Protein AF-A0A8S2L556-F1 (afdb_monomer)

Organism: NCBI:txid392030

Sequence (660 aa):
MEIKIYHVDAFTDRLFAGNPAAICPLEQWLSDSLMQQIAAENNLAETAFFVPNSTGDGYEIRWFTPELEIDLCGHATLATAHIIFTEISPMLEKIHFQTKQAGELTVTRQKEAGLYTLDFPARPAVKTDLPDGLLSALCSDITPKGIYKSRDYMLVYEKEVDVKQISPDFMALDKIADVFGVIVTAPGDEVDFVSRYFSPGASIPEDPVTGSTHCTLIPYWAEQLGKNELQADQISTRKGKLWCFNKDDRVLISGVHALSNDTNIPCVIQTAGVKLDQFNINLPDRNSFLSSKQISQLKYRIYNVAYHLRLIVSIGIKLLPLVSTIFRSPPKIPGPFYNTLTLKKNFFTTTECLHLHSIPPTLFPLSGSSPYSIYLGPFIDESSVHHATNDLVEWVQSKPKHSIIYVAFGSSAQIRSNKMKSLIDGVMEFLLHTPTASVLFAFRKDNYNNYQKIRGEMKNDEYQRILSDEQRCRVESSFVPQKWILQQNSVSLFISHCGMGSVGEGLYFQKPILCLPICTDQFLNAMAIDHTGVGASLFIPPTLWQSLLRPDGFHHYTFLASEVTSKLFTMWENTTYVKEVQMMSLKMKHAGGVKRGVEEIEFFVNVHGDLHRYMPFSNTLAFYQRYMLDLILVCIVLPIVIIFYLAQKFCRSNMKNKID

Solvent-accessible surface area (backbone atoms only — not comparable to full-atom values): 37449 Å² total; per-residue (Å²): 137,87,74,60,75,46,76,30,30,14,29,18,77,46,88,90,24,13,26,56,22,38,34,33,66,38,92,62,87,72,56,70,71,55,54,37,50,52,13,36,70,66,63,41,71,31,27,30,40,34,26,72,34,97,86,72,76,37,26,33,46,49,39,20,26,47,86,48,79,53,69,76,61,41,36,44,48,53,35,44,50,47,48,37,43,66,77,74,40,59,85,57,53,64,45,42,33,42,36,93,74,67,46,75,38,44,40,38,57,39,77,92,78,60,31,42,33,38,55,43,65,44,42,70,54,43,82,48,82,82,63,83,63,52,53,66,16,32,56,44,94,69,81,57,81,40,44,27,36,55,87,38,40,38,37,32,40,84,38,44,67,62,58,67,66,50,55,60,42,60,79,53,40,48,67,43,81,97,55,66,26,40,37,36,29,20,44,33,92,91,38,63,28,31,35,43,42,35,28,47,85,44,100,59,49,63,50,33,40,63,50,63,58,45,24,31,48,41,55,50,51,25,63,77,68,74,40,47,72,43,40,35,34,26,68,33,99,42,30,19,50,37,44,36,35,50,56,82,71,29,29,36,47,27,28,36,58,24,75,80,75,85,60,105,55,83,69,84,75,85,67,96,74,91,86,90,87,90,85,88,86,89,85,87,88,82,91,87,71,92,51,73,66,63,64,47,57,59,31,41,57,58,49,57,46,58,55,50,49,48,52,50,49,51,52,48,58,70,49,38,80,80,59,72,84,74,83,84,87,86,87,89,85,82,86,89,84,89,83,90,82,88,84,80,88,55,55,95,60,93,67,82,89,84,80,93,73,91,76,85,82,65,101,62,86,80,85,82,94,64,79,90,77,80,71,30,49,55,78,73,76,86,82,60,68,91,61,63,54,72,67,60,50,51,55,55,68,72,45,56,71,58,20,27,39,38,36,44,43,64,89,81,61,75,70,56,65,70,55,48,45,20,49,50,53,6,51,40,57,41,38,75,78,32,80,76,43,29,39,40,38,43,28,33,66,71,41,32,57,48,48,54,53,49,59,74,68,58,81,54,67,68,50,53,50,46,66,68,32,70,90,40,30,42,77,38,58,63,84,67,48,57,68,50,53,44,63,36,63,20,46,42,37,34,37,29,31,31,47,68,69,60,45,39,50,30,30,57,44,44,26,26,34,43,23,52,51,71,58,82,52,11,50,59,46,26,52,44,33,38,71,65,39,29,25,44,48,68,65,79,83,69,51,76,68,50,46,72,77,35,83,68,47,81,72,63,72,77,63,52,25,67,57,46,24,53,50,48,53,51,60,74,69,39,64,61,29,54,52,38,12,43,56,50,14,52,55,37,60,70,29,41,19,57,63,41,48,48,54,50,51,51,48,49,33,72,76,71,40,68,63,80,78,63,58,62,72,72,77,76,46,54,72,51,61,65,69,42,49,62,54,46,43,61,71,46,50,46,52,51,52,48,52,52,51,52,51,52,51,50,55,54,52,55,54,53,72,70,75,111

Mean predicted aligned error: 20.25 Å

pLDDT: mean 74.88, std 24.0, range [20.2, 98.62]

Structure (mmCIF, N/CA/C/O backbone):
data_AF-A0A8S2L556-F1
#
_entry.id   AF-A0A8S2L556-F1
#
loop_
_atom_site.group_PDB
_atom_site.id
_atom_site.type_symbol
_atom_site.label_atom_id
_atom_site.label_alt_id
_atom_site.label_comp_id
_atom_site.label_asym_id
_atom_site.label_entity_id
_atom_site.label_seq_id
_atom_site.pdbx_PDB_ins_code
_atom_site.Cartn_x
_atom_site.Cartn_y
_atom_site.Cartn_z
_atom_site.occupancy
_atom_site.B_iso_or_equiv
_atom_site.auth_seq_id
_atom_site.auth_comp_id
_atom_site.auth_asym_id
_atom_site.auth_atom_id
_atom_site.pdbx_PDB_model_num
ATOM 1 N N . MET A 1 1 ? -13.846 -18.698 -19.054 1.00 60.66 1 MET A N 1
ATOM 2 C CA . MET A 1 1 ? -12.680 -18.380 -19.897 1.00 60.66 1 MET A CA 1
ATOM 3 C C . MET A 1 1 ? -11.499 -18.245 -18.964 1.00 60.66 1 MET A C 1
ATOM 5 O O . MET A 1 1 ? -11.647 -17.580 -17.948 1.00 60.66 1 MET A O 1
ATOM 9 N N . GLU A 1 2 ? -10.396 -18.918 -19.262 1.00 73.31 2 GLU A N 1
ATOM 10 C CA . GLU A 1 2 ? -9.149 -18.809 -18.501 1.00 73.31 2 GLU A CA 1
ATOM 11 C C . GLU A 1 2 ? -8.166 -17.965 -19.313 1.00 73.31 2 GLU A C 1
ATOM 13 O O . GLU A 1 2 ? -8.075 -18.139 -20.527 1.00 73.31 2 GLU A O 1
ATOM 18 N N . ILE A 1 3 ? -7.475 -17.029 -18.660 1.00 78.94 3 ILE A N 1
ATOM 19 C CA . ILE A 1 3 ? -6.487 -16.146 -19.291 1.00 78.94 3 ILE A CA 1
ATOM 20 C C . ILE A 1 3 ? -5.156 -16.391 -18.591 1.00 78.94 3 ILE A C 1
ATOM 22 O O . ILE A 1 3 ? -5.078 -16.316 -17.365 1.00 78.94 3 ILE A O 1
ATOM 26 N N . LYS A 1 4 ? -4.112 -16.695 -19.364 1.00 84.88 4 LYS A N 1
ATOM 27 C CA . LYS A 1 4 ? -2.751 -16.777 -18.827 1.00 84.88 4 LYS A CA 1
ATOM 28 C C . LYS A 1 4 ? -2.244 -15.368 -18.542 1.00 84.88 4 LYS A C 1
ATOM 30 O O . LYS A 1 4 ? -2.407 -14.483 -19.376 1.00 84.88 4 LYS A O 1
ATOM 35 N N . ILE A 1 5 ? -1.601 -15.186 -17.394 1.00 86.44 5 ILE A N 1
ATOM 36 C CA . ILE A 1 5 ? -0.985 -13.919 -16.999 1.00 86.44 5 ILE A CA 1
ATOM 37 C C . ILE A 1 5 ? 0.470 -14.195 -16.629 1.00 86.44 5 ILE A C 1
ATOM 39 O O . ILE A 1 5 ? 0.753 -15.113 -15.861 1.00 86.44 5 ILE A O 1
ATOM 43 N N . TYR A 1 6 ? 1.384 -13.402 -17.178 1.00 84.25 6 TYR A N 1
ATOM 44 C CA . TYR A 1 6 ? 2.811 -13.434 -16.863 1.00 84.25 6 TYR A CA 1
ATOM 45 C C . TYR A 1 6 ? 3.214 -12.134 -16.178 1.00 84.25 6 TYR A C 1
ATOM 47 O O . TYR A 1 6 ? 2.819 -11.066 -16.631 1.00 84.25 6 TYR A O 1
ATOM 55 N N . HIS A 1 7 ? 4.019 -12.202 -15.120 1.00 84.69 7 HIS A N 1
ATOM 56 C CA . HIS A 1 7 ? 4.609 -11.020 -14.486 1.00 84.69 7 HIS A CA 1
ATOM 57 C C . HIS A 1 7 ? 6.085 -10.935 -14.862 1.00 84.69 7 HIS A C 1
ATOM 59 O O . HIS A 1 7 ? 6.834 -11.888 -14.640 1.00 84.69 7 HIS A O 1
ATOM 65 N N . VAL A 1 8 ? 6.499 -9.808 -15.437 1.00 82.06 8 VAL A N 1
ATOM 66 C CA . VAL A 1 8 ? 7.849 -9.638 -15.986 1.00 82.06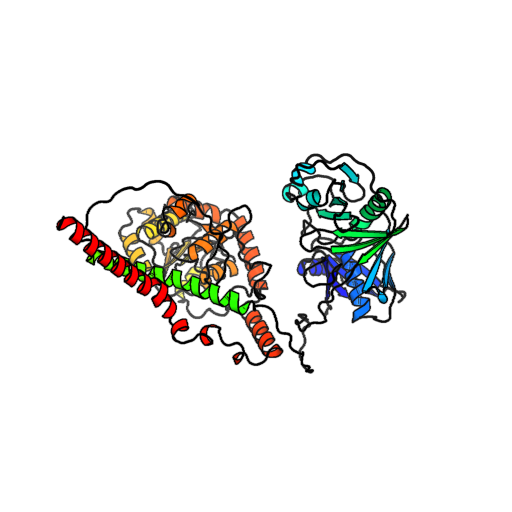 8 VAL A CA 1
ATOM 67 C C . VAL A 1 8 ? 8.447 -8.320 -15.513 1.00 82.06 8 VAL A C 1
ATOM 69 O O . VAL A 1 8 ? 7.829 -7.271 -15.678 1.00 82.06 8 VAL A O 1
ATOM 72 N N . ASP A 1 9 ? 9.668 -8.374 -14.977 1.00 82.12 9 ASP A N 1
ATOM 73 C CA . ASP A 1 9 ? 10.481 -7.195 -14.672 1.00 82.12 9 ASP A CA 1
ATOM 74 C C . ASP A 1 9 ? 11.317 -6.827 -15.918 1.00 82.12 9 ASP A C 1
ATOM 76 O O . ASP A 1 9 ? 12.287 -7.503 -16.272 1.00 82.12 9 ASP A O 1
ATOM 80 N N . ALA A 1 10 ? 10.936 -5.754 -16.615 1.00 84.56 10 ALA A N 1
ATOM 81 C CA . ALA A 1 10 ? 11.640 -5.260 -17.801 1.00 84.56 10 ALA A CA 1
ATOM 82 C C . ALA A 1 10 ? 12.803 -4.317 -17.438 1.00 84.56 10 ALA A C 1
ATOM 84 O O . ALA A 1 10 ? 12.772 -3.645 -16.408 1.00 84.56 10 ALA A O 1
ATOM 85 N N . PHE A 1 11 ? 13.811 -4.215 -18.315 1.00 81.31 11 PHE A N 1
ATOM 86 C CA . PHE A 1 11 ? 15.015 -3.377 -18.140 1.00 81.31 11 PHE A CA 1
ATOM 87 C C . PHE A 1 11 ? 15.896 -3.751 -16.936 1.00 81.31 11 PHE A C 1
ATOM 89 O O . PHE A 1 11 ? 16.569 -2.903 -16.341 1.00 81.31 11 PHE A O 1
ATOM 96 N N . THR A 1 12 ? 15.907 -5.028 -16.564 1.00 76.44 12 THR A N 1
ATOM 97 C CA . THR A 1 12 ? 16.758 -5.556 -15.495 1.00 76.44 12 THR A CA 1
ATOM 98 C C . THR A 1 12 ? 17.128 -7.014 -15.745 1.00 76.44 12 THR A C 1
ATOM 100 O O . THR A 1 12 ? 16.433 -7.693 -16.481 1.00 76.44 12 THR A O 1
ATOM 103 N N . ASP A 1 13 ? 18.214 -7.492 -15.143 1.00 68.81 13 ASP A N 1
ATOM 104 C CA . ASP A 1 13 ? 18.682 -8.886 -15.145 1.00 68.81 13 ASP A CA 1
ATOM 105 C C . ASP A 1 13 ? 18.442 -9.594 -13.796 1.00 68.81 13 ASP A C 1
ATOM 107 O O . ASP A 1 13 ? 18.850 -10.737 -13.592 1.00 68.81 13 ASP A O 1
ATOM 111 N N . ARG A 1 14 ? 17.773 -8.919 -12.852 1.00 63.84 14 ARG A N 1
ATOM 112 C CA . ARG A 1 14 ? 17.496 -9.425 -11.505 1.00 63.84 14 ARG A CA 1
ATOM 113 C C . ARG A 1 14 ? 16.060 -9.122 -11.087 1.00 63.84 14 ARG A C 1
ATOM 115 O O . ARG A 1 14 ? 15.522 -8.065 -11.399 1.00 63.84 14 ARG A O 1
ATOM 122 N N . LEU A 1 15 ? 15.473 -10.017 -10.299 1.00 69.88 15 LEU A N 1
ATOM 123 C CA . LEU A 1 15 ? 14.140 -9.815 -9.730 1.00 69.88 15 LEU A CA 1
ATOM 124 C C . LEU A 1 15 ? 14.082 -8.570 -8.834 1.00 69.88 15 LEU A C 1
ATOM 126 O O . LEU A 1 15 ? 15.055 -8.224 -8.156 1.00 69.88 15 LEU A O 1
ATOM 130 N N . PHE A 1 16 ? 12.907 -7.938 -8.796 1.00 72.88 16 PHE A N 1
ATOM 131 C CA . PHE A 1 16 ? 12.591 -6.766 -7.969 1.00 72.88 16 PHE A CA 1
ATOM 132 C C . PHE A 1 16 ? 13.330 -5.474 -8.358 1.00 72.88 16 PHE A C 1
ATOM 134 O O . PHE A 1 16 ? 13.323 -4.502 -7.599 1.00 72.88 16 PHE A O 1
ATOM 141 N N . ALA A 1 17 ? 13.940 -5.439 -9.540 1.00 71.56 17 ALA A N 1
ATOM 142 C CA . ALA A 1 17 ? 14.487 -4.238 -10.164 1.00 71.56 17 ALA A CA 1
ATOM 143 C C . ALA A 1 17 ? 13.765 -3.957 -11.492 1.00 71.56 17 ALA A C 1
ATOM 145 O O . ALA A 1 17 ? 12.784 -4.627 -11.812 1.00 71.56 17 ALA A O 1
ATOM 146 N N . GLY A 1 18 ? 14.173 -2.928 -12.235 1.00 82.31 18 GLY A N 1
ATOM 147 C CA . GLY A 1 18 ? 13.507 -2.591 -13.493 1.00 82.31 18 GLY A CA 1
ATOM 148 C C . GLY A 1 18 ? 12.042 -2.189 -13.302 1.00 82.31 18 GLY A C 1
ATOM 149 O O . GLY A 1 18 ? 11.665 -1.695 -12.232 1.00 82.31 18 GLY A O 1
ATOM 150 N N . ASN A 1 19 ? 11.219 -2.411 -14.327 1.00 84.12 19 ASN A N 1
ATOM 151 C CA . ASN A 1 19 ? 9.808 -2.028 -14.332 1.00 84.12 19 ASN A CA 1
ATOM 152 C C . ASN A 1 19 ? 8.877 -3.244 -14.511 1.00 84.12 19 ASN A C 1
ATOM 154 O O . ASN A 1 19 ? 8.965 -3.901 -15.554 1.00 84.12 19 ASN A O 1
ATOM 158 N N . PRO A 1 20 ? 8.029 -3.576 -13.517 1.00 87.38 20 PRO A N 1
ATOM 159 C CA . PRO A 1 20 ? 7.133 -4.724 -13.595 1.00 87.38 20 PRO A CA 1
ATOM 160 C C . PRO A 1 20 ? 5.921 -4.467 -14.500 1.00 87.38 20 PRO A C 1
ATOM 162 O O . PRO A 1 20 ? 5.244 -3.452 -14.365 1.00 87.38 20 PRO A O 1
ATOM 165 N N . ALA A 1 21 ? 5.579 -5.450 -15.334 1.00 88.56 21 ALA A N 1
ATOM 166 C CA . ALA A 1 21 ? 4.341 -5.470 -16.112 1.00 88.56 21 ALA A CA 1
ATOM 167 C C . ALA A 1 21 ? 3.649 -6.840 -16.055 1.00 88.56 21 ALA A C 1
ATOM 169 O O . ALA A 1 21 ? 4.311 -7.883 -15.998 1.00 88.56 21 ALA A O 1
ATOM 170 N N . ALA A 1 22 ? 2.314 -6.829 -16.114 1.00 92.00 22 ALA A N 1
ATOM 171 C CA . ALA A 1 22 ? 1.502 -8.028 -16.323 1.00 92.00 22 ALA A CA 1
ATOM 172 C C . ALA A 1 22 ? 1.228 -8.209 -17.819 1.00 92.00 22 ALA A C 1
ATOM 174 O O . ALA A 1 22 ? 0.817 -7.272 -18.494 1.00 92.00 22 ALA A O 1
ATOM 175 N N . ILE A 1 23 ? 1.432 -9.410 -18.347 1.00 95.56 23 ILE A N 1
ATOM 176 C CA . ILE A 1 23 ? 1.291 -9.727 -19.768 1.00 95.56 23 ILE A CA 1
ATOM 177 C C . ILE A 1 23 ? 0.221 -10.800 -19.926 1.00 95.56 23 ILE A C 1
ATOM 179 O O . ILE A 1 23 ? 0.351 -11.897 -19.383 1.00 95.56 23 ILE A O 1
ATOM 183 N N . CYS A 1 24 ? -0.819 -10.485 -20.688 1.00 94.19 24 CYS A N 1
ATOM 184 C CA . CYS A 1 24 ? -1.982 -11.331 -20.918 1.00 94.19 24 CYS A CA 1
ATOM 185 C C . CYS A 1 24 ? -2.075 -11.698 -22.410 1.00 94.19 24 CYS A C 1
ATOM 187 O O . CYS A 1 24 ? -2.634 -10.922 -23.193 1.00 94.19 24 CYS A O 1
ATOM 189 N N . PRO A 1 25 ? -1.538 -12.856 -22.838 1.00 93.69 25 PRO A N 1
ATOM 190 C CA . PRO A 1 25 ? -1.777 -13.372 -24.180 1.00 93.69 25 PRO A CA 1
ATOM 191 C C . PRO A 1 25 ? -3.248 -13.758 -24.345 1.00 93.69 25 PRO A C 1
ATOM 193 O O . PRO A 1 25 ? -3.808 -14.468 -23.505 1.00 93.69 25 PRO A O 1
ATOM 196 N N . LEU A 1 26 ? -3.859 -13.323 -25.440 1.00 93.19 26 LEU A N 1
ATOM 197 C CA . LEU A 1 26 ? -5.255 -13.580 -25.770 1.00 93.19 26 LEU A CA 1
ATOM 198 C C . LEU A 1 26 ? -5.369 -14.238 -27.153 1.00 93.19 26 LEU A C 1
ATOM 200 O O . LEU A 1 26 ? -4.589 -13.958 -28.058 1.00 93.19 26 LEU A O 1
ATOM 204 N N . GLU A 1 27 ? -6.382 -15.085 -27.337 1.00 90.19 27 GLU A N 1
ATOM 205 C CA . GLU A 1 27 ? -6.745 -15.619 -28.663 1.00 90.19 27 GLU A CA 1
ATOM 206 C C . GLU A 1 27 ? -7.621 -14.636 -29.453 1.00 90.19 27 GLU A C 1
ATOM 208 O O . GLU A 1 27 ? -7.572 -14.585 -30.677 1.00 90.19 27 GLU A O 1
ATOM 213 N N . GLN A 1 28 ? -8.422 -13.845 -28.739 1.00 91.19 28 GLN A N 1
ATOM 214 C CA . GLN A 1 28 ? -9.304 -12.817 -29.281 1.00 91.19 28 GLN A CA 1
ATOM 215 C C . GLN A 1 28 ? -9.445 -11.675 -28.274 1.00 91.19 28 GLN A C 1
ATOM 217 O O . GLN A 1 28 ? -9.300 -11.881 -27.064 1.00 91.19 28 GLN A O 1
ATOM 222 N N . TRP A 1 29 ? -9.762 -10.478 -28.764 1.00 95.12 29 TRP A N 1
ATOM 223 C CA . TRP A 1 29 ? -9.923 -9.308 -27.908 1.00 95.12 29 TRP A CA 1
ATOM 224 C C . TRP A 1 29 ? -11.051 -9.486 -26.886 1.00 95.12 29 TRP A C 1
ATOM 226 O O . TRP A 1 29 ? -12.168 -9.891 -27.212 1.00 95.12 29 TRP A O 1
ATOM 236 N N . LEU A 1 30 ? -10.748 -9.137 -25.637 1.00 93.56 30 LEU A N 1
ATOM 237 C CA . LEU A 1 30 ? -11.746 -8.929 -24.593 1.00 93.56 30 LEU A CA 1
ATOM 238 C C . LEU A 1 30 ? -12.424 -7.567 -24.783 1.00 93.56 30 LEU A C 1
ATOM 240 O O . LEU A 1 30 ? -11.944 -6.714 -25.532 1.00 93.56 30 LEU A O 1
ATOM 244 N N . SER A 1 31 ? -13.527 -7.334 -24.070 1.00 94.06 31 SER A N 1
ATOM 245 C CA . SER A 1 31 ? -14.112 -5.995 -24.018 1.00 94.06 31 SER A CA 1
ATOM 246 C C . SER A 1 31 ? -13.168 -5.016 -23.312 1.00 94.06 31 SER A C 1
ATOM 248 O O . SER A 1 31 ? -12.490 -5.379 -22.348 1.00 94.06 31 SER A O 1
ATOM 250 N N . ASP A 1 32 ? -13.173 -3.756 -23.752 1.00 94.44 32 ASP A N 1
ATOM 251 C CA . ASP A 1 32 ? -12.355 -2.685 -23.160 1.00 94.44 32 ASP A CA 1
ATOM 252 C C . ASP A 1 32 ? -12.577 -2.571 -21.644 1.00 94.44 32 ASP A C 1
ATOM 254 O O . ASP A 1 32 ? -11.625 -2.492 -20.873 1.00 94.44 32 ASP A O 1
ATOM 258 N N . SER A 1 33 ? -13.837 -2.671 -21.202 1.00 92.25 33 SER A N 1
ATOM 259 C CA . SER A 1 33 ? -14.188 -2.650 -19.778 1.00 92.25 33 SER A CA 1
ATOM 260 C C . SER A 1 33 ? -13.564 -3.803 -18.992 1.00 92.25 33 SER A C 1
ATOM 262 O O . SER A 1 33 ? -13.230 -3.612 -17.826 1.00 92.25 33 SER A O 1
ATOM 264 N N . LEU A 1 34 ? -13.442 -4.994 -19.583 1.00 88.06 34 LEU A N 1
ATOM 265 C CA . LEU A 1 34 ? -12.866 -6.146 -18.895 1.00 88.06 34 LEU A CA 1
ATOM 266 C C . LEU A 1 34 ? -11.339 -6.048 -18.841 1.00 88.06 34 LEU A C 1
ATOM 268 O O . LEU A 1 34 ? -10.761 -6.329 -17.797 1.00 88.06 34 LEU A O 1
ATOM 272 N N . MET A 1 35 ? -10.685 -5.599 -19.918 1.00 94.88 35 MET A N 1
ATOM 273 C CA . MET A 1 35 ? -9.237 -5.341 -19.898 1.00 94.88 35 MET A CA 1
ATOM 274 C C . MET A 1 35 ? -8.872 -4.273 -18.865 1.00 94.88 35 MET A C 1
ATOM 276 O O . MET A 1 35 ? -7.928 -4.471 -18.104 1.00 94.88 35 MET A O 1
ATOM 280 N N . GLN A 1 36 ? -9.670 -3.204 -18.764 1.00 92.50 36 GLN A N 1
ATOM 281 C CA . GLN A 1 36 ? -9.489 -2.173 -17.741 1.00 92.50 36 GLN A CA 1
ATOM 282 C C . GLN A 1 36 ? -9.655 -2.732 -16.320 1.00 92.50 36 GLN A C 1
ATOM 284 O O . GLN A 1 36 ? -8.857 -2.419 -15.442 1.00 92.50 36 GLN A O 1
ATOM 289 N N . GLN A 1 37 ? -10.662 -3.583 -16.085 1.00 82.06 37 GLN A N 1
ATOM 290 C CA . GLN A 1 37 ? -10.864 -4.230 -14.782 1.00 82.06 37 GLN A CA 1
ATOM 291 C C . GLN A 1 37 ? -9.712 -5.169 -14.416 1.00 82.06 37 GLN A C 1
ATOM 293 O O . GLN A 1 37 ? -9.266 -5.154 -13.276 1.00 82.06 37 GLN A O 1
ATOM 298 N N . ILE A 1 38 ? -9.201 -5.949 -15.372 1.00 83.25 38 ILE A N 1
ATOM 299 C CA . ILE A 1 38 ? -8.038 -6.821 -15.153 1.00 83.25 38 ILE A CA 1
ATOM 300 C C . ILE A 1 38 ? -6.795 -5.981 -14.835 1.00 83.25 38 ILE A C 1
ATOM 302 O O . ILE A 1 38 ? -6.057 -6.308 -13.910 1.00 83.25 38 ILE A O 1
ATOM 306 N N . ALA A 1 39 ? -6.570 -4.882 -15.559 1.00 85.19 39 ALA A N 1
ATOM 307 C CA . ALA A 1 39 ? -5.447 -3.988 -15.291 1.00 85.19 39 ALA A CA 1
ATOM 308 C C . ALA A 1 39 ? -5.542 -3.332 -13.904 1.00 85.19 39 ALA A C 1
ATOM 310 O O . ALA A 1 39 ? -4.540 -3.257 -13.190 1.00 85.19 39 ALA A O 1
ATOM 311 N N . ALA A 1 40 ? -6.749 -2.924 -13.498 1.00 77.38 40 ALA A N 1
ATOM 312 C CA . ALA A 1 40 ? -7.022 -2.405 -12.162 1.00 77.38 40 ALA A CA 1
ATOM 313 C C . ALA A 1 40 ? -6.779 -3.452 -11.064 1.00 77.38 40 ALA A C 1
ATOM 315 O O . ALA A 1 40 ? -6.183 -3.130 -10.040 1.00 77.38 40 ALA A O 1
ATOM 316 N N . GLU A 1 41 ? -7.190 -4.702 -11.292 1.00 80.56 41 GLU A N 1
ATOM 317 C CA . GLU A 1 41 ? -6.987 -5.817 -10.359 1.00 80.56 41 GLU A CA 1
ATOM 318 C C . GLU A 1 41 ? -5.499 -6.168 -10.202 1.00 80.56 41 GLU A C 1
ATOM 320 O O . GLU A 1 41 ? -5.021 -6.381 -9.089 1.00 80.56 41 GLU A O 1
ATOM 325 N N . ASN A 1 42 ? -4.741 -6.176 -11.306 1.00 78.44 42 ASN A N 1
ATOM 326 C CA . ASN A 1 42 ? -3.299 -6.435 -11.280 1.00 78.44 42 ASN A CA 1
ATOM 327 C C . ASN A 1 42 ? -2.530 -5.348 -10.515 1.00 78.44 42 ASN A C 1
ATOM 329 O O . ASN A 1 42 ? -1.510 -5.645 -9.892 1.00 78.44 42 ASN A O 1
ATOM 333 N N . ASN A 1 43 ? -3.003 -4.097 -10.578 1.00 79.75 43 ASN A N 1
ATOM 334 C CA . ASN A 1 43 ? -2.431 -2.941 -9.883 1.00 79.75 43 ASN A CA 1
ATOM 335 C C . ASN A 1 43 ? -0.900 -2.801 -10.062 1.00 79.75 43 ASN A C 1
ATOM 337 O O . ASN A 1 43 ? -0.164 -2.466 -9.130 1.00 79.75 43 ASN A O 1
ATOM 341 N N . LEU A 1 44 ? -0.420 -3.102 -11.272 1.00 81.06 44 LEU A N 1
ATOM 342 C CA . LEU A 1 44 ? 0.941 -2.817 -11.729 1.00 81.06 44 LEU A CA 1
ATOM 343 C C . LEU A 1 44 ? 0.961 -1.500 -12.509 1.00 81.06 44 LEU A C 1
ATOM 345 O O . LEU A 1 44 ? -0.095 -0.918 -12.757 1.00 81.06 44 LEU A O 1
ATOM 349 N N . ALA A 1 45 ? 2.157 -1.047 -12.899 1.00 81.81 45 ALA A N 1
ATOM 350 C CA . ALA A 1 45 ? 2.306 0.125 -13.757 1.00 81.81 45 ALA A CA 1
ATOM 351 C C . ALA A 1 45 ? 1.458 -0.052 -15.026 1.00 81.81 45 ALA A C 1
ATOM 353 O O . ALA A 1 45 ? 0.578 0.763 -15.320 1.00 81.81 45 ALA A O 1
ATOM 354 N N . GLU A 1 46 ? 1.626 -1.203 -15.685 1.00 88.94 46 GLU A N 1
ATOM 355 C CA . GLU A 1 46 ? 0.860 -1.559 -16.864 1.00 88.94 46 GLU A CA 1
ATOM 356 C C . GLU A 1 46 ? 0.533 -3.053 -16.928 1.00 88.94 46 GLU A C 1
ATOM 358 O O . GLU A 1 46 ? 1.326 -3.933 -16.572 1.00 88.94 46 GLU A O 1
ATOM 363 N N . THR A 1 47 ? -0.649 -3.335 -17.473 1.00 94.38 47 THR A N 1
ATOM 364 C CA . THR A 1 47 ? -1.017 -4.642 -18.015 1.00 94.38 47 THR A CA 1
ATOM 365 C C . THR A 1 47 ? -1.064 -4.561 -19.540 1.00 94.38 47 THR A C 1
ATOM 367 O O . THR A 1 47 ? -1.803 -3.752 -20.103 1.00 94.38 47 THR A O 1
ATOM 370 N N . ALA A 1 48 ? -0.279 -5.400 -20.214 1.00 96.75 48 ALA A N 1
ATOM 371 C CA . ALA A 1 48 ? -0.295 -5.559 -21.661 1.00 96.75 48 ALA A CA 1
ATOM 372 C C . ALA A 1 48 ? -1.195 -6.726 -22.065 1.00 96.75 48 ALA A C 1
ATOM 374 O O . ALA A 1 48 ? -1.072 -7.8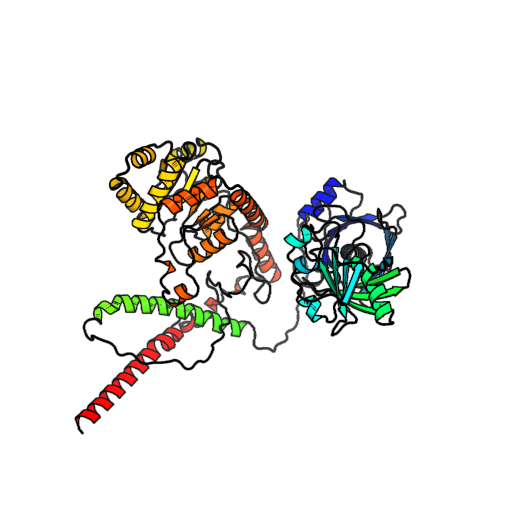33 -21.539 1.00 96.75 48 ALA A O 1
ATOM 375 N N . PHE A 1 49 ? -2.046 -6.492 -23.055 1.00 97.25 49 PHE A N 1
ATOM 376 C CA . PHE A 1 49 ? -2.841 -7.518 -23.719 1.00 97.25 49 PHE A CA 1
ATOM 377 C C . PHE A 1 49 ? -2.411 -7.598 -25.174 1.00 97.25 49 PHE A C 1
ATOM 379 O O . PHE A 1 49 ? -2.228 -6.561 -25.816 1.00 97.25 49 PHE A O 1
ATOM 386 N N . PHE A 1 50 ? -2.274 -8.808 -25.707 1.00 96.69 50 PHE A N 1
ATOM 387 C CA . PHE A 1 50 ? -1.945 -8.980 -27.117 1.00 96.69 50 PHE A CA 1
ATOM 388 C C . PHE A 1 50 ? -2.654 -10.181 -27.734 1.00 96.69 50 PHE A C 1
ATOM 390 O O . PHE A 1 50 ? -2.904 -11.178 -27.056 1.00 96.69 50 PHE A O 1
ATOM 397 N N . VAL A 1 51 ? -2.955 -10.073 -29.028 1.00 95.69 51 VAL A N 1
ATOM 398 C CA . VAL A 1 51 ? -3.554 -11.129 -29.860 1.00 95.69 51 VAL A CA 1
ATOM 399 C C . VAL A 1 51 ? -2.713 -11.328 -31.121 1.00 95.69 51 VAL A C 1
ATOM 401 O O . VAL A 1 51 ? -2.068 -10.375 -31.565 1.00 95.69 51 VAL A O 1
ATOM 404 N N . PRO A 1 52 ? -2.692 -12.524 -31.733 1.00 93.94 52 PRO A N 1
ATOM 405 C CA . PRO A 1 52 ? -2.141 -12.695 -33.075 1.00 93.94 52 PRO A CA 1
ATOM 406 C C . PRO A 1 52 ? -2.837 -11.756 -34.065 1.00 93.94 52 PRO A C 1
ATOM 408 O O . PRO A 1 52 ? -4.059 -11.602 -34.017 1.00 93.94 52 PRO A O 1
ATOM 411 N N . ASN A 1 53 ? -2.078 -11.127 -34.960 1.00 87.88 53 ASN A N 1
ATOM 412 C CA . ASN A 1 53 ? -2.674 -10.292 -35.998 1.00 87.88 53 ASN A CA 1
ATOM 413 C C . ASN A 1 53 ? -3.362 -11.150 -37.079 1.00 87.88 53 ASN A C 1
ATOM 415 O O . ASN A 1 53 ? -3.107 -12.347 -37.232 1.00 87.88 53 ASN A O 1
ATOM 419 N N . SER A 1 54 ? -4.245 -10.525 -37.859 1.00 79.94 54 SER A N 1
ATOM 420 C CA . SER A 1 54 ? -5.017 -11.217 -38.906 1.00 79.94 54 SER A CA 1
ATOM 421 C C . SER A 1 54 ? -4.172 -11.760 -40.070 1.00 79.94 54 SER A C 1
ATOM 423 O O . SER A 1 54 ? -4.615 -12.665 -40.776 1.00 79.94 54 SER A O 1
ATOM 425 N N . THR A 1 55 ? -2.962 -11.233 -40.268 1.00 77.19 55 THR A N 1
ATOM 426 C CA . THR A 1 55 ? -2.010 -11.632 -41.318 1.00 77.19 55 THR A CA 1
ATOM 427 C C . THR A 1 55 ? -1.102 -12.795 -40.907 1.00 77.19 55 THR A C 1
ATOM 429 O O . THR A 1 55 ? -0.511 -13.433 -41.777 1.00 77.19 55 THR A O 1
ATOM 432 N N . GLY A 1 56 ? -1.021 -13.119 -39.612 1.00 77.31 56 GLY A N 1
ATOM 433 C CA . GLY A 1 56 ? -0.218 -14.216 -39.064 1.00 77.31 56 GLY A CA 1
ATOM 434 C C . GLY A 1 56 ? 1.287 -13.937 -38.967 1.00 77.31 56 GLY A C 1
ATOM 435 O O . GLY A 1 56 ? 2.056 -14.854 -38.684 1.00 77.31 56 GLY A O 1
ATOM 436 N N . ASP A 1 57 ? 1.721 -12.700 -39.204 1.00 82.38 57 ASP A N 1
ATOM 437 C CA . ASP A 1 57 ? 3.126 -12.264 -39.217 1.00 82.38 57 ASP A CA 1
ATOM 438 C C . ASP A 1 57 ? 3.507 -11.372 -38.019 1.00 82.38 57 ASP A C 1
ATOM 440 O O . ASP A 1 57 ? 4.624 -10.855 -37.945 1.00 82.38 57 ASP A O 1
ATOM 444 N N . GLY A 1 58 ? 2.608 -11.223 -37.045 1.00 91.31 58 GLY A N 1
ATOM 445 C CA . GLY A 1 58 ? 2.834 -10.401 -35.863 1.00 91.31 58 GLY A CA 1
ATOM 446 C C . GLY A 1 58 ? 1.687 -10.456 -34.860 1.00 91.31 58 GLY A C 1
ATOM 447 O O . GLY A 1 58 ? 0.881 -11.388 -34.841 1.00 91.31 58 GLY A O 1
ATOM 448 N N . TYR A 1 59 ? 1.624 -9.439 -34.008 1.00 95.88 59 TYR A N 1
ATOM 449 C CA . TYR A 1 59 ? 0.635 -9.336 -32.939 1.00 95.88 59 TYR A CA 1
ATOM 450 C C . TYR A 1 59 ? 0.031 -7.939 -32.900 1.00 95.88 59 TYR A C 1
ATOM 452 O O . TYR A 1 59 ? 0.706 -6.957 -33.190 1.00 95.88 59 TYR A O 1
ATOM 460 N N . GLU A 1 60 ? -1.222 -7.826 -32.490 1.00 95.88 60 GLU A N 1
ATOM 461 C CA . GLU A 1 60 ? -1.776 -6.553 -32.036 1.00 95.88 60 GLU A CA 1
ATOM 462 C C . GLU A 1 60 ? -1.572 -6.440 -30.522 1.00 95.88 60 GLU A C 1
ATOM 464 O O . GLU A 1 60 ? -1.714 -7.434 -29.810 1.00 95.88 60 GLU A O 1
ATOM 469 N N . ILE A 1 61 ? -1.242 -5.250 -30.015 1.00 96.12 61 ILE A N 1
ATOM 470 C CA . ILE A 1 61 ? -0.957 -5.026 -28.589 1.00 96.12 61 ILE A CA 1
ATOM 471 C C . ILE A 1 61 ? -1.662 -3.774 -28.061 1.00 96.12 61 ILE A C 1
ATOM 473 O O . ILE A 1 61 ? -1.783 -2.762 -28.756 1.00 96.12 61 ILE A O 1
ATOM 477 N N . ARG A 1 62 ? -2.125 -3.853 -26.811 1.00 96.31 62 ARG A N 1
ATOM 478 C CA . ARG A 1 62 ? -2.758 -2.762 -26.059 1.00 96.31 62 ARG A CA 1
ATOM 479 C C . ARG A 1 62 ? -2.228 -2.743 -24.628 1.00 96.31 62 ARG A C 1
ATOM 481 O O . ARG A 1 62 ? -1.922 -3.800 -24.074 1.00 96.31 62 ARG A O 1
ATOM 488 N N . TRP A 1 63 ? -2.159 -1.560 -24.022 1.00 95.06 63 TRP A N 1
ATOM 489 C CA . TRP A 1 63 ? -1.643 -1.375 -22.664 1.00 95.06 63 TRP A CA 1
ATOM 490 C C . TRP A 1 63 ? -2.620 -0.584 -21.820 1.00 95.06 63 TRP A C 1
ATOM 492 O O . TRP A 1 63 ? -3.169 0.423 -22.262 1.00 95.06 63 TRP A O 1
ATOM 502 N N . PHE A 1 64 ? -2.794 -1.036 -20.590 1.00 92.19 64 PHE A N 1
ATOM 503 C CA . PHE A 1 64 ? -3.702 -0.431 -19.637 1.00 92.19 64 PHE A CA 1
ATOM 504 C C . PHE A 1 64 ? -2.958 -0.183 -18.335 1.00 92.19 64 PHE A C 1
ATOM 506 O O . PHE A 1 64 ? -2.353 -1.103 -17.780 1.00 92.19 64 PHE A O 1
ATOM 513 N N . THR A 1 65 ? -3.035 1.046 -17.840 1.00 86.50 65 THR A N 1
ATOM 514 C CA . THR A 1 65 ? -2.793 1.328 -16.425 1.00 86.50 65 THR A CA 1
ATOM 515 C C . THR A 1 65 ? -4.024 0.878 -15.626 1.00 86.50 65 THR A C 1
ATOM 517 O O . THR A 1 65 ? -5.052 0.526 -16.222 1.00 86.50 65 THR A O 1
ATOM 520 N N . PRO A 1 66 ? -3.995 0.923 -14.283 1.00 83.88 66 PRO A N 1
ATOM 521 C CA . PRO A 1 66 ? -5.184 0.650 -13.477 1.00 83.88 66 PRO A CA 1
ATOM 522 C C . PRO A 1 66 ? -6.394 1.539 -13.809 1.00 83.88 66 PRO A C 1
ATOM 524 O O . PRO A 1 66 ? -7.529 1.151 -13.538 1.00 83.88 66 PRO A O 1
ATOM 527 N N . GLU A 1 67 ? -6.176 2.704 -14.424 1.00 80.06 67 GLU A N 1
ATOM 528 C CA . GLU A 1 67 ? -7.208 3.727 -14.614 1.00 80.06 67 GLU A CA 1
ATOM 529 C C . GLU A 1 67 ? -7.624 3.931 -16.076 1.00 80.06 67 GLU A C 1
ATOM 531 O O . GLU A 1 67 ? -8.786 4.258 -16.325 1.00 80.06 67 GLU A O 1
ATOM 536 N N . LEU A 1 68 ? -6.711 3.747 -17.040 1.00 85.88 68 LEU A N 1
ATOM 537 C CA . LEU A 1 68 ? -6.980 4.021 -18.456 1.00 85.88 68 LEU A CA 1
ATOM 538 C C . LEU A 1 68 ? -6.091 3.224 -19.429 1.00 85.88 68 LEU A C 1
ATOM 540 O O . LEU A 1 68 ? -5.030 2.713 -19.068 1.00 85.88 68 LEU A O 1
ATOM 544 N N . GLU A 1 69 ? -6.510 3.163 -20.697 1.00 91.25 69 GLU A N 1
ATOM 545 C CA . GLU A 1 69 ? -5.695 2.679 -21.822 1.00 91.25 69 GLU A CA 1
ATOM 546 C C . GLU A 1 69 ? -4.662 3.741 -22.233 1.00 91.25 69 GLU A C 1
ATOM 548 O O . GLU A 1 69 ? -5.022 4.907 -22.404 1.00 91.25 69 GLU A O 1
ATOM 553 N N . ILE A 1 70 ? -3.401 3.344 -22.436 1.00 85.25 70 ILE A N 1
ATOM 554 C CA . ILE A 1 70 ? -2.332 4.239 -22.910 1.00 85.25 70 ILE A CA 1
ATOM 555 C C . ILE A 1 70 ? -1.873 3.894 -24.327 1.00 85.25 70 ILE A C 1
ATOM 557 O O . ILE A 1 70 ? -1.875 2.738 -24.749 1.00 85.25 70 ILE A O 1
ATOM 561 N N . ASP A 1 71 ? -1.410 4.912 -25.053 1.00 82.75 71 ASP A N 1
ATOM 562 C CA . ASP A 1 71 ? -1.131 4.797 -26.491 1.00 82.75 71 ASP A CA 1
ATOM 563 C C . ASP A 1 71 ? 0.208 4.120 -26.816 1.00 82.75 71 ASP A C 1
ATOM 565 O O . ASP A 1 71 ? 0.390 3.608 -27.921 1.00 82.75 71 ASP A O 1
ATOM 569 N N . LEU A 1 72 ? 1.171 4.156 -25.887 1.00 82.12 72 LEU A N 1
ATOM 570 C CA . LEU A 1 72 ? 2.510 3.595 -26.071 1.00 82.12 72 LEU A CA 1
ATOM 571 C C . LEU A 1 72 ? 3.170 3.282 -24.724 1.00 82.12 72 LEU A C 1
ATOM 573 O O . LEU A 1 72 ? 3.354 4.186 -23.909 1.00 82.12 72 LEU A O 1
ATOM 577 N N . CYS A 1 73 ? 3.632 2.042 -24.542 1.00 86.50 73 CYS A N 1
ATOM 578 C CA . CYS A 1 73 ? 4.360 1.622 -23.344 1.00 86.50 73 CYS A CA 1
ATOM 579 C C . CYS A 1 73 ? 5.632 0.837 -23.687 1.00 86.50 73 CYS A C 1
ATOM 581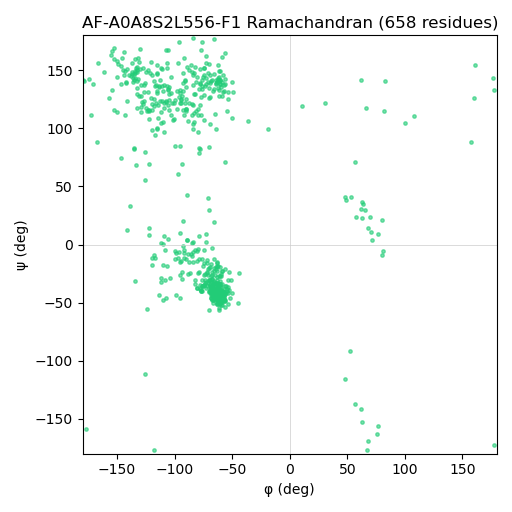 O O . CYS A 1 73 ? 5.571 -0.243 -24.268 1.00 86.50 73 CYS A O 1
ATOM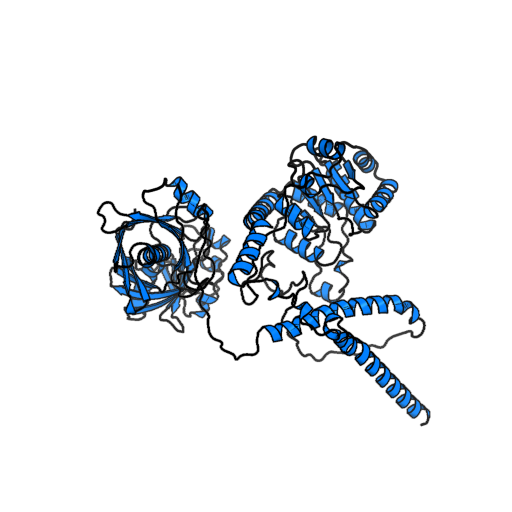 583 N N . GLY A 1 74 ? 6.806 1.349 -23.310 1.00 86.19 74 GLY A N 1
ATOM 584 C CA . GLY A 1 74 ? 8.087 0.703 -23.624 1.00 86.19 74 GLY A CA 1
ATOM 585 C C . GLY A 1 74 ? 8.339 -0.592 -22.853 1.00 86.19 74 GLY A C 1
ATOM 586 O O . GLY A 1 74 ? 8.566 -1.640 -23.457 1.00 86.19 74 GLY A O 1
ATOM 587 N N . HIS A 1 75 ? 8.295 -0.534 -21.521 1.00 87.00 75 HIS A N 1
ATOM 588 C CA . HIS A 1 75 ? 8.682 -1.664 -20.674 1.00 87.00 75 HIS A CA 1
ATOM 589 C C . HIS A 1 75 ? 7.710 -2.846 -20.824 1.00 87.00 75 HIS A C 1
ATOM 591 O O . HIS A 1 75 ? 8.157 -3.982 -20.957 1.00 87.00 75 HIS A O 1
ATOM 597 N N . ALA A 1 76 ? 6.401 -2.587 -20.921 1.00 90.88 76 ALA A N 1
ATOM 598 C CA . ALA A 1 76 ? 5.400 -3.630 -21.120 1.00 90.88 76 ALA A CA 1
ATOM 599 C C . ALA A 1 76 ? 5.470 -4.252 -22.530 1.00 90.88 76 ALA A C 1
ATOM 601 O O . ALA A 1 76 ? 5.224 -5.448 -22.691 1.00 90.88 76 ALA A O 1
ATOM 602 N N . THR A 1 77 ? 5.882 -3.490 -23.554 1.00 92.38 77 THR A N 1
ATOM 603 C CA . THR A 1 77 ? 6.180 -4.044 -24.893 1.00 92.38 77 THR A CA 1
ATOM 604 C C . THR A 1 77 ? 7.394 -4.967 -24.855 1.00 92.38 77 THR A C 1
ATOM 606 O O . THR A 1 77 ? 7.349 -6.065 -25.406 1.00 92.38 77 THR A O 1
ATOM 609 N N . LEU A 1 78 ? 8.469 -4.560 -24.171 1.00 90.50 78 LEU A N 1
ATOM 610 C CA . LEU A 1 78 ? 9.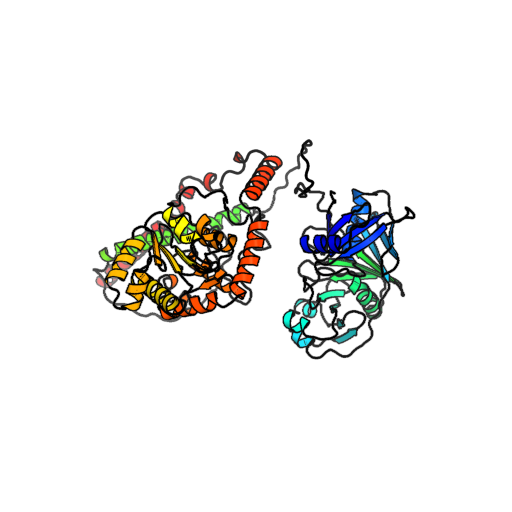666 -5.389 -24.005 1.00 90.50 78 LEU A CA 1
ATOM 611 C C . LEU A 1 78 ? 9.352 -6.672 -23.225 1.00 90.50 78 LEU A C 1
ATOM 613 O O . LEU A 1 78 ? 9.759 -7.756 -23.639 1.00 90.50 78 LEU A O 1
ATOM 617 N N . ALA A 1 79 ? 8.574 -6.563 -22.148 1.00 90.81 79 ALA A N 1
ATOM 618 C CA . ALA A 1 79 ? 8.075 -7.703 -21.386 1.00 90.81 79 ALA A CA 1
ATOM 619 C C . ALA A 1 79 ? 7.199 -8.640 -22.235 1.00 90.81 79 ALA A C 1
ATOM 621 O O . ALA A 1 79 ? 7.350 -9.857 -22.168 1.00 90.81 79 ALA A O 1
ATOM 622 N N . THR A 1 80 ? 6.329 -8.094 -23.086 1.00 94.12 80 THR A N 1
ATOM 623 C CA . THR A 1 80 ? 5.509 -8.897 -24.007 1.00 94.12 80 THR A CA 1
ATOM 624 C C . THR A 1 80 ? 6.376 -9.641 -25.020 1.00 94.12 80 THR A C 1
ATOM 626 O O . THR A 1 80 ? 6.214 -10.845 -25.218 1.00 94.12 80 THR A O 1
ATOM 629 N N . ALA A 1 81 ? 7.340 -8.946 -25.630 1.00 91.94 81 ALA A N 1
ATOM 630 C CA . ALA A 1 81 ? 8.280 -9.548 -26.567 1.00 91.94 81 ALA A CA 1
ATOM 631 C C . ALA A 1 81 ? 9.081 -10.677 -25.917 1.00 91.94 81 ALA A C 1
ATOM 633 O O . ALA A 1 81 ? 9.283 -11.720 -26.532 1.00 91.94 81 ALA A O 1
ATOM 634 N N . HIS A 1 82 ? 9.487 -10.491 -24.662 1.00 89.06 82 HIS A N 1
ATOM 635 C CA . HIS A 1 82 ? 10.162 -11.520 -23.894 1.00 89.06 82 HIS A CA 1
ATOM 636 C C . HIS A 1 82 ? 9.336 -12.806 -23.802 1.00 89.06 82 HIS A C 1
ATOM 638 O O . HIS A 1 82 ? 9.819 -13.851 -24.228 1.00 89.06 82 HIS A O 1
ATOM 644 N N . ILE A 1 83 ? 8.078 -12.711 -23.353 1.00 90.75 83 ILE A N 1
ATOM 645 C CA . ILE A 1 83 ? 7.163 -13.859 -23.262 1.00 90.75 83 ILE A CA 1
ATOM 646 C C . ILE A 1 83 ? 6.957 -14.523 -24.624 1.00 90.75 83 ILE A C 1
ATOM 648 O O . ILE A 1 83 ? 6.953 -15.749 -24.721 1.00 90.75 83 ILE A O 1
ATOM 652 N N . ILE A 1 84 ? 6.847 -13.744 -25.701 1.00 91.44 84 ILE A N 1
ATOM 653 C CA . ILE A 1 84 ? 6.742 -14.315 -27.047 1.00 91.44 84 ILE A CA 1
ATOM 654 C C . ILE A 1 84 ? 8.023 -15.076 -27.416 1.00 91.44 84 ILE A C 1
ATOM 656 O O . ILE A 1 84 ? 7.945 -16.208 -27.885 1.00 91.44 84 ILE A O 1
ATOM 660 N N . PHE A 1 85 ? 9.203 -14.504 -27.173 1.00 88.38 85 PHE A N 1
ATOM 661 C CA . PHE A 1 85 ? 10.491 -15.123 -27.495 1.00 88.38 85 PHE A CA 1
ATOM 662 C C . PHE A 1 85 ? 10.879 -16.309 -26.599 1.00 88.38 85 PHE A C 1
ATOM 664 O O . PHE A 1 85 ? 11.846 -17.003 -26.931 1.00 88.38 85 PHE A O 1
ATOM 671 N N . THR A 1 86 ? 10.208 -16.530 -25.469 1.00 84.12 86 THR A N 1
ATOM 672 C CA . THR A 1 86 ? 10.536 -17.630 -24.545 1.00 84.12 86 THR A CA 1
ATOM 673 C C . THR A 1 86 ? 9.441 -18.681 -24.455 1.00 84.12 86 THR A C 1
ATOM 675 O O . THR A 1 86 ? 9.753 -19.864 -24.526 1.00 84.12 86 THR A O 1
ATOM 678 N N . GLU A 1 87 ? 8.174 -18.275 -24.372 1.00 85.50 87 GLU A N 1
ATOM 679 C CA . GLU A 1 87 ? 7.059 -19.180 -24.068 1.00 85.50 87 GLU A CA 1
ATOM 680 C C . GLU A 1 87 ? 6.207 -19.537 -25.292 1.00 85.50 87 GLU A C 1
ATOM 682 O O . GLU A 1 87 ? 5.597 -20.603 -25.326 1.00 85.50 87 GLU A O 1
ATOM 687 N N . ILE A 1 88 ? 6.127 -18.653 -26.295 1.00 87.06 88 ILE A N 1
ATOM 688 C CA . ILE A 1 88 ? 5.148 -18.792 -27.393 1.00 87.06 88 ILE A CA 1
ATOM 689 C C . ILE A 1 88 ? 5.822 -19.154 -28.714 1.00 87.06 88 ILE A C 1
ATOM 691 O O . ILE A 1 88 ? 5.379 -20.046 -29.432 1.00 87.06 88 ILE A O 1
ATOM 695 N N . SER A 1 89 ? 6.886 -18.450 -29.084 1.00 86.75 89 SER A N 1
ATOM 696 C CA . SER A 1 89 ? 7.566 -18.607 -30.370 1.00 86.75 89 SER A CA 1
ATOM 697 C C . SER A 1 89 ? 9.076 -18.374 -30.237 1.00 86.75 89 SER A C 1
ATOM 699 O O . SER A 1 89 ? 9.600 -17.362 -30.711 1.00 86.75 89 SER A O 1
ATOM 701 N N . PRO A 1 90 ? 9.820 -19.335 -29.647 1.00 85.25 90 PRO A N 1
ATOM 702 C CA . PRO A 1 90 ? 11.246 -19.169 -29.349 1.00 85.25 90 PRO A CA 1
ATOM 703 C C . PRO A 1 90 ? 12.159 -18.994 -30.565 1.00 85.25 90 PRO A C 1
ATOM 705 O O . PRO A 1 90 ? 13.281 -18.500 -30.440 1.00 85.25 90 PRO A O 1
ATOM 708 N N . MET A 1 91 ? 11.675 -19.403 -31.741 1.00 85.56 91 MET A N 1
ATOM 709 C CA . MET A 1 91 ? 12.399 -19.314 -33.008 1.00 85.56 91 MET A CA 1
ATOM 710 C C . MET A 1 91 ? 12.338 -17.922 -33.646 1.00 85.56 91 MET A C 1
ATOM 712 O O . MET A 1 91 ? 13.116 -17.657 -34.559 1.00 85.56 91 MET A O 1
ATOM 716 N N . LEU A 1 92 ? 11.447 -17.035 -33.186 1.00 88.44 92 LEU A N 1
ATOM 717 C CA . LEU A 1 92 ? 11.383 -15.671 -33.701 1.00 88.44 92 LEU A CA 1
ATOM 718 C C . LEU A 1 92 ? 12.626 -14.878 -33.285 1.00 88.44 92 LEU A C 1
ATOM 720 O O . LEU A 1 92 ? 13.112 -14.968 -32.156 1.00 88.44 92 LEU A O 1
ATOM 724 N N . GLU A 1 93 ? 13.111 -14.055 -34.208 1.00 88.81 93 GLU A N 1
ATOM 725 C CA . GLU A 1 93 ? 14.197 -13.095 -33.958 1.00 88.81 93 GLU A CA 1
ATOM 726 C C . GLU A 1 93 ? 13.699 -11.651 -33.969 1.00 88.81 93 GLU A C 1
ATOM 728 O O . GLU A 1 93 ? 14.345 -10.754 -33.430 1.00 88.81 93 GLU A O 1
ATOM 733 N N . LYS A 1 94 ? 12.513 -11.439 -34.537 1.00 93.50 94 LYS A N 1
ATOM 734 C CA . LYS A 1 94 ? 11.861 -10.148 -34.674 1.00 93.50 94 LYS A CA 1
ATOM 735 C C . LYS A 1 94 ? 10.361 -10.318 -34.460 1.00 93.50 94 LYS A C 1
ATOM 737 O O . LYS A 1 94 ? 9.789 -11.306 -34.916 1.00 93.50 94 LYS A O 1
ATOM 742 N N . ILE A 1 95 ? 9.749 -9.364 -33.769 1.00 94.00 95 ILE A N 1
ATOM 743 C CA . ILE A 1 95 ? 8.305 -9.293 -33.542 1.00 94.00 95 ILE A CA 1
ATOM 744 C C . ILE A 1 95 ? 7.804 -7.952 -34.064 1.00 94.00 95 ILE A C 1
ATOM 746 O O . ILE A 1 95 ? 8.374 -6.908 -33.736 1.00 94.00 95 ILE A O 1
ATOM 750 N N . HIS A 1 96 ? 6.732 -8.005 -34.848 1.00 94.00 96 HIS A N 1
ATOM 751 C CA . HIS A 1 96 ? 5.974 -6.844 -35.290 1.00 94.00 96 HIS A CA 1
ATOM 752 C C . HIS A 1 96 ? 4.723 -6.715 -34.421 1.00 94.00 96 HIS A C 1
ATOM 754 O O . HIS A 1 96 ? 3.919 -7.645 -34.334 1.00 94.00 96 HIS A O 1
ATOM 760 N N . PHE A 1 97 ? 4.588 -5.572 -33.755 1.00 93.38 97 PHE A N 1
ATOM 761 C CA . PHE A 1 97 ? 3.421 -5.215 -32.967 1.00 93.38 97 PHE A CA 1
ATOM 762 C C . PHE A 1 97 ? 2.648 -4.107 -33.662 1.00 93.38 97 PHE A C 1
ATOM 764 O O . PHE A 1 97 ? 3.165 -3.007 -33.857 1.00 93.38 97 PHE A O 1
ATOM 771 N N . GLN A 1 98 ? 1.387 -4.363 -33.971 1.00 92.25 98 GLN A N 1
ATOM 772 C CA . GLN A 1 98 ? 0.473 -3.335 -34.425 1.00 92.25 98 GLN A CA 1
ATOM 773 C C . GLN A 1 98 ? -0.245 -2.724 -33.223 1.00 92.25 98 GLN A C 1
ATOM 775 O O . GLN A 1 98 ? -0.841 -3.421 -32.403 1.00 92.25 98 GLN A O 1
ATOM 780 N N . THR A 1 99 ? -0.161 -1.405 -33.102 1.00 90.31 99 THR A N 1
ATOM 781 C CA . THR A 1 99 ? -0.793 -0.664 -32.008 1.00 90.31 99 THR A CA 1
ATOM 782 C C . THR A 1 99 ? -2.005 0.095 -32.528 1.00 90.31 99 THR A C 1
ATOM 784 O O . THR A 1 99 ? -2.084 0.442 -33.708 1.00 90.31 99 THR A O 1
ATOM 787 N N . LYS A 1 100 ? -2.949 0.400 -31.635 1.00 83.88 100 LYS A N 1
ATOM 788 C CA . LYS A 1 100 ? -4.169 1.140 -31.985 1.00 83.88 100 LYS A CA 1
ATOM 789 C C . LYS A 1 100 ? -3.883 2.571 -32.464 1.00 83.88 100 LYS A C 1
ATOM 791 O O . LYS A 1 100 ? -4.627 3.084 -33.292 1.00 83.88 100 LYS A O 1
ATOM 796 N N . GLN A 1 101 ? -2.836 3.215 -31.933 1.00 77.06 101 GLN A N 1
ATOM 797 C CA . GLN A 1 101 ? -2.597 4.658 -32.109 1.00 77.06 101 GLN A CA 1
ATOM 798 C C . GLN A 1 101 ? -1.147 5.028 -32.464 1.00 77.06 101 GLN A C 1
ATOM 800 O O . GLN A 1 101 ? -0.927 5.993 -33.190 1.00 77.06 101 GLN A O 1
ATOM 805 N N . ALA A 1 102 ? -0.150 4.271 -31.998 1.00 76.19 102 ALA A N 1
ATOM 806 C CA . ALA A 1 102 ? 1.271 4.579 -32.187 1.00 76.19 102 ALA A CA 1
ATOM 807 C C . ALA A 1 102 ? 1.887 3.982 -33.472 1.00 76.19 102 ALA A C 1
ATOM 809 O O . ALA A 1 102 ? 3.087 4.137 -33.704 1.00 76.19 102 ALA A O 1
ATOM 810 N N . GLY A 1 103 ? 1.085 3.323 -34.315 1.00 83.69 103 GLY A N 1
ATOM 811 C CA . GLY A 1 103 ? 1.552 2.632 -35.520 1.00 83.69 103 GLY A CA 1
ATOM 812 C C . GLY A 1 103 ? 2.221 1.289 -35.219 1.00 83.69 103 GLY A C 1
ATOM 813 O O . GLY A 1 103 ? 1.936 0.662 -34.197 1.00 83.69 103 GLY A O 1
ATOM 814 N N . GLU A 1 104 ? 3.080 0.824 -36.126 1.00 88.19 104 GLU A N 1
ATOM 815 C CA . GLU A 1 104 ? 3.839 -0.418 -35.946 1.00 88.19 104 GLU A CA 1
ATOM 816 C C . GLU A 1 104 ? 5.051 -0.199 -35.026 1.00 88.19 104 GLU A C 1
ATOM 818 O O . GLU A 1 104 ? 5.825 0.747 -35.200 1.00 88.19 104 GLU A O 1
ATOM 823 N N . LEU A 1 105 ? 5.235 -1.112 -34.072 1.00 88.62 105 LEU A N 1
ATOM 824 C CA . LEU A 1 105 ? 6.429 -1.230 -33.245 1.00 88.62 105 LEU A CA 1
ATOM 825 C C . LEU A 1 105 ? 7.156 -2.524 -33.589 1.00 88.62 105 LEU A C 1
ATOM 827 O O . LEU A 1 105 ? 6.545 -3.572 -33.782 1.00 88.62 105 LEU A O 1
ATOM 831 N N . THR A 1 106 ? 8.480 -2.465 -33.608 1.00 91.88 106 THR A N 1
ATOM 832 C CA . THR A 1 106 ? 9.323 -3.641 -33.812 1.00 91.88 106 THR A CA 1
ATOM 833 C C . THR A 1 106 ? 10.120 -3.926 -32.547 1.00 91.88 106 THR A C 1
ATOM 835 O O . THR A 1 106 ? 10.722 -3.014 -31.976 1.00 91.88 106 THR A O 1
ATOM 838 N N . VAL A 1 107 ? 10.183 -5.204 -32.158 1.00 92.81 107 VAL A N 1
ATOM 839 C CA . VAL A 1 107 ? 11.150 -5.694 -31.168 1.00 92.81 107 VAL A CA 1
ATOM 840 C C . VAL A 1 107 ? 12.065 -6.729 -31.800 1.00 92.81 107 VAL A C 1
ATOM 842 O O . VAL A 1 107 ? 11.595 -7.720 -32.354 1.00 92.81 107 VAL A O 1
ATOM 845 N N . THR A 1 108 ? 13.376 -6.513 -31.703 1.00 92.56 108 THR A N 1
ATOM 846 C CA . THR A 1 108 ? 14.390 -7.449 -32.217 1.00 92.56 108 THR A CA 1
ATOM 847 C C . THR A 1 108 ? 15.151 -8.098 -31.066 1.00 92.56 108 THR A C 1
ATOM 849 O O . THR A 1 108 ? 15.542 -7.422 -30.112 1.00 92.56 108 THR A O 1
ATOM 852 N N . ARG A 1 109 ? 15.374 -9.411 -31.153 1.00 87.44 109 ARG A N 1
ATOM 853 C CA . ARG A 1 109 ? 16.155 -10.191 -30.190 1.00 87.44 109 ARG A CA 1
ATOM 854 C C . ARG A 1 109 ? 17.621 -10.234 -30.596 1.00 87.44 109 ARG A C 1
ATOM 856 O O . ARG A 1 109 ? 17.973 -10.846 -31.599 1.00 87.44 109 ARG A O 1
ATOM 863 N N . GLN A 1 110 ? 18.488 -9.676 -29.760 1.00 82.56 110 GLN A N 1
ATOM 864 C CA . GLN A 1 110 ? 19.937 -9.771 -29.915 1.00 82.56 110 GLN A CA 1
ATOM 865 C C . GLN A 1 110 ? 20.467 -10.929 -29.059 1.00 82.56 110 GLN A C 1
ATOM 867 O O . GLN A 1 110 ? 20.862 -10.735 -27.910 1.00 82.56 110 GLN A O 1
ATOM 872 N N . LYS A 1 111 ? 20.435 -12.157 -29.598 1.00 72.44 111 LYS A N 1
ATOM 873 C CA . LYS A 1 111 ? 20.773 -13.387 -28.847 1.00 72.44 111 LYS A CA 1
ATOM 874 C C . LYS A 1 111 ? 22.166 -13.346 -28.208 1.00 72.44 111 LYS A C 1
ATOM 876 O O . LYS A 1 111 ? 22.301 -13.754 -27.063 1.00 72.44 111 LYS A O 1
ATOM 881 N N . GLU A 1 112 ? 23.168 -12.836 -28.921 1.00 71.12 112 GLU A N 1
ATOM 882 C CA . GLU A 1 112 ? 24.562 -12.790 -28.450 1.00 71.12 112 GLU A CA 1
ATOM 883 C C . GLU A 1 112 ? 24.766 -11.809 -27.288 1.00 71.12 112 GLU A C 1
ATOM 885 O O . GLU A 1 112 ? 25.546 -12.080 -26.380 1.00 71.12 112 GLU A O 1
ATOM 890 N N . ALA A 1 113 ? 24.030 -10.694 -27.292 1.00 68.81 113 ALA A N 1
ATOM 891 C CA . ALA A 1 113 ? 24.099 -9.667 -26.254 1.00 68.81 113 ALA A CA 1
ATOM 892 C C . ALA A 1 113 ? 23.109 -9.900 -25.096 1.00 68.81 113 ALA A C 1
ATOM 894 O O . ALA A 1 113 ? 23.201 -9.231 -24.071 1.00 68.81 113 ALA A O 1
ATOM 895 N N . GLY A 1 114 ? 22.146 -10.817 -25.250 1.00 76.56 114 GLY A N 1
ATOM 896 C CA . GLY A 1 114 ? 21.080 -11.041 -24.267 1.00 76.56 114 GLY A CA 1
ATOM 897 C C . GLY A 1 114 ? 20.067 -9.890 -24.172 1.00 76.56 114 GLY A C 1
ATOM 898 O O . GLY A 1 114 ? 19.418 -9.729 -23.141 1.00 76.56 114 GLY A O 1
ATOM 899 N N . LEU A 1 115 ? 19.926 -9.084 -25.230 1.00 82.12 115 LEU A N 1
ATOM 900 C CA . LEU A 1 115 ? 19.115 -7.861 -25.232 1.00 82.12 115 LEU A CA 1
ATOM 901 C C . LEU A 1 115 ? 17.877 -7.976 -26.129 1.00 82.12 115 LEU A C 1
ATOM 903 O O . LEU A 1 115 ? 17.882 -8.667 -27.153 1.00 82.12 115 LEU A O 1
ATOM 907 N N . TYR A 1 116 ? 16.836 -7.223 -25.773 1.00 87.50 116 TYR A N 1
ATOM 908 C CA . TYR A 1 116 ? 15.730 -6.899 -26.674 1.00 87.50 116 TYR A CA 1
ATOM 909 C C . TYR A 1 116 ? 15.774 -5.425 -27.036 1.00 87.50 116 TYR A C 1
ATOM 911 O O . TYR A 1 116 ? 15.885 -4.585 -26.145 1.00 87.50 116 TYR A O 1
ATOM 919 N N . THR A 1 117 ? 15.657 -5.124 -28.327 1.00 90.00 117 THR A N 1
ATOM 920 C CA . THR A 1 117 ? 15.714 -3.761 -28.859 1.00 90.00 117 THR A CA 1
ATOM 921 C C . THR A 1 117 ? 14.345 -3.321 -29.342 1.00 90.00 117 THR A C 1
ATOM 923 O O . THR A 1 117 ? 13.810 -3.905 -30.284 1.00 90.00 117 THR A O 1
ATOM 926 N N . LEU A 1 118 ? 13.812 -2.282 -28.703 1.00 90.88 118 LEU A N 1
ATOM 927 C CA . LEU A 1 118 ? 12.636 -1.528 -29.124 1.00 90.88 118 LEU A CA 1
ATOM 928 C C . LEU A 1 118 ? 13.053 -0.465 -30.145 1.00 90.88 118 LEU A C 1
ATOM 930 O O . LEU A 1 118 ? 14.048 0.227 -29.929 1.00 90.88 118 LEU A O 1
ATOM 934 N N . ASP A 1 119 ? 12.270 -0.299 -31.207 1.00 89.75 119 ASP A N 1
ATOM 935 C CA . ASP A 1 119 ? 12.449 0.768 -32.197 1.00 89.75 119 ASP A CA 1
ATOM 936 C C . ASP A 1 119 ? 11.316 1.802 -32.094 1.00 89.75 119 ASP A C 1
ATOM 938 O O . ASP A 1 119 ? 10.190 1.545 -32.529 1.00 89.75 119 ASP A O 1
ATOM 942 N N . PHE A 1 120 ? 11.601 2.982 -31.535 1.00 86.62 120 PHE A N 1
ATOM 943 C CA . PHE A 1 120 ? 10.630 4.049 -31.259 1.00 86.62 120 PHE A CA 1
ATOM 944 C C . PHE A 1 120 ? 10.901 5.322 -32.081 1.00 86.62 120 PHE A C 1
ATOM 946 O O . PHE A 1 120 ? 12.034 5.565 -32.492 1.00 86.62 120 PHE A O 1
ATOM 953 N N . PRO A 1 121 ? 9.875 6.151 -32.351 1.00 85.81 121 PRO A N 1
ATOM 954 C CA . PRO A 1 121 ? 10.079 7.424 -33.035 1.00 85.81 121 PRO A CA 1
ATOM 955 C C . PRO A 1 121 ? 10.837 8.405 -32.132 1.00 85.81 121 PRO A C 1
ATOM 957 O O . PRO A 1 121 ? 10.533 8.517 -30.941 1.00 85.81 121 PRO A O 1
ATOM 960 N N . ALA A 1 122 ? 11.780 9.158 -32.697 1.00 90.31 122 ALA A N 1
ATOM 961 C CA . ALA A 1 122 ? 12.420 10.254 -31.981 1.00 90.31 122 ALA A CA 1
ATOM 962 C C . ALA A 1 122 ? 11.406 11.384 -31.724 1.00 90.31 122 ALA A C 1
ATOM 964 O O . ALA A 1 122 ? 10.563 11.698 -32.567 1.00 90.31 122 ALA A O 1
ATOM 965 N N . ARG A 1 123 ? 11.481 12.011 -30.546 1.00 91.31 123 ARG A N 1
ATOM 966 C CA . ARG A 1 123 ? 10.637 13.150 -30.145 1.00 91.31 123 ARG A CA 1
ATOM 967 C C . ARG A 1 123 ? 11.491 14.262 -29.520 1.00 91.31 123 ARG A C 1
ATOM 969 O O . ARG A 1 123 ? 11.370 14.495 -28.315 1.00 91.31 123 ARG A O 1
ATOM 976 N N . PRO A 1 124 ? 12.348 14.948 -30.301 1.00 94.00 124 PRO A N 1
ATOM 977 C CA . PRO A 1 124 ? 13.219 15.999 -29.778 1.00 94.00 124 PRO A CA 1
ATOM 978 C C . PRO A 1 124 ? 12.420 17.062 -29.014 1.00 94.00 124 PRO A C 1
ATOM 980 O O . PRO A 1 124 ? 11.396 17.544 -29.501 1.00 94.00 124 PRO A O 1
ATOM 983 N N . ALA A 1 125 ? 12.865 17.409 -27.805 1.00 94.31 125 ALA A N 1
ATOM 984 C CA . ALA A 1 125 ? 12.222 18.457 -27.020 1.00 94.31 125 ALA A CA 1
ATOM 985 C C . ALA A 1 125 ? 12.711 19.846 -27.431 1.00 94.31 125 ALA A C 1
ATOM 987 O O . ALA A 1 125 ? 13.872 20.045 -27.781 1.00 94.31 125 ALA A O 1
ATOM 988 N N . VAL A 1 126 ? 11.814 20.823 -27.329 1.00 96.62 126 VAL A N 1
ATOM 989 C CA . VAL A 1 126 ? 12.095 22.228 -27.626 1.00 96.62 126 VAL A CA 1
ATOM 990 C C . VAL A 1 126 ? 12.268 22.987 -26.318 1.00 96.62 126 VAL A C 1
ATOM 992 O O . VAL A 1 126 ? 11.604 22.687 -25.326 1.00 96.62 126 VAL A O 1
ATOM 995 N N . LYS A 1 127 ? 13.173 23.967 -26.297 1.00 97.00 127 LYS A N 1
ATOM 996 C CA . LYS A 1 127 ? 13.388 24.820 -25.125 1.00 97.00 127 LYS A CA 1
ATOM 997 C C . LYS A 1 127 ? 12.097 25.564 -24.768 1.00 97.00 127 LYS A C 1
ATOM 999 O O . LYS A 1 127 ? 11.435 26.096 -25.654 1.00 97.00 127 LYS A O 1
ATOM 1004 N N . THR A 1 128 ? 11.756 25.605 -23.485 1.00 95.75 128 THR A N 1
ATOM 1005 C CA . THR A 1 128 ? 10.522 26.234 -22.991 1.00 95.75 128 THR A CA 1
ATOM 1006 C C . THR A 1 128 ? 10.749 26.904 -21.641 1.00 95.75 128 THR A C 1
ATOM 1008 O O . THR A 1 128 ? 11.739 26.628 -20.962 1.00 95.75 128 THR A O 1
ATOM 1011 N N . ASP A 1 129 ? 9.801 27.743 -21.235 1.00 93.50 129 ASP A N 1
ATOM 1012 C CA . ASP A 1 129 ? 9.757 28.311 -19.892 1.00 93.50 129 ASP A CA 1
ATOM 1013 C C . ASP A 1 129 ? 9.302 27.281 -18.849 1.00 93.50 129 ASP A C 1
ATOM 1015 O O . ASP A 1 129 ? 8.558 26.338 -19.151 1.00 93.50 129 ASP A O 1
ATOM 1019 N N . LEU A 1 130 ? 9.765 27.469 -17.610 1.00 90.25 130 LEU A N 1
ATOM 1020 C CA . LEU A 1 130 ? 9.380 26.643 -16.471 1.00 90.25 130 LEU A CA 1
ATOM 1021 C C . LEU A 1 130 ? 7.953 26.991 -16.027 1.00 90.25 130 LEU A C 1
ATOM 1023 O O . LEU A 1 130 ? 7.691 28.165 -15.769 1.00 90.25 130 LEU A O 1
ATOM 1027 N N . PRO A 1 131 ? 7.051 26.009 -15.870 1.00 90.62 131 PRO A N 1
ATOM 1028 C CA . PRO A 1 131 ? 5.743 26.254 -15.277 1.00 90.62 131 PRO A CA 1
ATOM 1029 C C . PRO A 1 131 ? 5.852 26.769 -13.842 1.00 90.62 131 PRO A C 1
ATOM 1031 O O . PRO A 1 131 ? 6.671 26.281 -13.051 1.00 90.62 131 PRO A O 1
ATOM 1034 N N . ASP A 1 132 ? 4.981 27.712 -13.493 1.00 89.81 132 ASP A N 1
ATOM 1035 C CA . ASP A 1 132 ? 4.900 28.254 -12.141 1.00 89.81 132 ASP A CA 1
ATOM 1036 C C . ASP A 1 132 ? 4.641 27.136 -11.122 1.00 89.81 132 ASP A C 1
ATOM 1038 O O . ASP A 1 132 ? 3.771 26.282 -11.292 1.00 89.81 132 ASP A O 1
ATOM 1042 N N . GLY A 1 133 ? 5.426 27.133 -10.044 1.00 89.50 133 GLY A N 1
ATOM 1043 C CA . GLY A 1 133 ? 5.312 26.149 -8.968 1.00 89.50 133 GLY A CA 1
ATOM 1044 C C . GLY A 1 133 ? 5.974 24.793 -9.237 1.00 89.50 133 GLY A C 1
ATOM 1045 O O . GLY A 1 133 ? 6.124 24.028 -8.286 1.00 89.50 133 GLY A O 1
ATOM 1046 N N . LEU A 1 134 ? 6.452 24.500 -10.457 1.00 91.88 134 LEU A N 1
ATOM 1047 C CA . LEU A 1 134 ? 7.061 23.197 -10.767 1.00 91.88 134 LEU A CA 1
ATOM 1048 C C . LEU A 1 134 ? 8.324 22.919 -9.951 1.00 91.88 134 LEU A C 1
ATOM 1050 O O . LEU A 1 134 ? 8.472 21.834 -9.395 1.00 91.88 134 LEU A O 1
ATOM 1054 N N . LEU A 1 135 ? 9.212 23.905 -9.812 1.00 91.50 135 LEU A N 1
ATOM 1055 C CA . LEU A 1 135 ? 10.435 23.724 -9.025 1.00 91.50 135 LEU A CA 1
ATOM 1056 C C . LEU A 1 135 ? 10.135 23.493 -7.537 1.00 91.50 135 LEU A C 1
ATOM 1058 O O . LEU A 1 135 ? 10.745 22.637 -6.897 1.00 91.50 135 LEU A O 1
ATOM 1062 N N . SER A 1 136 ? 9.143 24.217 -7.010 1.00 90.75 136 SER A N 1
ATOM 1063 C CA . SER A 1 136 ? 8.670 24.059 -5.635 1.00 90.75 136 SER A CA 1
ATOM 1064 C C . SER A 1 136 ? 8.033 22.686 -5.409 1.00 90.75 136 SER A C 1
ATOM 1066 O O . SER A 1 136 ? 8.311 22.054 -4.392 1.00 90.75 136 SER A O 1
ATOM 1068 N N . ALA A 1 137 ? 7.237 22.193 -6.363 1.00 91.31 137 ALA A N 1
ATOM 1069 C CA . ALA A 1 137 ? 6.628 20.865 -6.305 1.00 91.31 137 ALA A CA 1
ATOM 1070 C C . ALA A 1 137 ? 7.662 19.734 -6.375 1.00 91.31 137 ALA A C 1
ATOM 1072 O O . ALA A 1 137 ? 7.483 18.699 -5.747 1.00 91.31 137 ALA A O 1
ATOM 1073 N N . LEU A 1 138 ? 8.785 19.935 -7.070 1.00 90.94 138 LEU A N 1
ATOM 1074 C CA . LEU A 1 138 ? 9.912 18.995 -7.049 1.00 90.94 138 LEU A CA 1
ATOM 1075 C C . LEU A 1 138 ? 10.726 19.048 -5.743 1.00 90.94 138 LEU A C 1
ATOM 1077 O O . LEU A 1 138 ? 11.654 18.253 -5.575 1.00 90.94 138 LEU A O 1
ATOM 1081 N N . CYS A 1 139 ? 10.401 19.983 -4.839 1.00 87.38 139 CYS A N 1
ATOM 1082 C CA . CYS A 1 139 ? 11.148 20.285 -3.617 1.00 87.38 139 CYS A CA 1
ATOM 1083 C C . CYS A 1 139 ? 12.655 20.429 -3.882 1.00 87.38 139 CYS A C 1
ATOM 1085 O O . CYS A 1 139 ? 13.484 19.917 -3.130 1.00 87.38 139 CYS A O 1
ATOM 1087 N N . SER A 1 140 ? 13.006 21.087 -4.990 1.00 81.31 140 SER A N 1
ATOM 1088 C CA . SER A 1 140 ? 14.390 21.272 -5.411 1.00 81.31 140 SER A CA 1
ATOM 1089 C C . SER A 1 140 ? 14.785 22.737 -5.286 1.00 81.31 140 SER A C 1
ATOM 1091 O O . SER A 1 140 ? 14.182 23.599 -5.916 1.00 81.31 140 SER A O 1
ATOM 1093 N N . ASP A 1 141 ? 15.842 23.014 -4.526 1.00 83.38 141 ASP A N 1
ATOM 1094 C CA . ASP A 1 141 ? 16.476 24.341 -4.483 1.00 83.38 141 ASP A CA 1
ATOM 1095 C C . ASP A 1 141 ? 17.486 24.537 -5.632 1.00 83.38 141 ASP A C 1
ATOM 1097 O O . ASP A 1 141 ? 18.171 25.558 -5.715 1.00 83.38 141 ASP A O 1
ATOM 1101 N N . ILE A 1 142 ? 17.616 23.539 -6.515 1.00 88.31 142 ILE A N 1
ATOM 1102 C CA . ILE A 1 142 ? 18.602 23.510 -7.591 1.00 88.31 142 ILE A CA 1
ATOM 1103 C C . ILE A 1 142 ? 17.935 23.973 -8.882 1.00 88.31 142 ILE A C 1
ATOM 1105 O O . ILE A 1 142 ? 17.042 23.313 -9.413 1.00 88.31 142 ILE A O 1
ATOM 1109 N N . THR A 1 143 ? 18.404 25.092 -9.427 1.00 90.25 143 THR A N 1
ATOM 1110 C CA . THR A 1 143 ? 17.924 25.599 -10.715 1.00 90.25 143 THR A CA 1
ATOM 1111 C C . THR A 1 143 ? 18.400 24.696 -11.863 1.00 90.25 143 THR A C 1
ATOM 1113 O O . THR A 1 143 ? 19.610 24.497 -12.005 1.00 90.25 143 THR A O 1
ATOM 1116 N N . PRO A 1 144 ? 17.498 24.183 -12.723 1.00 95.69 144 PRO A N 1
ATOM 1117 C CA . PRO A 1 144 ? 17.890 23.432 -13.913 1.00 95.69 144 PRO A CA 1
ATOM 1118 C C . PRO A 1 144 ? 18.738 24.286 -14.867 1.00 95.69 144 PRO A C 1
ATOM 1120 O O . PRO A 1 144 ? 18.448 25.460 -15.098 1.00 95.69 144 PRO A O 1
ATOM 1123 N N . LYS A 1 145 ? 19.755 23.682 -15.487 1.00 95.50 145 LYS A N 1
ATOM 1124 C CA . LYS A 1 145 ? 20.560 24.296 -16.558 1.00 95.50 145 LYS A CA 1
ATOM 1125 C C . LYS A 1 145 ? 19.766 24.507 -17.844 1.00 95.50 145 LYS A C 1
ATOM 1127 O O . LYS A 1 145 ? 20.063 25.417 -18.616 1.00 95.50 145 LYS A O 1
ATOM 1132 N N . GLY A 1 146 ? 18.781 23.651 -18.089 1.00 95.75 146 GLY A N 1
ATOM 1133 C CA . GLY A 1 146 ? 17.929 23.722 -19.265 1.00 95.75 146 GLY A CA 1
ATOM 1134 C C . GLY A 1 146 ? 16.545 23.170 -18.973 1.00 95.75 146 GLY A C 1
ATOM 1135 O O . GLY A 1 146 ? 16.398 22.223 -18.203 1.00 95.75 146 GLY A O 1
ATOM 1136 N N . ILE A 1 147 ? 15.543 23.786 -19.590 1.00 97.31 147 ILE A N 1
ATOM 1137 C CA . ILE A 1 147 ? 14.141 23.396 -19.486 1.00 97.31 147 ILE A CA 1
ATOM 1138 C C . ILE A 1 147 ? 13.628 23.220 -20.908 1.00 97.31 147 ILE A C 1
ATOM 1140 O O . ILE A 1 147 ? 13.730 24.124 -21.743 1.00 97.31 147 ILE A O 1
ATOM 1144 N N . TYR A 1 148 ? 13.107 22.035 -21.180 1.00 97.38 148 TYR A N 1
ATOM 1145 C CA . TYR A 1 148 ? 12.623 21.642 -22.492 1.00 97.38 148 TYR A CA 1
ATOM 1146 C C . TYR A 1 148 ? 11.265 20.957 -22.357 1.00 97.38 148 TYR A C 1
ATOM 1148 O O . TYR A 1 148 ? 10.907 20.476 -21.282 1.00 97.38 148 TYR A O 1
ATOM 1156 N N . LYS A 1 149 ? 10.497 20.907 -23.442 1.00 95.12 149 LYS A N 1
ATOM 1157 C CA . LYS A 1 149 ? 9.217 20.201 -23.498 1.00 95.12 149 LYS A CA 1
ATOM 1158 C C . LYS A 1 149 ? 9.035 19.520 -24.846 1.00 95.12 149 LYS A C 1
ATOM 1160 O O . LYS A 1 149 ? 9.360 20.074 -25.895 1.00 95.12 149 LYS A O 1
ATOM 1165 N N . SER A 1 150 ? 8.515 18.303 -24.784 1.00 92.38 150 SER A N 1
ATOM 1166 C CA . SER A 1 150 ? 7.936 17.570 -25.910 1.00 92.38 150 SER A CA 1
ATOM 1167 C C . SER A 1 150 ? 6.521 17.165 -25.481 1.00 92.38 150 SER A C 1
ATOM 1169 O O . SER A 1 150 ? 5.695 18.041 -25.233 1.00 92.38 150 SER A O 1
ATOM 1171 N N . ARG A 1 151 ? 6.254 15.873 -25.268 1.00 88.00 151 ARG A N 1
ATOM 1172 C CA . ARG A 1 151 ? 5.096 15.425 -24.473 1.00 88.00 151 ARG A CA 1
ATOM 1173 C C . ARG A 1 151 ? 5.256 15.799 -22.993 1.00 88.00 151 ARG A C 1
ATOM 1175 O O . ARG A 1 151 ? 4.351 16.368 -22.392 1.00 88.00 151 ARG A O 1
ATOM 1182 N N . ASP A 1 152 ? 6.436 15.509 -22.452 1.00 92.56 152 ASP A N 1
ATOM 1183 C CA . ASP A 1 152 ? 6.776 15.652 -21.035 1.00 92.56 152 ASP A CA 1
ATOM 1184 C C . ASP A 1 152 ? 7.711 16.864 -20.858 1.00 92.56 152 ASP A C 1
ATOM 1186 O O . ASP A 1 152 ? 8.466 17.210 -21.780 1.00 92.56 152 ASP A O 1
ATOM 1190 N N . TYR A 1 153 ? 7.681 17.513 -19.692 1.00 96.06 153 TYR A N 1
ATOM 1191 C CA . TYR A 1 153 ? 8.697 18.509 -19.339 1.00 96.06 153 TYR A CA 1
ATOM 1192 C C . TYR A 1 153 ? 10.016 17.802 -19.032 1.00 96.06 153 TYR A C 1
ATOM 1194 O O . TYR A 1 153 ? 10.023 16.784 -18.351 1.00 96.06 153 TYR A O 1
ATOM 1202 N N . MET A 1 154 ? 11.134 18.343 -19.508 1.00 97.94 154 MET A N 1
ATOM 1203 C CA . MET A 1 154 ? 12.476 17.818 -19.273 1.00 97.94 154 MET A CA 1
ATOM 1204 C C . MET A 1 154 ? 13.361 18.893 -18.650 1.00 97.94 154 MET A C 1
ATOM 1206 O O . MET A 1 154 ? 13.657 19.914 -19.275 1.00 97.94 154 MET A O 1
ATOM 1210 N N . LEU A 1 155 ? 13.782 18.647 -17.413 1.00 97.75 155 LEU A N 1
ATOM 1211 C CA . LEU A 1 155 ? 14.648 19.519 -16.632 1.00 97.75 155 LEU A CA 1
ATOM 1212 C C . LEU A 1 155 ? 16.047 18.903 -16.588 1.00 97.75 155 LEU A C 1
ATOM 1214 O O . LEU A 1 155 ? 16.240 17.783 -16.109 1.00 97.75 155 LEU A O 1
ATOM 1218 N N . VAL A 1 156 ? 17.022 19.646 -17.101 1.00 98.31 156 VAL A N 1
ATOM 1219 C CA . VAL A 1 156 ? 18.417 19.212 -17.200 1.00 98.31 156 VAL A CA 1
ATOM 1220 C C . VAL A 1 156 ? 19.217 19.825 -16.061 1.00 98.31 156 VAL A C 1
ATOM 1222 O O . VAL A 1 156 ? 19.252 21.045 -15.916 1.00 98.31 156 VAL A O 1
ATOM 1225 N N . TYR A 1 157 ? 19.886 18.989 -15.280 1.00 97.88 157 TYR A N 1
ATOM 1226 C CA . TYR A 1 157 ? 20.718 19.358 -14.141 1.00 97.88 157 TYR A CA 1
ATOM 1227 C C . TYR A 1 157 ? 22.202 19.181 -14.460 1.00 97.88 157 TYR A C 1
ATOM 1229 O O . TYR A 1 157 ? 22.582 18.598 -15.476 1.00 97.88 157 TYR A O 1
ATOM 1237 N N . GLU A 1 158 ? 23.059 19.735 -13.603 1.00 96.12 158 GLU A N 1
ATOM 1238 C CA . GLU A 1 158 ? 24.503 19.686 -13.810 1.00 96.12 158 GLU A CA 1
ATOM 1239 C C . GLU A 1 158 ? 25.102 18.327 -13.465 1.00 96.12 158 GLU A C 1
ATOM 1241 O O . GLU A 1 158 ? 26.006 17.881 -14.170 1.00 96.12 158 GLU A O 1
ATOM 1246 N N . LYS A 1 159 ? 24.633 17.700 -12.381 1.00 96.31 159 LYS A N 1
ATOM 1247 C CA . LYS A 1 159 ? 25.234 16.482 -11.834 1.00 96.31 159 LYS A CA 1
ATOM 1248 C C . LYS A 1 159 ? 24.186 15.427 -11.526 1.00 96.31 159 LYS A C 1
ATOM 1250 O O . LYS A 1 159 ? 23.076 15.736 -11.097 1.00 96.31 159 LYS A O 1
ATOM 1255 N N . GLU A 1 160 ? 24.587 14.164 -11.630 1.00 97.38 160 GLU A N 1
ATOM 1256 C CA . GLU A 1 160 ? 23.777 13.012 -11.226 1.00 97.38 160 GLU A CA 1
ATOM 1257 C C . GLU A 1 160 ? 23.272 13.123 -9.773 1.00 97.38 160 GLU A C 1
ATOM 1259 O O . GLU A 1 160 ? 22.135 12.752 -9.474 1.00 97.38 160 GLU A O 1
ATOM 1264 N N . VAL A 1 161 ? 24.076 13.683 -8.860 1.00 95.38 161 VAL A N 1
ATOM 1265 C CA . VAL A 1 161 ? 23.669 13.891 -7.458 1.00 95.38 161 VAL A CA 1
ATOM 1266 C C . VAL A 1 161 ? 22.470 14.833 -7.313 1.00 95.38 161 VAL A C 1
ATOM 1268 O O . VAL A 1 161 ? 21.638 14.606 -6.435 1.00 95.38 161 VAL A O 1
ATOM 1271 N N . ASP A 1 162 ? 22.338 15.828 -8.193 1.00 94.81 162 ASP A N 1
ATOM 1272 C CA . ASP A 1 162 ? 21.233 16.789 -8.155 1.00 94.81 162 ASP A CA 1
ATOM 1273 C C . ASP A 1 162 ? 19.917 16.067 -8.475 1.00 94.81 162 ASP A C 1
ATOM 1275 O O . ASP A 1 162 ? 18.927 16.215 -7.765 1.00 94.81 162 ASP A O 1
ATOM 1279 N N . VAL A 1 163 ? 19.939 15.180 -9.476 1.00 96.19 163 VAL A N 1
ATOM 1280 C CA . VAL A 1 163 ? 18.793 14.340 -9.863 1.00 96.19 163 VAL A CA 1
ATOM 1281 C C . VAL A 1 163 ? 18.423 13.334 -8.764 1.00 96.19 163 VAL A C 1
ATOM 1283 O O . VAL A 1 163 ? 17.239 13.101 -8.497 1.00 96.19 163 VAL A O 1
ATOM 1286 N N . LYS A 1 164 ? 19.423 12.746 -8.089 1.00 93.75 164 LYS A N 1
ATOM 1287 C CA . LYS A 1 164 ? 19.209 11.800 -6.976 1.00 93.75 164 LYS A CA 1
ATOM 1288 C C . LYS A 1 164 ? 18.507 12.438 -5.778 1.00 93.75 164 LYS A C 1
ATOM 1290 O O . LYS A 1 164 ? 17.755 11.751 -5.095 1.00 93.75 164 LYS A O 1
ATOM 1295 N N . GLN A 1 165 ? 18.778 13.711 -5.496 1.00 92.94 165 GLN A N 1
ATOM 1296 C CA . GLN A 1 165 ? 18.269 14.396 -4.304 1.00 92.94 165 GLN A CA 1
ATOM 1297 C C . GLN A 1 165 ? 16.854 14.964 -4.468 1.00 92.94 165 GLN A C 1
ATOM 1299 O O . GLN A 1 165 ? 16.220 15.281 -3.464 1.00 92.94 165 GLN A O 1
ATOM 1304 N N . ILE A 1 166 ? 16.343 15.069 -5.700 1.00 93.44 166 ILE A N 1
ATOM 1305 C CA . ILE A 1 166 ? 14.979 15.546 -5.967 1.00 93.44 166 ILE A CA 1
ATOM 1306 C C . ILE A 1 166 ? 13.962 14.646 -5.254 1.00 93.44 166 ILE A C 1
ATOM 1308 O O . ILE A 1 166 ? 13.975 13.424 -5.407 1.00 93.44 166 ILE A O 1
ATOM 1312 N N . SER A 1 167 ? 13.063 15.243 -4.479 1.00 90.81 167 SER A N 1
ATOM 1313 C CA . SER A 1 167 ? 12.065 14.518 -3.690 1.00 90.81 167 SER A CA 1
ATOM 1314 C C . SER A 1 167 ? 10.709 15.200 -3.854 1.00 90.81 167 SER A C 1
ATOM 1316 O O . SER A 1 167 ? 10.356 16.018 -3.008 1.00 90.81 167 SER A O 1
ATOM 1318 N N . PRO A 1 168 ? 9.961 14.898 -4.930 1.00 91.00 168 PRO A N 1
ATOM 1319 C CA . PRO A 1 168 ? 8.753 15.642 -5.261 1.00 91.00 168 PRO A CA 1
ATOM 1320 C C . PRO A 1 168 ? 7.662 15.529 -4.192 1.00 91.00 168 PRO A C 1
ATOM 1322 O O . PRO A 1 168 ? 7.388 14.444 -3.675 1.00 91.00 168 PRO A O 1
ATOM 1325 N N . ASP A 1 169 ? 6.984 16.640 -3.918 1.00 91.00 169 ASP A N 1
ATOM 1326 C CA . ASP A 1 169 ? 5.652 16.635 -3.323 1.00 91.00 169 ASP A CA 1
ATOM 1327 C C . ASP A 1 169 ? 4.644 16.329 -4.435 1.00 91.00 169 ASP A C 1
ATOM 1329 O O . ASP A 1 169 ? 4.223 17.212 -5.185 1.00 91.00 169 ASP A O 1
ATOM 1333 N N . PHE A 1 170 ? 4.261 15.058 -4.546 1.00 87.19 170 PHE A N 1
ATOM 1334 C CA . PHE A 1 170 ? 3.332 14.606 -5.579 1.00 87.19 170 PHE A CA 1
ATOM 1335 C C . PHE A 1 170 ? 1.962 15.299 -5.487 1.00 87.19 170 PHE A C 1
ATOM 1337 O O . PHE A 1 170 ? 1.379 15.609 -6.517 1.00 87.19 170 PHE A O 1
ATOM 1344 N N . MET A 1 171 ? 1.487 15.678 -4.291 1.00 87.44 171 MET A N 1
ATOM 1345 C CA . MET A 1 171 ? 0.223 16.422 -4.166 1.00 87.44 171 MET A CA 1
ATOM 1346 C C . MET A 1 171 ? 0.328 17.852 -4.704 1.00 87.44 171 MET A C 1
ATOM 1348 O O . MET A 1 171 ? -0.676 18.433 -5.121 1.00 87.44 171 MET A O 1
ATOM 1352 N N . ALA A 1 172 ? 1.510 18.465 -4.624 1.00 88.56 172 ALA A N 1
ATOM 1353 C CA . ALA A 1 172 ? 1.769 19.762 -5.236 1.00 88.56 172 ALA A CA 1
ATOM 1354 C C . ALA A 1 172 ? 1.974 19.626 -6.749 1.00 88.56 172 ALA A C 1
ATOM 1356 O O . ALA A 1 172 ? 1.468 20.456 -7.503 1.00 88.56 172 ALA A O 1
ATOM 1357 N N . LEU A 1 173 ? 2.664 18.568 -7.181 1.00 89.25 173 LEU A N 1
ATOM 1358 C CA . LEU A 1 173 ? 2.930 18.271 -8.585 1.00 89.25 173 LEU A CA 1
ATOM 1359 C C . LEU A 1 173 ? 1.628 18.048 -9.372 1.00 89.25 173 LEU A C 1
ATOM 1361 O O . LEU A 1 173 ? 1.466 18.616 -10.449 1.00 89.25 173 LEU A O 1
ATOM 1365 N N . ASP A 1 174 ? 0.668 17.334 -8.782 1.00 87.12 174 ASP A N 1
ATOM 1366 C CA . ASP A 1 174 ? -0.660 17.054 -9.351 1.00 87.12 174 ASP A CA 1
ATOM 1367 C C . ASP A 1 174 ? -1.517 18.308 -9.582 1.00 87.12 174 ASP A C 1
ATOM 1369 O O . ASP A 1 174 ? -2.492 18.276 -10.332 1.00 87.12 174 ASP A O 1
ATOM 1373 N N . LYS A 1 175 ? -1.187 19.429 -8.929 1.00 88.44 175 LYS A N 1
ATOM 1374 C CA . LYS A 1 175 ? -1.938 20.691 -9.049 1.00 88.44 175 LYS A CA 1
ATOM 1375 C C . LYS A 1 175 ? -1.448 21.577 -10.188 1.00 88.44 175 LYS A C 1
ATOM 1377 O O . LYS A 1 175 ? -2.066 22.609 -10.451 1.00 88.44 175 LYS A O 1
ATOM 1382 N N . ILE A 1 176 ? -0.337 21.224 -10.828 1.00 86.50 176 ILE A N 1
ATOM 1383 C CA . ILE A 1 176 ? 0.245 22.033 -11.895 1.00 86.50 176 ILE A CA 1
ATOM 1384 C C . ILE A 1 176 ? -0.477 21.699 -13.196 1.00 86.50 176 ILE A C 1
ATOM 1386 O O . ILE A 1 176 ? -0.382 20.588 -13.713 1.00 86.50 176 ILE A O 1
ATOM 1390 N N . ALA A 1 177 ? -1.208 22.679 -13.722 1.00 76.94 177 ALA A N 1
ATOM 1391 C CA . ALA A 1 177 ? -1.900 22.534 -14.994 1.00 76.94 177 ALA A CA 1
ATOM 1392 C C . ALA A 1 177 ? -0.908 22.273 -16.144 1.00 76.94 177 ALA A C 1
ATOM 1394 O O . ALA A 1 177 ? 0.225 22.755 -16.133 1.00 76.94 177 ALA A O 1
ATOM 1395 N N . ASP A 1 178 ? -1.358 21.528 -17.154 1.00 80.75 178 ASP A N 1
ATOM 1396 C CA . ASP A 1 178 ? -0.642 21.290 -18.416 1.00 80.75 178 ASP A CA 1
ATOM 1397 C C . ASP A 1 178 ? 0.710 20.550 -18.305 1.00 80.75 178 ASP A C 1
ATOM 1399 O O . ASP A 1 178 ? 1.551 20.622 -19.217 1.00 80.75 178 ASP A O 1
ATOM 1403 N N . VAL A 1 179 ? 0.906 19.790 -17.219 1.00 83.50 179 VAL A N 1
ATOM 1404 C CA . VAL A 1 179 ? 2.048 18.887 -17.010 1.00 83.50 179 VAL A CA 1
ATOM 1405 C C . VAL A 1 179 ? 1.572 17.433 -17.040 1.00 83.50 179 VAL A C 1
ATOM 1407 O O . VAL A 1 179 ? 0.989 16.942 -16.082 1.00 83.50 179 VAL A O 1
ATOM 1410 N N . PHE A 1 180 ? 1.853 16.728 -18.140 1.00 83.81 180 PHE A N 1
ATOM 1411 C CA . PHE A 1 180 ? 1.576 15.287 -18.254 1.00 83.81 180 PHE A CA 1
ATOM 1412 C C . PHE A 1 180 ? 2.623 14.425 -17.528 1.00 83.81 180 PHE A C 1
ATOM 1414 O O . PHE A 1 180 ? 2.305 13.382 -16.972 1.00 83.81 180 PHE A O 1
ATOM 1421 N N . GLY A 1 181 ? 3.881 14.863 -17.536 1.00 91.56 181 GLY A N 1
ATOM 1422 C CA . GLY A 1 181 ? 5.003 14.139 -16.953 1.00 91.56 181 GLY A CA 1
ATOM 1423 C C . GLY A 1 181 ? 6.230 15.030 -16.825 1.00 91.56 181 GLY A C 1
ATOM 1424 O O . GLY A 1 181 ? 6.368 16.024 -17.549 1.00 91.56 181 GLY A O 1
ATOM 1425 N N . VAL A 1 182 ? 7.118 14.678 -15.897 1.00 96.25 182 VAL A N 1
ATOM 1426 C CA . VAL A 1 182 ? 8.334 15.436 -15.592 1.00 96.25 182 VAL A CA 1
ATOM 1427 C C . VAL A 1 182 ? 9.539 14.508 -15.605 1.00 96.25 182 VAL A C 1
ATOM 1429 O O . VAL A 1 182 ? 9.683 13.627 -14.762 1.00 96.25 182 VAL A O 1
ATOM 1432 N N . ILE A 1 183 ? 10.425 14.737 -16.566 1.00 97.69 183 ILE A N 1
ATOM 1433 C CA . ILE A 1 183 ? 11.730 14.103 -16.694 1.00 97.69 183 ILE A CA 1
ATOM 1434 C C . ILE A 1 183 ? 12.758 15.004 -16.009 1.00 97.69 183 ILE A C 1
ATOM 1436 O O . ILE A 1 183 ? 12.872 16.187 -16.330 1.00 97.69 183 ILE A O 1
ATOM 1440 N N . VAL A 1 184 ? 13.552 14.435 -15.111 1.00 97.94 184 VAL A N 1
ATOM 1441 C CA . VAL A 1 184 ? 14.742 15.089 -14.551 1.00 97.94 184 VAL A CA 1
ATOM 1442 C C . VAL A 1 184 ? 15.975 14.305 -14.987 1.00 97.94 184 VAL A C 1
ATOM 1444 O O . VAL A 1 184 ? 15.983 13.078 -14.902 1.00 97.94 184 VAL A O 1
ATOM 1447 N N . THR A 1 185 ? 16.994 14.979 -15.520 1.00 98.62 185 THR A N 1
ATOM 1448 C CA . THR A 1 185 ? 18.152 14.307 -16.136 1.00 98.62 185 THR A CA 1
ATOM 1449 C C . THR A 1 185 ? 19.452 15.082 -15.944 1.00 98.62 185 THR A C 1
ATOM 1451 O O . THR A 1 185 ? 19.427 16.297 -15.775 1.00 98.62 185 THR A O 1
ATOM 1454 N N . ALA A 1 186 ? 20.587 14.386 -15.956 1.00 98.38 186 ALA A N 1
ATOM 1455 C CA . ALA A 1 186 ? 21.931 14.953 -15.843 1.00 98.38 186 ALA A CA 1
ATOM 1456 C C . ALA A 1 186 ? 22.960 14.017 -16.508 1.00 98.38 186 ALA A C 1
ATOM 1458 O O . ALA A 1 186 ? 22.624 12.853 -16.758 1.00 98.38 186 ALA A O 1
ATOM 1459 N N . PRO A 1 187 ? 24.204 14.475 -16.758 1.00 98.38 187 PRO A N 1
ATOM 1460 C CA . PRO A 1 187 ? 25.297 13.575 -17.110 1.00 98.38 187 PRO A CA 1
ATOM 1461 C C . PRO A 1 187 ? 25.497 12.548 -15.990 1.00 98.38 187 PRO A C 1
ATOM 1463 O O . PRO A 1 187 ? 25.394 12.901 -14.810 1.00 98.38 187 PRO A O 1
ATOM 1466 N N . GLY A 1 188 ? 25.749 11.294 -16.361 1.00 97.06 188 GLY A N 1
ATOM 1467 C CA . GLY A 1 188 ? 26.015 10.230 -15.399 1.00 97.06 188 GLY A CA 1
ATOM 1468 C C . GLY A 1 188 ? 27.468 10.233 -14.928 1.00 97.06 188 GLY A C 1
ATOM 1469 O O . GLY A 1 188 ? 28.371 10.660 -15.647 1.00 97.06 188 GLY A O 1
ATOM 1470 N N . ASP A 1 189 ? 27.696 9.734 -13.717 1.00 94.81 189 ASP A N 1
ATOM 1471 C CA . ASP A 1 189 ? 29.043 9.546 -13.172 1.00 94.81 189 ASP A CA 1
ATOM 1472 C C . ASP A 1 189 ? 29.719 8.302 -13.789 1.00 94.81 189 ASP A C 1
ATOM 1474 O O . ASP A 1 189 ? 30.926 8.296 -14.034 1.00 94.81 189 ASP A O 1
ATOM 1478 N N . GLU A 1 190 ? 28.938 7.244 -14.051 1.00 94.44 190 GLU A N 1
ATOM 1479 C CA . GLU A 1 190 ? 29.405 5.953 -14.599 1.00 94.44 190 GLU A CA 1
ATOM 1480 C C . GLU A 1 190 ? 28.816 5.616 -15.983 1.00 94.44 190 GLU A C 1
ATOM 1482 O O . GLU A 1 190 ? 29.277 4.684 -16.643 1.00 94.44 190 GLU A O 1
ATOM 1487 N N . VAL A 1 191 ? 27.801 6.362 -16.422 1.00 96.19 191 VAL A N 1
ATOM 1488 C CA . VAL A 1 191 ? 27.074 6.189 -17.691 1.00 96.19 191 VAL A CA 1
ATOM 1489 C C . VAL A 1 191 ? 26.994 7.530 -18.424 1.00 96.19 191 VAL A C 1
ATOM 1491 O O . VAL A 1 191 ? 27.299 8.566 -17.839 1.00 96.19 191 VAL A O 1
ATOM 1494 N N . ASP A 1 192 ? 26.582 7.547 -19.694 1.00 98.12 192 ASP A N 1
ATOM 1495 C CA . ASP A 1 192 ? 26.529 8.798 -20.462 1.00 98.12 192 ASP A CA 1
ATOM 1496 C C . ASP A 1 192 ? 25.498 9.785 -19.876 1.00 98.12 192 ASP A C 1
ATOM 1498 O O . ASP A 1 192 ? 25.779 10.981 -19.770 1.00 98.12 192 ASP A O 1
ATOM 1502 N N . PHE A 1 193 ? 24.330 9.301 -19.433 1.00 98.44 193 PHE A N 1
ATOM 1503 C CA . PHE A 1 193 ? 23.345 10.128 -18.726 1.00 98.44 193 PHE A CA 1
ATOM 1504 C C . PHE A 1 193 ? 22.461 9.339 -17.757 1.00 98.44 193 PHE A C 1
ATOM 1506 O O . PHE A 1 193 ? 22.276 8.129 -17.883 1.00 98.44 193 PHE A O 1
ATOM 1513 N N . VAL A 1 194 ? 21.862 10.049 -16.801 1.00 98.38 194 VAL A N 1
ATOM 1514 C CA . VAL A 1 194 ? 20.869 9.494 -15.873 1.00 98.38 194 VAL A CA 1
ATOM 1515 C C . VAL A 1 194 ? 19.532 10.205 -15.973 1.00 98.38 194 VAL A C 1
ATOM 1517 O O . VAL A 1 194 ? 19.460 11.368 -16.382 1.00 98.38 194 VAL A O 1
ATOM 1520 N N . SER A 1 195 ? 18.461 9.532 -15.564 1.00 98.12 195 SER A N 1
ATOM 1521 C CA . SER A 1 195 ? 17.123 10.123 -15.530 1.00 98.12 195 SER A CA 1
ATOM 1522 C C . SER A 1 195 ? 16.261 9.629 -14.366 1.00 98.12 195 SER A C 1
ATOM 1524 O O . SER A 1 195 ? 16.521 8.583 -13.771 1.00 98.12 195 SER A O 1
ATOM 1526 N N . ARG A 1 196 ? 15.213 10.390 -14.039 1.00 97.31 196 ARG A N 1
ATOM 1527 C CA . ARG A 1 196 ? 14.018 9.937 -13.303 1.00 97.31 196 ARG A CA 1
ATOM 1528 C C . ARG A 1 196 ? 12.779 10.522 -13.973 1.00 97.31 196 ARG A C 1
ATOM 1530 O O . ARG A 1 196 ? 12.877 11.546 -14.654 1.00 97.31 196 ARG A O 1
ATOM 1537 N N . TYR A 1 197 ? 11.636 9.874 -13.777 1.00 95.25 197 TYR A N 1
ATOM 1538 C CA . TYR A 1 197 ? 10.365 10.290 -14.357 1.00 95.25 197 TYR A CA 1
ATOM 1539 C C . TYR A 1 197 ? 9.267 10.332 -13.300 1.00 95.25 197 TYR A C 1
ATOM 1541 O O . TYR A 1 197 ? 9.038 9.345 -12.600 1.00 95.25 197 TYR A O 1
ATOM 1549 N N . PHE A 1 198 ? 8.576 11.464 -13.221 1.00 94.06 198 PHE A N 1
ATOM 1550 C CA . PHE A 1 198 ? 7.445 11.677 -12.327 1.00 94.06 198 PHE A CA 1
ATOM 1551 C C . PHE A 1 198 ? 6.175 11.890 -13.143 1.00 94.06 198 PHE A C 1
ATOM 1553 O O . PHE A 1 198 ? 6.176 12.685 -14.086 1.00 94.06 198 PHE A O 1
ATOM 1560 N N . SER A 1 199 ? 5.103 11.195 -12.772 1.00 88.06 199 SER A N 1
ATOM 1561 C CA . SER A 1 199 ? 3.818 11.232 -13.468 1.00 88.06 199 SER A CA 1
ATOM 1562 C C . SER A 1 199 ? 2.750 11.834 -12.551 1.00 88.06 199 SER A C 1
ATOM 1564 O O . SER A 1 199 ? 2.252 11.128 -11.671 1.00 88.06 199 SER A O 1
ATOM 1566 N N . PRO A 1 200 ? 2.399 13.122 -12.718 1.00 83.12 200 PRO A N 1
ATOM 1567 C CA . PRO A 1 200 ? 1.343 13.749 -11.933 1.00 83.12 200 PRO A CA 1
ATOM 1568 C C . PRO A 1 200 ? -0.002 13.043 -12.158 1.00 83.12 200 PRO A C 1
ATOM 1570 O O . PRO A 1 200 ? -0.341 12.686 -13.286 1.00 83.12 200 PRO A O 1
ATOM 1573 N N . GLY A 1 201 ? -0.760 12.830 -11.087 1.00 71.75 201 GLY A N 1
ATOM 1574 C CA . GLY A 1 201 ? -2.090 12.224 -11.102 1.00 71.75 201 GLY A CA 1
ATOM 1575 C C . GLY A 1 201 ? -2.118 10.723 -11.396 1.00 71.75 201 GLY A C 1
ATOM 1576 O O . GLY A 1 201 ? -3.204 10.164 -11.496 1.00 71.75 201 GLY A O 1
ATOM 1577 N N . ALA A 1 202 ? -0.963 10.063 -11.535 1.00 70.88 202 ALA A N 1
ATOM 1578 C CA . ALA A 1 202 ? -0.892 8.625 -11.769 1.00 70.88 202 ALA A CA 1
ATOM 1579 C C . ALA A 1 202 ? -0.892 7.824 -10.458 1.00 70.88 202 ALA A C 1
ATOM 1581 O O . ALA A 1 202 ? -0.326 8.243 -9.446 1.00 70.88 202 ALA A O 1
ATO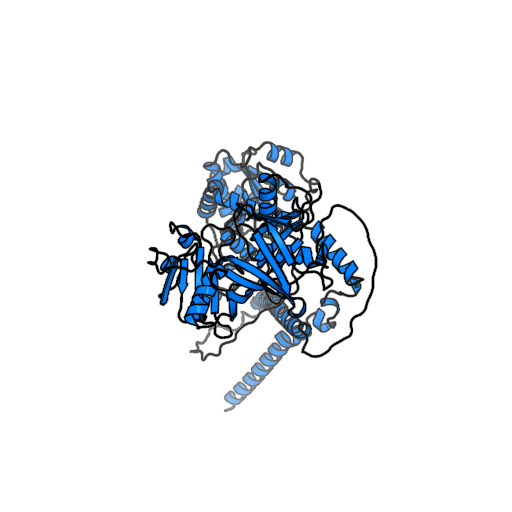M 1582 N N . SER A 1 203 ? -1.438 6.606 -10.506 1.00 67.06 203 SER A N 1
ATOM 1583 C CA . SER A 1 203 ? -1.408 5.648 -9.391 1.00 67.06 203 SER A CA 1
ATOM 1584 C C . SER A 1 203 ? 0.014 5.265 -8.949 1.00 67.06 203 SER A C 1
ATOM 1586 O O . SER A 1 203 ? 0.228 4.916 -7.785 1.00 67.06 203 SER A O 1
ATOM 1588 N N . ILE A 1 204 ? 0.993 5.371 -9.857 1.00 72.38 204 ILE A N 1
ATOM 1589 C CA . ILE A 1 204 ? 2.430 5.237 -9.592 1.00 72.38 204 ILE A CA 1
ATOM 1590 C C . ILE A 1 204 ? 3.108 6.591 -9.868 1.00 72.38 204 ILE A C 1
ATOM 1592 O O . ILE A 1 204 ? 3.389 6.910 -11.024 1.00 72.38 204 ILE A O 1
ATOM 1596 N N . PRO A 1 205 ? 3.395 7.393 -8.824 1.00 81.81 205 PRO A N 1
ATOM 1597 C CA . PRO A 1 205 ? 3.859 8.771 -9.012 1.00 81.81 205 PRO A CA 1
ATOM 1598 C C . PRO A 1 205 ? 5.289 8.902 -9.568 1.00 81.81 205 PRO A C 1
ATOM 1600 O O . PRO A 1 205 ? 5.610 9.895 -10.219 1.00 81.81 205 PRO A O 1
ATOM 1603 N N . GLU A 1 206 ? 6.156 7.909 -9.332 1.00 91.12 206 GLU A N 1
ATOM 1604 C CA . GLU A 1 206 ? 7.488 7.797 -9.948 1.00 91.12 206 GLU A CA 1
ATOM 1605 C C . GLU A 1 206 ? 7.595 6.473 -10.705 1.00 91.12 206 GLU A C 1
ATOM 1607 O O . GLU A 1 206 ? 7.572 5.400 -10.097 1.00 91.12 206 GLU A O 1
ATOM 1612 N N . ASP A 1 207 ? 7.746 6.552 -12.027 1.00 86.88 207 ASP A N 1
ATOM 1613 C CA . ASP A 1 207 ? 7.851 5.368 -12.878 1.00 86.88 207 ASP A CA 1
ATOM 1614 C C . ASP A 1 207 ? 9.264 4.751 -12.773 1.00 86.88 207 ASP A C 1
ATOM 1616 O O . ASP A 1 207 ? 10.265 5.460 -12.968 1.00 86.88 207 ASP A O 1
ATOM 1620 N N . PRO A 1 208 ? 9.401 3.443 -12.469 1.00 85.50 208 PRO A N 1
ATOM 1621 C CA . PRO A 1 208 ? 10.700 2.809 -12.293 1.00 85.50 208 PRO A CA 1
ATOM 1622 C C . PRO A 1 208 ? 11.643 2.944 -13.487 1.00 85.50 208 PRO A C 1
ATOM 1624 O O . PRO A 1 208 ? 12.812 3.291 -13.289 1.00 85.50 208 PRO A O 1
ATOM 1627 N N . VAL A 1 209 ? 11.149 2.651 -14.696 1.00 87.75 209 VAL A N 1
ATOM 1628 C CA . VAL A 1 209 ? 11.907 2.731 -15.955 1.00 87.75 209 VAL A CA 1
ATOM 1629 C C . VAL A 1 209 ? 10.973 3.058 -17.117 1.00 87.75 209 VAL A C 1
ATOM 1631 O O . VAL A 1 209 ? 10.151 2.230 -17.518 1.00 87.75 209 VAL A O 1
ATOM 1634 N N . THR A 1 210 ? 11.145 4.232 -17.715 1.00 88.69 210 THR A N 1
ATOM 1635 C CA . THR A 1 210 ? 10.187 4.784 -18.675 1.00 88.69 210 THR A CA 1
ATOM 1636 C C . THR A 1 210 ? 10.759 4.750 -20.086 1.00 88.69 210 THR A C 1
ATOM 1638 O O . THR A 1 210 ? 11.481 5.645 -20.517 1.00 88.69 210 THR A O 1
ATOM 1641 N N . GLY A 1 211 ? 10.423 3.724 -20.868 1.00 85.88 211 GLY A N 1
ATOM 1642 C CA . GLY A 1 211 ? 10.940 3.615 -22.240 1.00 85.88 211 GLY A CA 1
ATOM 1643 C C . GLY A 1 211 ? 10.538 4.799 -23.138 1.00 85.88 211 GLY A C 1
ATOM 1644 O O . GLY A 1 211 ? 11.338 5.278 -23.933 1.00 85.88 211 GLY A O 1
ATOM 1645 N N . SER A 1 212 ? 9.328 5.350 -22.986 1.00 85.25 212 SER A N 1
ATOM 1646 C CA . SER A 1 212 ? 8.864 6.453 -23.841 1.00 85.25 212 SER A CA 1
ATOM 1647 C C . SER A 1 212 ? 9.632 7.763 -23.639 1.00 85.25 212 SER A C 1
ATOM 1649 O O . SER A 1 212 ? 9.759 8.536 -24.584 1.00 85.25 212 SER A O 1
ATOM 1651 N N . THR A 1 213 ? 10.164 8.032 -22.440 1.00 91.88 213 THR A N 1
ATOM 1652 C CA . THR A 1 213 ? 10.920 9.276 -22.172 1.00 91.88 213 THR A CA 1
ATOM 1653 C C . THR A 1 213 ? 12.236 9.305 -22.942 1.00 91.88 213 THR A C 1
ATOM 1655 O O . THR A 1 213 ? 12.744 10.374 -23.279 1.00 91.88 213 THR A O 1
ATOM 1658 N N . HIS A 1 214 ? 12.753 8.133 -23.312 1.00 94.12 214 HIS A N 1
ATOM 1659 C CA . HIS A 1 214 ? 13.970 7.992 -24.098 1.00 94.12 214 HIS A CA 1
ATOM 1660 C C . HIS A 1 214 ? 13.789 8.408 -25.565 1.00 94.12 214 HIS A C 1
ATOM 1662 O O . HIS A 1 214 ? 14.771 8.753 -26.211 1.00 94.12 214 HIS A O 1
ATOM 1668 N N . CYS A 1 215 ? 12.548 8.536 -26.055 1.00 91.69 215 CYS A N 1
ATOM 1669 C CA . CYS A 1 215 ? 12.266 9.225 -27.324 1.00 91.69 215 CYS A CA 1
ATOM 1670 C C . CYS A 1 215 ? 12.723 10.693 -27.295 1.00 91.69 215 CYS A C 1
ATOM 1672 O O . CYS A 1 215 ? 13.048 11.256 -28.337 1.00 91.69 215 CYS A O 1
ATOM 1674 N N . THR A 1 216 ? 12.757 11.296 -26.103 1.00 95.44 216 THR A N 1
ATOM 1675 C CA . THR A 1 216 ? 13.180 12.680 -25.868 1.00 95.44 216 THR A CA 1
ATOM 1676 C C . THR A 1 216 ? 14.629 12.759 -25.380 1.00 95.44 216 THR A C 1
ATOM 1678 O O . THR A 1 216 ? 15.392 13.596 -25.855 1.00 95.44 216 THR A O 1
ATOM 1681 N N . LEU A 1 217 ? 15.025 11.885 -24.444 1.00 97.56 217 LEU A N 1
ATOM 1682 C CA . LEU A 1 217 ? 16.355 11.918 -23.818 1.00 97.56 217 LEU A CA 1
ATOM 1683 C C . LEU A 1 217 ? 17.484 11.549 -24.785 1.00 97.56 217 LEU A C 1
ATOM 1685 O O . LEU A 1 217 ? 18.531 12.188 -24.756 1.00 97.56 217 LEU A O 1
ATOM 1689 N N . ILE A 1 218 ? 17.281 10.537 -25.635 1.00 97.62 218 ILE A N 1
ATOM 1690 C CA . ILE A 1 218 ? 18.312 10.039 -26.556 1.00 97.62 218 ILE A CA 1
ATOM 1691 C C . ILE A 1 218 ? 18.771 11.118 -27.543 1.00 97.62 218 ILE A C 1
ATOM 1693 O O . ILE A 1 218 ? 19.972 11.379 -27.565 1.00 97.62 218 ILE A O 1
ATOM 1697 N N . PRO A 1 219 ? 17.890 11.783 -28.322 1.00 96.81 219 PRO A N 1
ATOM 1698 C CA . PRO A 1 219 ? 18.343 12.804 -29.266 1.00 96.81 219 PRO A CA 1
ATOM 1699 C C . PRO A 1 219 ? 19.011 13.983 -28.551 1.00 96.81 219 PRO A C 1
ATOM 1701 O O . PRO A 1 219 ? 20.027 14.484 -29.025 1.00 96.81 219 PRO A O 1
ATOM 1704 N N . TYR A 1 220 ? 18.500 14.377 -27.377 1.00 97.81 220 TYR A N 1
ATOM 1705 C CA . TYR A 1 220 ? 19.096 15.447 -26.578 1.00 97.81 220 TYR A CA 1
ATOM 1706 C C . TYR A 1 220 ? 20.529 15.108 -26.147 1.00 97.81 220 TYR A C 1
ATOM 1708 O O . TYR A 1 220 ? 21.460 15.853 -26.443 1.00 97.81 220 TYR A O 1
ATOM 1716 N N . TRP A 1 221 ? 20.732 13.976 -25.467 1.00 98.19 221 TRP A N 1
ATOM 1717 C CA . TRP A 1 221 ? 22.057 13.597 -24.973 1.00 98.19 221 TRP A CA 1
ATOM 1718 C C . TRP A 1 221 ? 23.018 13.214 -26.097 1.00 98.19 221 TRP A C 1
ATOM 1720 O O . TRP A 1 221 ? 24.212 13.481 -25.973 1.00 98.19 221 TRP A O 1
ATOM 1730 N N . ALA A 1 222 ? 22.517 12.671 -27.209 1.00 97.56 222 ALA A N 1
ATOM 1731 C CA . ALA A 1 222 ? 23.328 12.399 -28.389 1.00 97.56 222 ALA A CA 1
ATOM 1732 C C . ALA A 1 222 ? 23.940 13.681 -28.964 1.00 97.56 222 ALA A C 1
ATOM 1734 O O . ALA A 1 222 ? 25.141 13.726 -29.239 1.00 97.56 222 ALA A O 1
ATOM 1735 N N . GLU A 1 223 ? 23.133 14.740 -29.076 1.00 96.38 223 GLU A N 1
ATOM 1736 C CA . GLU A 1 223 ? 23.588 16.061 -29.506 1.00 96.38 223 GLU A CA 1
ATOM 1737 C C . GLU A 1 223 ? 24.573 16.672 -28.499 1.00 96.38 223 GLU A C 1
ATOM 1739 O O . GLU A 1 223 ? 25.652 17.113 -28.891 1.00 96.38 223 GLU A O 1
ATOM 1744 N N . GLN A 1 224 ? 24.249 16.651 -27.197 1.00 97.00 224 GLN A N 1
ATOM 1745 C CA . GLN A 1 224 ? 25.111 17.241 -26.162 1.00 97.00 224 GLN A CA 1
ATOM 1746 C C . GLN A 1 224 ? 26.476 16.547 -26.043 1.00 97.00 224 GLN A C 1
ATOM 1748 O O . GLN A 1 224 ? 27.473 17.199 -25.734 1.00 97.00 224 GLN A O 1
ATOM 1753 N N . LEU A 1 225 ? 26.530 15.230 -26.262 1.00 96.50 225 LEU A N 1
ATOM 1754 C CA . LEU A 1 225 ? 27.745 14.425 -26.110 1.00 96.50 225 LEU A CA 1
ATOM 1755 C C . LEU A 1 225 ? 28.479 14.177 -27.435 1.00 96.50 225 LEU A C 1
ATOM 1757 O O . LEU A 1 225 ? 29.610 13.691 -27.412 1.00 96.50 225 LEU A O 1
ATOM 1761 N N . GLY A 1 226 ? 27.857 14.484 -28.578 1.00 96.38 226 GLY A N 1
ATOM 1762 C CA . GLY A 1 226 ? 28.396 14.179 -29.904 1.00 96.38 226 GLY A CA 1
ATOM 1763 C C . GLY A 1 226 ? 28.531 12.674 -30.167 1.00 96.38 226 GLY A C 1
ATOM 1764 O O . GLY A 1 226 ? 29.494 12.250 -30.807 1.00 96.38 226 GLY A O 1
ATOM 1765 N N . LYS A 1 227 ? 27.606 11.858 -29.642 1.00 95.94 227 LYS A N 1
ATOM 1766 C CA . LYS A 1 227 ? 27.624 10.385 -29.728 1.00 95.94 227 LYS A CA 1
ATOM 1767 C C . LYS A 1 227 ? 26.244 9.836 -30.084 1.00 95.94 227 LYS A C 1
ATOM 1769 O O . LYS A 1 227 ? 25.255 10.291 -29.533 1.00 95.94 227 LYS A O 1
ATOM 1774 N N . ASN A 1 228 ? 26.181 8.800 -30.922 1.00 94.62 228 ASN A N 1
ATOM 1775 C CA . ASN A 1 228 ? 24.914 8.121 -31.236 1.00 94.62 228 ASN A CA 1
ATOM 1776 C C . ASN A 1 228 ? 24.659 6.874 -30.380 1.00 94.62 228 ASN A C 1
ATOM 1778 O O . ASN A 1 228 ? 23.505 6.524 -30.165 1.00 94.62 228 ASN A O 1
ATOM 1782 N N . GLU A 1 229 ? 25.707 6.226 -29.872 1.00 95.62 229 GLU A N 1
ATOM 1783 C CA . GLU A 1 229 ? 25.608 5.132 -28.901 1.00 95.62 229 GLU A CA 1
ATOM 1784 C C . GLU A 1 229 ? 25.747 5.693 -27.488 1.00 95.62 229 GLU A C 1
ATOM 1786 O O . GLU A 1 229 ? 26.730 6.374 -27.188 1.00 95.62 229 GLU A O 1
ATOM 1791 N N . LEU A 1 230 ? 24.755 5.421 -26.640 1.00 96.44 230 LEU A N 1
ATOM 1792 C CA . LEU A 1 230 ? 24.662 5.972 -25.291 1.00 96.44 230 LEU A CA 1
ATOM 1793 C C . LEU A 1 230 ? 24.268 4.885 -24.290 1.00 96.44 230 LEU A C 1
ATOM 1795 O O . LEU A 1 230 ? 23.421 4.034 -24.575 1.00 96.44 230 LEU A O 1
ATOM 1799 N N . GLN A 1 231 ? 24.832 4.949 -23.090 1.00 95.06 231 GLN A N 1
ATOM 1800 C CA . GLN A 1 231 ? 24.373 4.178 -21.936 1.00 95.06 231 GLN A CA 1
ATOM 1801 C C . GLN A 1 231 ? 23.633 5.086 -20.960 1.00 95.06 231 GLN A C 1
ATOM 1803 O O . GLN A 1 231 ? 24.105 6.177 -20.639 1.00 95.06 231 GLN A O 1
ATOM 1808 N N . ALA A 1 232 ? 22.478 4.623 -20.487 1.00 95.62 232 ALA A N 1
ATOM 1809 C CA . ALA A 1 232 ? 21.617 5.390 -19.604 1.00 95.62 232 ALA A CA 1
ATOM 1810 C C . ALA A 1 232 ? 21.149 4.572 -18.403 1.00 95.62 232 ALA A C 1
ATOM 1812 O O . ALA A 1 232 ? 20.758 3.412 -18.551 1.00 95.62 232 ALA A O 1
ATOM 1813 N N . ASP A 1 233 ? 21.104 5.222 -17.241 1.00 94.69 233 ASP A N 1
ATOM 1814 C CA . ASP A 1 233 ? 20.490 4.668 -16.036 1.00 94.69 233 ASP A CA 1
ATOM 1815 C C . ASP A 1 233 ? 19.278 5.518 -15.622 1.00 94.69 233 ASP A C 1
ATOM 1817 O O . ASP A 1 233 ? 19.401 6.706 -15.311 1.00 94.69 233 ASP A O 1
ATOM 1821 N N . GLN A 1 234 ? 18.093 4.904 -15.541 1.00 94.88 234 GLN A N 1
ATOM 1822 C CA . GLN A 1 234 ? 16.961 5.521 -14.847 1.00 94.88 234 GLN A CA 1
ATOM 1823 C C . GLN A 1 234 ? 17.098 5.215 -13.355 1.00 94.88 234 GLN A C 1
ATOM 1825 O O . GLN A 1 234 ? 16.862 4.092 -12.906 1.00 94.88 234 GLN A O 1
ATOM 1830 N N . ILE A 1 235 ? 17.522 6.207 -12.578 1.00 94.38 235 ILE A N 1
ATOM 1831 C CA . ILE A 1 235 ? 17.955 6.078 -11.178 1.00 94.38 235 ILE A CA 1
ATOM 1832 C C . ILE A 1 235 ? 16.797 6.229 -10.181 1.00 94.38 235 ILE A C 1
ATOM 1834 O O . ILE A 1 235 ? 16.931 6.866 -9.136 1.00 94.38 235 ILE A O 1
ATOM 1838 N N . SER A 1 236 ? 15.660 5.610 -10.502 1.00 90.44 236 SER A N 1
ATOM 1839 C CA . SER A 1 236 ? 14.550 5.409 -9.568 1.00 90.44 236 SER A CA 1
ATOM 1840 C C . SER A 1 236 ? 14.948 4.458 -8.428 1.00 90.44 236 SER A C 1
ATOM 1842 O O . SER A 1 236 ? 16.028 3.856 -8.429 1.00 90.44 236 SER A O 1
ATOM 1844 N N . THR A 1 237 ? 14.047 4.231 -7.467 1.00 83.81 237 THR A N 1
ATOM 1845 C CA . THR A 1 237 ? 14.277 3.256 -6.381 1.00 83.81 237 THR A CA 1
ATOM 1846 C C . THR A 1 237 ? 14.604 1.844 -6.900 1.00 83.81 237 THR A C 1
ATOM 1848 O O . THR A 1 237 ? 15.432 1.150 -6.305 1.00 83.81 237 THR A O 1
ATOM 1851 N N . ARG A 1 238 ? 13.997 1.411 -8.017 1.00 81.19 238 ARG A N 1
ATOM 1852 C CA . ARG A 1 238 ? 14.216 0.067 -8.593 1.00 81.19 238 ARG A CA 1
ATOM 1853 C C . ARG A 1 238 ? 15.413 -0.001 -9.538 1.00 81.19 238 ARG A C 1
ATOM 1855 O O . ARG A 1 238 ? 16.024 -1.067 -9.643 1.00 81.19 238 ARG A O 1
ATOM 1862 N N . LYS A 1 239 ? 15.782 1.140 -10.127 1.00 86.12 239 LYS A N 1
ATOM 1863 C CA . LYS A 1 239 ? 16.820 1.313 -11.150 1.00 86.12 239 LYS A CA 1
ATOM 1864 C C . LYS A 1 239 ? 16.532 0.549 -12.447 1.00 86.12 239 LYS A C 1
ATOM 1866 O O . LYS A 1 239 ? 16.095 -0.600 -12.422 1.00 86.12 239 LYS A O 1
ATOM 1871 N N . GLY A 1 240 ? 16.852 1.164 -13.579 1.00 85.56 240 GLY A N 1
ATOM 1872 C CA . GLY A 1 240 ? 16.835 0.518 -14.892 1.00 85.56 240 GLY A CA 1
ATOM 1873 C C . GLY A 1 240 ? 18.059 0.889 -15.698 1.00 85.56 240 GLY A C 1
ATOM 1874 O O . GLY A 1 240 ? 18.458 2.049 -15.670 1.00 85.56 240 GLY A O 1
ATOM 1875 N N . LYS A 1 241 ? 18.622 -0.087 -16.410 1.00 87.75 241 LYS A N 1
ATOM 1876 C CA . LYS A 1 241 ? 19.738 0.126 -17.337 1.00 87.75 241 LYS A CA 1
ATOM 1877 C C . LYS A 1 241 ? 19.245 0.046 -18.771 1.00 87.75 241 LYS A C 1
ATOM 1879 O O . LYS A 1 241 ? 18.519 -0.891 -19.114 1.00 87.75 241 LYS A O 1
ATOM 1884 N N . LEU A 1 242 ? 19.649 1.005 -19.598 1.00 90.19 242 LEU A N 1
ATOM 1885 C CA . LEU A 1 242 ? 19.237 1.104 -20.992 1.00 90.19 242 LEU A CA 1
ATOM 1886 C C . LEU A 1 242 ? 20.449 1.346 -21.896 1.00 90.19 242 LEU A C 1
ATOM 1888 O O . LEU A 1 242 ? 21.279 2.217 -21.636 1.00 90.19 242 LEU A O 1
ATOM 1892 N N . TRP A 1 243 ? 20.509 0.604 -22.999 1.00 91.81 243 TRP A N 1
ATOM 1893 C CA . TRP A 1 243 ? 21.439 0.854 -24.098 1.00 91.81 243 TRP A CA 1
ATOM 1894 C C . TRP A 1 243 ? 20.686 1.531 -25.225 1.00 91.81 243 TRP A C 1
ATOM 1896 O O . TRP A 1 243 ? 19.695 1.005 -25.732 1.00 91.81 243 TRP A O 1
ATOM 1906 N N . CYS A 1 244 ? 21.151 2.708 -25.602 1.00 93.94 244 CYS A N 1
ATOM 1907 C CA . CYS A 1 244 ? 20.431 3.609 -26.475 1.00 93.94 244 CYS A CA 1
ATOM 1908 C C . CYS A 1 244 ? 21.216 3.839 -27.765 1.00 93.94 244 CYS A C 1
ATOM 1910 O O . CYS A 1 244 ? 22.436 4.002 -27.735 1.00 93.94 244 CYS A O 1
ATOM 1912 N N . PHE A 1 245 ? 20.505 3.896 -28.889 1.00 94.69 245 PHE A N 1
ATOM 1913 C CA . PHE A 1 245 ? 21.071 4.295 -30.173 1.00 94.69 245 PHE A CA 1
ATOM 1914 C C . PHE A 1 245 ? 20.219 5.397 -30.802 1.00 94.69 245 PHE A C 1
ATOM 1916 O O . PHE A 1 245 ? 19.023 5.204 -31.035 1.00 94.69 245 PHE A O 1
ATOM 1923 N N . ASN A 1 246 ? 20.831 6.542 -31.089 1.00 95.12 246 ASN A N 1
ATOM 1924 C CA . ASN A 1 246 ? 20.208 7.632 -31.827 1.00 95.12 246 ASN A CA 1
ATOM 1925 C C . ASN A 1 246 ? 20.330 7.381 -33.337 1.00 95.12 246 ASN A C 1
ATOM 1927 O O . ASN A 1 246 ? 21.438 7.282 -33.864 1.00 95.12 246 ASN A O 1
ATOM 1931 N N . LYS A 1 247 ? 19.196 7.282 -34.030 1.00 92.62 247 LYS A N 1
ATOM 1932 C CA . LYS A 1 247 ? 19.104 7.066 -35.479 1.00 92.62 247 LYS A CA 1
ATOM 1933 C C . LYS A 1 247 ? 18.243 8.165 -36.101 1.00 92.62 247 LYS A C 1
ATOM 1935 O O . LYS A 1 247 ? 17.238 7.879 -36.740 1.00 92.62 247 LYS A O 1
ATOM 1940 N N . ASP A 1 248 ? 18.635 9.413 -35.862 1.00 86.56 248 ASP A N 1
ATOM 1941 C CA . ASP A 1 248 ? 17.994 10.630 -36.369 1.00 86.56 248 ASP A CA 1
ATOM 1942 C C . ASP A 1 248 ? 16.480 10.711 -36.085 1.00 86.56 248 ASP A C 1
ATOM 1944 O O . ASP A 1 248 ? 16.066 11.201 -35.035 1.00 86.56 248 ASP A O 1
ATOM 1948 N N . ASP A 1 249 ? 15.641 10.235 -37.006 1.00 88.00 249 ASP A N 1
ATOM 1949 C CA . ASP A 1 249 ? 14.181 10.227 -36.881 1.00 88.00 249 ASP A CA 1
ATOM 1950 C C . ASP A 1 249 ? 13.659 9.128 -35.940 1.00 88.00 249 ASP A C 1
ATOM 1952 O O . ASP A 1 249 ? 12.493 9.156 -35.525 1.00 88.00 249 ASP A O 1
ATOM 1956 N N . ARG A 1 250 ? 14.519 8.174 -35.565 1.00 89.94 250 ARG A N 1
ATOM 1957 C CA . ARG A 1 250 ? 14.196 7.055 -34.675 1.00 89.94 250 ARG A CA 1
ATOM 1958 C C . ARG A 1 250 ? 15.217 6.878 -33.561 1.00 89.94 250 ARG A C 1
ATOM 1960 O O . ARG A 1 250 ? 16.376 7.269 -33.665 1.00 89.94 250 ARG A O 1
ATOM 1967 N N . VAL A 1 251 ? 14.781 6.233 -32.488 1.00 91.44 251 VAL A N 1
ATOM 1968 C CA . VAL A 1 251 ? 15.630 5.841 -31.366 1.00 91.44 251 VAL A CA 1
ATOM 1969 C C . VAL A 1 251 ? 15.478 4.352 -31.103 1.00 91.44 251 VAL A C 1
ATOM 1971 O O . VAL A 1 251 ? 14.370 3.813 -31.109 1.00 91.44 251 VAL A O 1
ATOM 1974 N N . LEU A 1 252 ? 16.599 3.684 -30.850 1.00 92.19 252 LEU A N 1
ATOM 1975 C CA . LEU A 1 252 ? 16.602 2.293 -30.422 1.00 92.19 252 LEU A CA 1
ATOM 1976 C C . LEU A 1 252 ? 16.881 2.236 -28.929 1.00 92.19 252 LEU A C 1
ATOM 1978 O O . LEU A 1 252 ? 17.844 2.834 -28.450 1.00 92.19 252 LEU A O 1
ATOM 1982 N N . ILE A 1 253 ? 16.046 1.500 -28.205 1.00 90.56 253 ILE A N 1
ATOM 1983 C CA . ILE A 1 253 ? 16.165 1.324 -26.760 1.00 90.56 253 ILE A CA 1
ATOM 1984 C C . ILE A 1 253 ? 16.293 -0.166 -26.500 1.00 90.56 253 ILE A C 1
ATOM 1986 O O . ILE A 1 253 ? 15.369 -0.934 -26.762 1.00 90.56 253 ILE A O 1
ATOM 1990 N N . SER A 1 254 ? 17.445 -0.577 -25.991 1.00 86.12 254 SER A N 1
ATOM 1991 C CA . SER A 1 254 ? 17.722 -1.965 -25.652 1.00 86.12 254 SER A CA 1
ATOM 1992 C C . SER A 1 254 ? 17.781 -2.150 -24.144 1.00 86.12 254 SER A C 1
ATOM 1994 O O . SER A 1 254 ? 18.364 -1.337 -23.427 1.00 86.12 254 SER A O 1
ATOM 1996 N N . GLY A 1 255 ? 17.177 -3.233 -23.667 1.00 75.56 255 GLY A N 1
ATOM 1997 C CA . GLY A 1 255 ? 17.152 -3.593 -22.254 1.00 75.56 255 GLY A CA 1
ATOM 1998 C C . GLY A 1 255 ? 17.502 -5.057 -22.033 1.00 75.56 255 GLY A C 1
ATOM 1999 O O . GLY A 1 255 ? 17.186 -5.915 -22.863 1.00 75.56 255 GLY A O 1
ATOM 2000 N N . VAL A 1 256 ? 18.125 -5.328 -20.887 1.00 66.69 256 VAL A N 1
ATOM 2001 C CA . VAL A 1 256 ? 18.157 -6.672 -20.299 1.00 66.69 256 VAL A CA 1
ATOM 2002 C C . VAL A 1 256 ? 16.783 -7.011 -19.719 1.00 66.69 256 VAL A C 1
ATOM 2004 O O . VAL A 1 256 ? 15.982 -6.122 -19.412 1.00 66.69 256 VAL A O 1
ATOM 2007 N N . HIS A 1 257 ? 16.500 -8.299 -19.599 1.00 54.00 257 HIS A N 1
ATOM 2008 C CA . HIS A 1 257 ? 15.246 -8.816 -19.067 1.00 54.00 257 HIS A CA 1
ATOM 2009 C C . HIS A 1 257 ? 15.536 -9.895 -18.024 1.00 54.00 257 HIS A C 1
ATOM 2011 O O . HIS A 1 257 ? 16.460 -10.695 -18.185 1.00 54.00 257 HIS A O 1
ATOM 2017 N N . ALA A 1 258 ? 14.733 -9.924 -16.965 1.00 42.03 258 ALA A N 1
ATOM 2018 C CA . ALA A 1 258 ? 14.779 -10.961 -15.957 1.00 42.03 258 ALA A CA 1
ATOM 2019 C C . ALA A 1 258 ? 13.488 -11.765 -16.069 1.00 42.03 258 ALA A C 1
ATOM 2021 O O . ALA A 1 258 ? 12.400 -11.256 -15.795 1.00 42.03 258 ALA A O 1
ATOM 2022 N N . LEU A 1 259 ? 13.613 -13.032 -16.463 1.00 39.47 259 LEU A N 1
ATOM 2023 C CA . LEU A 1 259 ? 12.536 -13.999 -16.298 1.00 39.47 259 LEU A CA 1
ATOM 2024 C C . LEU A 1 259 ? 12.598 -14.524 -14.868 1.00 39.47 259 LEU A C 1
ATOM 2026 O O . LEU A 1 259 ? 13.631 -15.018 -14.417 1.00 39.47 259 LEU A O 1
ATOM 2030 N N . SER A 1 260 ? 11.467 -14.495 -14.174 1.00 34.47 260 SER A N 1
ATOM 2031 C CA . SER A 1 260 ? 11.270 -15.230 -12.923 1.00 34.47 260 SER A CA 1
ATOM 2032 C C . SER A 1 260 ? 11.167 -16.752 -13.155 1.00 34.47 260 SER A C 1
ATOM 2034 O O . SER A 1 260 ? 10.329 -17.392 -12.530 1.00 34.47 260 SER A O 1
ATOM 2036 N N . ASN A 1 261 ? 11.974 -17.346 -14.046 1.00 35.47 261 ASN A N 1
ATOM 2037 C CA . ASN A 1 261 ? 11.829 -18.758 -14.438 1.00 35.47 261 ASN A CA 1
ATOM 2038 C C . ASN A 1 261 ? 13.053 -19.664 -14.216 1.00 35.47 261 ASN A C 1
ATOM 2040 O O . ASN A 1 261 ? 12.973 -20.811 -14.630 1.00 35.47 261 ASN A O 1
ATOM 2044 N N . ASP A 1 262 ? 14.141 -19.253 -13.543 1.00 28.64 262 ASP A N 1
ATOM 2045 C CA . ASP A 1 262 ? 15.294 -20.178 -13.384 1.00 28.64 262 ASP A CA 1
ATOM 2046 C C . ASP A 1 262 ? 15.989 -20.216 -12.012 1.00 28.64 262 ASP A C 1
ATOM 2048 O O . ASP A 1 262 ? 17.177 -20.494 -11.863 1.00 28.64 262 ASP A O 1
ATOM 2052 N N . THR A 1 263 ? 15.214 -20.022 -10.952 1.00 26.45 263 THR A N 1
ATOM 2053 C CA . THR A 1 263 ? 15.516 -20.635 -9.650 1.00 26.45 263 THR A CA 1
ATOM 2054 C C . THR A 1 263 ? 14.212 -21.186 -9.103 1.00 26.45 263 THR A C 1
ATOM 2056 O O . THR A 1 263 ? 13.172 -20.597 -9.371 1.00 26.45 263 THR A O 1
ATOM 2059 N N . ASN A 1 264 ? 14.257 -22.305 -8.371 1.00 26.72 264 ASN A N 1
ATOM 2060 C CA . ASN A 1 264 ? 13.127 -22.915 -7.654 1.00 26.72 264 ASN A CA 1
ATOM 2061 C C . ASN A 1 264 ? 12.473 -21.934 -6.652 1.00 26.72 264 ASN A C 1
ATOM 2063 O O . ASN A 1 264 ? 12.590 -22.073 -5.436 1.00 26.72 264 ASN A O 1
ATOM 2067 N N . ILE A 1 265 ? 11.784 -20.936 -7.185 1.00 25.86 265 ILE A N 1
ATOM 2068 C CA . ILE A 1 265 ? 10.828 -20.044 -6.560 1.00 25.86 265 ILE A CA 1
ATOM 2069 C C . ILE A 1 265 ? 9.548 -20.345 -7.339 1.00 25.86 265 ILE A C 1
ATOM 2071 O O . ILE A 1 265 ? 9.544 -20.222 -8.563 1.00 25.86 265 ILE A O 1
ATOM 2075 N N . PRO A 1 266 ? 8.482 -20.813 -6.686 1.00 22.30 266 PRO A N 1
ATOM 2076 C CA . PRO A 1 266 ? 7.259 -21.174 -7.364 1.00 22.30 266 PRO A CA 1
ATOM 2077 C C . PRO A 1 266 ? 6.708 -19.885 -7.963 1.00 22.30 266 PRO A C 1
ATOM 2079 O O . PRO A 1 266 ? 6.287 -18.972 -7.250 1.00 22.30 266 PRO A O 1
ATOM 2082 N N . CYS A 1 267 ? 6.716 -19.804 -9.289 1.00 25.31 267 CYS A N 1
ATOM 2083 C CA . CYS A 1 267 ? 5.773 -18.959 -9.988 1.00 25.31 267 CYS A CA 1
ATOM 2084 C C . CYS A 1 267 ? 4.388 -19.404 -9.495 1.00 25.31 267 CYS A C 1
ATOM 2086 O O . CYS A 1 267 ? 4.012 -20.565 -9.673 1.00 25.31 267 CYS A O 1
ATOM 2088 N N . VAL A 1 268 ? 3.661 -18.535 -8.788 1.00 24.50 268 VAL A N 1
ATOM 2089 C CA . VAL A 1 268 ? 2.261 -18.799 -8.443 1.00 24.50 268 VAL A CA 1
ATOM 2090 C C . VAL A 1 268 ? 1.475 -18.690 -9.745 1.00 24.50 268 VAL A C 1
ATOM 2092 O O . VAL A 1 268 ? 0.919 -17.653 -10.085 1.00 24.50 268 VAL A O 1
ATOM 2095 N N . ILE A 1 269 ? 1.470 -19.788 -10.492 1.00 27.25 269 ILE A N 1
ATOM 2096 C CA . ILE A 1 269 ? 0.476 -20.081 -11.507 1.00 27.25 269 ILE A CA 1
ATOM 2097 C C . ILE A 1 269 ? -0.816 -20.350 -10.732 1.00 27.25 269 ILE A C 1
ATOM 2099 O O . ILE A 1 269 ? -0.976 -21.410 -10.130 1.00 27.25 269 ILE A O 1
ATOM 2103 N N . GLN A 1 270 ? -1.741 -19.393 -10.717 1.00 27.59 270 GLN A N 1
ATOM 2104 C CA . GLN A 1 270 ? -3.132 -19.660 -10.355 1.00 27.59 270 GLN A CA 1
ATOM 2105 C C . GLN A 1 270 ? -3.921 -19.947 -11.641 1.00 27.59 270 GLN A C 1
ATOM 2107 O O . GLN A 1 270 ? -4.753 -19.164 -12.080 1.00 27.59 270 GLN A O 1
ATOM 2112 N N . THR A 1 271 ? -3.647 -21.089 -12.273 1.00 25.95 271 THR A N 1
ATOM 2113 C CA . THR A 1 271 ? -4.654 -21.762 -13.103 1.00 25.95 271 THR A CA 1
ATOM 2114 C C . THR A 1 271 ? -5.519 -22.596 -12.172 1.00 25.95 271 THR A C 1
ATOM 2116 O O . THR A 1 271 ? -5.007 -23.372 -11.361 1.00 25.95 271 THR A O 1
ATOM 2119 N N . ALA A 1 272 ? -6.836 -22.453 -12.267 1.00 27.19 272 ALA A N 1
ATOM 2120 C CA . ALA A 1 272 ? -7.755 -23.382 -11.636 1.00 27.19 272 ALA A CA 1
ATOM 2121 C C . ALA A 1 272 ? -7.580 -24.778 -12.277 1.00 27.19 272 ALA A C 1
ATOM 2123 O O . ALA A 1 272 ? -8.098 -25.029 -13.353 1.00 27.19 272 ALA A O 1
ATOM 2124 N N . GLY A 1 273 ? -6.841 -25.703 -11.647 1.00 22.58 273 GLY A N 1
ATOM 2125 C CA . GLY A 1 273 ? -6.748 -27.092 -12.131 1.00 22.58 273 GLY A CA 1
ATOM 2126 C C . GLY A 1 273 ? -5.538 -27.898 -11.635 1.00 22.58 273 GLY A C 1
ATOM 2127 O O . GLY A 1 273 ? -4.400 -27.486 -11.781 1.00 22.58 273 GLY A O 1
ATOM 2128 N N . VAL A 1 274 ? -5.809 -29.063 -11.045 1.00 25.08 274 VAL A N 1
ATOM 2129 C CA . VAL A 1 274 ? -4.950 -29.982 -10.259 1.00 25.08 274 VAL A CA 1
ATOM 2130 C C . VAL A 1 274 ? -3.909 -30.835 -11.055 1.00 25.08 274 VAL A C 1
ATOM 2132 O O . VAL A 1 274 ? -4.268 -31.391 -12.086 1.00 25.08 274 VAL A O 1
ATOM 2135 N N . LYS A 1 275 ? -2.727 -31.080 -10.420 1.00 22.59 275 LYS A N 1
ATOM 2136 C CA . LYS A 1 275 ? -1.811 -32.286 -10.361 1.00 22.59 275 LYS A CA 1
ATOM 2137 C C . LYS A 1 275 ? -0.418 -32.364 -11.073 1.00 22.59 275 LYS A C 1
ATOM 2139 O O . LYS A 1 275 ? -0.343 -32.551 -12.277 1.00 22.59 275 LYS A O 1
ATOM 2144 N N . LEU A 1 276 ? 0.637 -32.360 -10.219 1.00 25.58 276 LEU A N 1
ATOM 2145 C CA . LEU A 1 276 ? 1.841 -33.235 -10.007 1.00 25.58 276 LEU A CA 1
ATOM 2146 C C . LEU A 1 276 ? 2.526 -34.010 -11.171 1.00 25.58 276 LEU A C 1
ATOM 2148 O O . LEU A 1 276 ? 1.909 -34.916 -11.721 1.00 25.58 276 LEU A O 1
ATOM 2152 N N . ASP A 1 277 ? 3.836 -33.792 -11.434 1.00 24.53 277 ASP A N 1
ATOM 2153 C CA . ASP A 1 277 ? 4.999 -34.525 -10.844 1.00 24.53 277 ASP A CA 1
ATOM 2154 C C . ASP A 1 277 ? 6.345 -34.416 -11.642 1.00 24.53 277 ASP A C 1
ATOM 2156 O O . ASP A 1 277 ? 6.354 -34.317 -12.865 1.00 24.53 277 ASP A O 1
ATOM 2160 N N . GLN A 1 278 ? 7.465 -34.587 -10.903 1.00 24.33 278 GLN A N 1
ATOM 2161 C CA . GLN A 1 278 ? 8.875 -34.935 -11.261 1.00 24.33 278 GLN A CA 1
ATOM 2162 C C . GLN A 1 278 ? 9.863 -33.847 -11.765 1.00 24.33 278 GLN A C 1
ATOM 2164 O O . GLN A 1 278 ? 9.744 -33.356 -12.878 1.00 24.33 278 GLN A O 1
ATOM 2169 N N . PHE A 1 279 ? 10.935 -33.553 -11.001 1.00 22.31 279 PHE A N 1
ATOM 2170 C CA . PHE A 1 279 ? 12.292 -34.138 -11.154 1.00 22.31 279 PHE A CA 1
ATOM 2171 C C . PHE A 1 279 ? 13.331 -33.539 -10.167 1.00 22.31 279 PHE A C 1
ATOM 2173 O O . PHE A 1 279 ? 13.321 -32.357 -9.840 1.00 22.31 279 PHE A O 1
ATOM 2180 N N . ASN A 1 280 ? 14.231 -34.411 -9.695 1.00 23.73 280 ASN A N 1
ATOM 2181 C CA . ASN A 1 280 ? 15.420 -34.170 -8.857 1.00 23.73 280 ASN A CA 1
ATOM 2182 C C . ASN A 1 280 ? 16.534 -33.424 -9.619 1.00 23.73 280 ASN A C 1
ATOM 2184 O O . ASN A 1 280 ? 16.648 -33.669 -10.812 1.00 23.73 280 ASN A O 1
ATOM 2188 N N . ILE A 1 281 ? 17.428 -32.694 -8.920 1.00 22.11 281 ILE A N 1
ATOM 2189 C CA . ILE A 1 281 ? 18.913 -32.726 -9.072 1.00 22.11 281 ILE A CA 1
ATOM 2190 C C . ILE A 1 281 ? 19.607 -31.841 -7.998 1.00 22.11 281 ILE A C 1
ATOM 2192 O O . ILE A 1 281 ? 19.122 -30.778 -7.623 1.00 22.11 281 ILE A O 1
ATOM 2196 N N . ASN A 1 282 ? 20.758 -32.324 -7.504 1.00 23.67 282 ASN A N 1
ATOM 2197 C CA . ASN A 1 282 ? 21.641 -31.746 -6.475 1.00 23.67 282 ASN A CA 1
ATOM 2198 C C . ASN A 1 282 ? 22.489 -30.547 -6.958 1.00 23.67 282 ASN A C 1
ATOM 2200 O O . ASN A 1 282 ? 22.944 -30.533 -8.099 1.00 23.67 282 ASN A O 1
ATOM 2204 N N . LEU A 1 283 ? 22.840 -29.636 -6.036 1.00 22.19 283 LEU A N 1
ATOM 2205 C CA . LEU A 1 283 ? 23.856 -28.582 -6.220 1.00 22.19 283 LEU A CA 1
ATOM 2206 C C . LEU A 1 283 ? 25.064 -28.777 -5.274 1.00 22.19 283 LEU A C 1
ATOM 2208 O O . LEU A 1 283 ? 24.871 -29.249 -4.152 1.00 22.19 283 LEU A O 1
ATOM 2212 N N . PRO A 1 284 ? 26.297 -28.403 -5.685 1.00 26.55 284 PRO A N 1
ATOM 2213 C CA . PRO A 1 284 ? 27.493 -28.510 -4.855 1.00 26.55 284 PRO A CA 1
ATOM 2214 C C . PRO A 1 284 ? 27.764 -27.266 -3.988 1.00 26.55 284 PRO A C 1
ATOM 2216 O O . PRO A 1 284 ? 27.428 -26.133 -4.335 1.00 26.55 284 PRO A O 1
ATOM 2219 N N . ASP A 1 285 ? 28.443 -27.529 -2.871 1.00 34.50 285 ASP A N 1
ATOM 2220 C CA . ASP A 1 285 ? 28.897 -26.611 -1.822 1.00 34.50 285 ASP A CA 1
ATOM 2221 C C . ASP A 1 285 ? 29.821 -25.479 -2.295 1.00 34.50 285 ASP A C 1
ATOM 2223 O O . ASP A 1 285 ? 30.755 -25.712 -3.067 1.00 34.50 285 ASP A O 1
ATOM 2227 N N . ARG A 1 286 ? 29.695 -24.301 -1.660 1.00 26.03 286 ARG A N 1
ATOM 2228 C CA . ARG A 1 286 ? 30.834 -23.396 -1.411 1.00 26.03 286 ARG A CA 1
ATOM 2229 C C . ARG A 1 286 ? 30.743 -22.692 -0.053 1.00 26.03 286 ARG A C 1
ATOM 2231 O O . ARG A 1 286 ? 29.938 -21.791 0.167 1.00 26.03 286 ARG A O 1
ATOM 2238 N N . ASN A 1 287 ? 31.664 -23.079 0.826 1.00 28.27 287 ASN A N 1
ATOM 2239 C CA . ASN A 1 287 ? 32.092 -22.330 2.002 1.00 28.27 287 ASN A CA 1
ATOM 2240 C C . ASN A 1 287 ? 32.887 -21.082 1.593 1.00 28.27 287 ASN A C 1
ATOM 2242 O O . ASN A 1 287 ? 33.808 -21.210 0.794 1.00 28.27 287 ASN A O 1
ATOM 2246 N N . SER A 1 288 ? 32.593 -19.932 2.217 1.00 30.42 288 SER A N 1
ATOM 2247 C CA . SER A 1 288 ? 33.546 -19.144 3.031 1.00 30.42 288 SER A CA 1
ATOM 2248 C C . SER A 1 288 ? 33.135 -17.667 3.140 1.00 30.42 288 SER A C 1
ATOM 2250 O O . SER A 1 288 ? 33.594 -16.854 2.356 1.00 30.42 288 SER A O 1
ATOM 2252 N N . PHE A 1 289 ? 32.320 -17.313 4.137 1.00 28.42 289 PHE A N 1
ATOM 2253 C CA . PHE A 1 289 ? 32.273 -16.007 4.824 1.00 28.42 289 PHE A CA 1
ATOM 2254 C C . PHE A 1 289 ? 31.542 -16.241 6.160 1.00 28.42 289 PHE A C 1
ATOM 2256 O O . PHE A 1 289 ? 30.700 -17.139 6.235 1.00 28.42 289 PHE A O 1
ATOM 2263 N N . LEU A 1 290 ? 31.878 -15.504 7.231 1.00 34.31 290 LEU A N 1
ATOM 2264 C CA . LEU A 1 290 ? 31.205 -15.623 8.538 1.00 34.31 290 LEU A CA 1
ATOM 2265 C C . LEU A 1 290 ? 29.685 -15.543 8.335 1.00 34.31 290 LEU A C 1
ATOM 2267 O O . LEU A 1 290 ? 29.150 -14.502 7.958 1.00 34.31 290 LEU A O 1
ATOM 2271 N N . SER A 1 291 ? 29.005 -16.674 8.520 1.00 38.41 291 SER A N 1
ATOM 2272 C CA . SER A 1 291 ? 27.605 -16.809 8.126 1.00 38.41 291 SER A CA 1
ATOM 2273 C C . SER A 1 291 ? 26.717 -15.835 8.909 1.00 38.41 291 SER A C 1
ATOM 2275 O O . SER A 1 291 ? 26.882 -15.651 10.118 1.00 38.41 291 SER A O 1
ATOM 2277 N N . SER A 1 292 ? 25.712 -15.267 8.239 1.00 36.50 292 SER A N 1
ATOM 2278 C CA . SER A 1 292 ? 24.612 -14.472 8.820 1.00 36.50 292 SER A CA 1
ATOM 2279 C C . SER A 1 292 ? 24.004 -15.096 10.092 1.00 36.50 292 SER A C 1
ATOM 2281 O O . SER A 1 292 ? 23.511 -14.389 10.974 1.00 36.50 292 SER A O 1
ATOM 2283 N N . LYS A 1 293 ? 24.130 -16.420 10.234 1.00 36.38 293 LYS A N 1
ATOM 2284 C CA . LYS A 1 293 ? 23.787 -17.238 11.402 1.00 36.38 293 LYS A CA 1
ATOM 2285 C C . LYS A 1 293 ? 24.523 -16.819 12.686 1.00 36.38 293 LYS A C 1
ATOM 2287 O O . LYS A 1 293 ? 23.884 -16.715 13.728 1.00 36.38 293 LYS A O 1
ATOM 2292 N N . GLN A 1 294 ? 25.824 -16.522 12.633 1.00 34.09 294 GLN A N 1
ATOM 2293 C CA . GLN A 1 294 ? 26.631 -16.157 13.814 1.00 34.09 294 GLN A CA 1
ATOM 2294 C C . GLN A 1 294 ? 26.355 -14.726 14.300 1.00 34.09 294 GLN A C 1
ATOM 2296 O O . GLN A 1 294 ? 26.293 -14.470 15.502 1.00 34.09 294 GLN A O 1
ATOM 2301 N N . ILE A 1 295 ? 26.110 -13.802 13.368 1.00 37.16 295 ILE A N 1
ATOM 2302 C CA . ILE A 1 295 ? 25.747 -12.409 13.678 1.00 37.16 295 ILE A CA 1
ATOM 2303 C C . ILE A 1 295 ? 24.361 -12.353 14.319 1.00 37.16 295 ILE A C 1
ATOM 2305 O O . ILE A 1 295 ? 24.142 -11.595 15.260 1.00 37.16 295 ILE A O 1
ATOM 2309 N N . SER A 1 296 ? 23.444 -13.197 13.854 1.00 36.25 296 SER A N 1
ATOM 2310 C CA . SER A 1 296 ? 22.116 -13.328 14.431 1.00 36.25 296 SER A CA 1
ATOM 2311 C C . SER A 1 296 ? 22.140 -13.909 15.861 1.00 36.25 296 SER A C 1
ATOM 2313 O O . SER A 1 296 ? 21.526 -13.374 16.784 1.00 36.25 296 SER A O 1
ATOM 2315 N N . GLN A 1 297 ? 22.939 -14.950 16.097 1.00 38.25 297 GLN A N 1
ATOM 2316 C CA . GLN A 1 297 ? 23.089 -15.598 17.410 1.00 38.25 297 GLN A CA 1
ATOM 2317 C C . GLN A 1 297 ? 23.468 -14.651 18.560 1.00 38.25 297 GLN A C 1
ATOM 2319 O O . GLN A 1 297 ? 22.963 -14.800 19.675 1.00 38.25 297 GLN A O 1
ATOM 2324 N N . LEU A 1 298 ? 24.356 -13.687 18.310 1.00 37.69 298 LEU A N 1
ATOM 2325 C CA . LEU A 1 298 ? 24.818 -12.736 19.327 1.00 37.69 298 LEU A CA 1
ATOM 2326 C C . LEU A 1 298 ? 23.722 -11.730 19.717 1.00 37.69 298 LEU A C 1
ATOM 2328 O O . LEU A 1 298 ? 23.593 -11.303 20.862 1.00 37.69 298 LEU A O 1
ATOM 2332 N N . LYS A 1 299 ? 22.900 -11.401 18.734 1.00 38.44 299 LYS A N 1
ATOM 2333 C CA . LYS A 1 299 ? 21.937 -10.313 18.717 1.00 38.44 299 LYS A CA 1
ATOM 2334 C C . LYS A 1 299 ? 20.637 -10.695 19.470 1.00 38.44 299 LYS A C 1
ATOM 2336 O O . LYS A 1 299 ? 20.163 -9.920 20.299 1.00 38.44 299 LYS A O 1
ATOM 2341 N N . TYR A 1 300 ? 20.185 -11.957 19.369 1.00 37.88 300 TYR A N 1
ATOM 2342 C CA . TYR A 1 300 ? 19.094 -12.546 20.194 1.00 37.88 300 TYR A CA 1
ATOM 2343 C C . TYR A 1 300 ? 19.384 -12.609 21.678 1.00 37.88 300 TYR A C 1
ATOM 2345 O O . TYR A 1 300 ? 18.522 -12.347 22.520 1.00 37.88 300 TYR A O 1
ATOM 2353 N N . ARG A 1 301 ? 20.616 -12.993 21.999 1.00 40.72 301 ARG A N 1
ATOM 2354 C CA . ARG A 1 301 ? 21.018 -13.299 23.366 1.00 40.72 301 ARG A CA 1
ATOM 2355 C C . ARG A 1 301 ? 21.171 -12.030 24.193 1.00 40.72 301 ARG A C 1
ATOM 2357 O O . ARG A 1 301 ? 20.784 -12.034 25.350 1.00 40.72 301 ARG A O 1
ATOM 2364 N N . ILE A 1 302 ? 21.629 -10.931 23.594 1.00 40.34 302 ILE A N 1
ATOM 2365 C CA . ILE A 1 302 ? 21.703 -9.616 24.251 1.00 40.34 302 ILE A CA 1
ATOM 2366 C C . ILE A 1 302 ? 20.298 -9.060 24.548 1.00 40.34 302 ILE A C 1
ATOM 2368 O O . ILE A 1 302 ? 20.071 -8.496 25.618 1.00 40.34 302 ILE A O 1
ATOM 2372 N N . TYR A 1 303 ? 19.338 -9.266 23.642 1.00 42.75 303 TYR A N 1
ATOM 2373 C CA . TYR A 1 303 ? 17.986 -8.722 23.772 1.00 42.75 303 TYR A CA 1
ATOM 2374 C C . TYR A 1 303 ? 17.202 -9.337 24.951 1.00 42.75 303 TYR A C 1
ATOM 2376 O O . TYR A 1 303 ? 16.685 -8.621 25.811 1.00 42.75 303 TYR A O 1
ATOM 2384 N N . ASN A 1 304 ? 17.159 -10.671 25.058 1.00 36.56 304 ASN A N 1
ATOM 2385 C CA . ASN A 1 304 ? 16.424 -11.351 26.138 1.00 36.56 304 ASN A CA 1
ATOM 2386 C C . ASN A 1 304 ? 17.019 -11.084 27.535 1.00 36.56 304 ASN A C 1
ATOM 2388 O O . ASN A 1 304 ? 16.327 -11.162 28.551 1.00 36.56 304 ASN A O 1
ATOM 2392 N N . VAL A 1 305 ? 18.299 -10.720 27.609 1.00 37.66 305 VAL A N 1
ATOM 2393 C CA . VAL A 1 305 ? 19.003 -10.418 28.866 1.00 37.66 305 VAL A CA 1
ATOM 2394 C C . VAL A 1 305 ? 18.565 -9.097 29.446 1.00 37.66 305 VAL A C 1
ATOM 2396 O O . VAL A 1 305 ? 18.382 -9.006 30.654 1.00 37.66 305 VAL A O 1
ATOM 2399 N N . ALA A 1 306 ? 18.308 -8.102 28.600 1.00 38.66 306 ALA A N 1
ATOM 2400 C CA . ALA A 1 306 ? 17.715 -6.847 29.035 1.00 38.66 306 ALA A CA 1
ATOM 2401 C C . ALA A 1 306 ? 16.295 -7.056 29.600 1.00 38.66 306 ALA A C 1
ATOM 2403 O O . ALA A 1 306 ? 15.929 -6.416 30.585 1.00 38.66 306 ALA A O 1
ATOM 2404 N N . TYR A 1 307 ? 15.516 -7.987 29.036 1.00 39.66 307 TYR A N 1
ATOM 2405 C CA . TYR A 1 307 ? 14.179 -8.342 29.528 1.00 39.66 307 TYR A CA 1
ATOM 2406 C C . TYR A 1 307 ? 14.224 -9.063 30.890 1.00 39.66 307 TYR A C 1
ATOM 2408 O O . TYR A 1 307 ? 13.518 -8.673 31.823 1.00 39.66 307 TYR A O 1
ATOM 2416 N N . HIS A 1 308 ? 15.111 -10.047 31.065 1.00 38.84 308 HIS A N 1
ATOM 2417 C CA . HIS A 1 308 ? 15.253 -10.760 32.340 1.00 38.84 308 HIS A CA 1
ATOM 2418 C C . HIS A 1 308 ? 16.005 -9.961 33.419 1.00 38.84 308 HIS A C 1
ATOM 2420 O O . HIS A 1 308 ? 15.642 -10.061 34.589 1.00 38.84 308 HIS A O 1
ATOM 2426 N N . LEU A 1 309 ? 16.954 -9.086 33.061 1.00 37.94 309 LEU A N 1
ATOM 2427 C CA . LEU A 1 309 ? 17.520 -8.087 33.982 1.00 37.94 309 LEU A CA 1
ATOM 2428 C C . LEU A 1 309 ? 16.442 -7.125 34.477 1.00 37.94 309 LEU A C 1
ATOM 2430 O O . LEU A 1 309 ? 16.441 -6.799 35.655 1.00 37.94 309 LEU A O 1
ATOM 2434 N N . ARG A 1 310 ? 15.482 -6.713 33.638 1.00 42.53 310 ARG A N 1
ATOM 2435 C CA . ARG A 1 310 ? 14.330 -5.904 34.080 1.00 42.53 310 ARG A CA 1
ATOM 2436 C C . ARG A 1 310 ? 13.418 -6.668 35.035 1.00 42.53 310 ARG A C 1
ATOM 2438 O O . ARG A 1 310 ? 12.949 -6.080 36.005 1.00 42.53 310 ARG A O 1
ATOM 2445 N N . LEU A 1 311 ? 13.203 -7.965 34.812 1.00 36.44 311 LEU A N 1
ATOM 2446 C CA . LEU A 1 311 ? 12.434 -8.815 35.727 1.00 36.44 311 LEU A CA 1
ATOM 2447 C C . LEU A 1 311 ? 13.162 -8.998 37.070 1.00 36.44 311 LEU A C 1
ATOM 2449 O O . LEU A 1 311 ? 12.541 -8.892 38.122 1.00 36.44 311 LEU A O 1
ATOM 2453 N N . ILE A 1 312 ? 14.483 -9.187 37.052 1.00 38.25 312 ILE A N 1
ATOM 2454 C CA . ILE A 1 312 ? 15.311 -9.385 38.251 1.00 38.25 312 ILE A CA 1
ATOM 2455 C C . ILE A 1 312 ? 15.544 -8.074 39.005 1.00 38.25 312 ILE A C 1
ATOM 2457 O O . ILE A 1 312 ? 15.503 -8.070 40.228 1.00 38.25 312 ILE A O 1
ATOM 2461 N N . VAL A 1 313 ? 15.692 -6.946 38.309 1.00 40.00 313 VAL A N 1
ATOM 2462 C CA . VAL A 1 313 ? 15.696 -5.603 38.905 1.00 40.00 313 VAL A CA 1
ATOM 2463 C C . VAL A 1 313 ? 14.309 -5.264 39.451 1.00 40.00 313 VAL A C 1
ATOM 2465 O O . VAL A 1 313 ? 14.222 -4.696 40.527 1.00 40.00 313 VAL A O 1
ATOM 2468 N N . SER A 1 314 ? 13.212 -5.676 38.808 1.00 38.31 314 SER A N 1
ATOM 2469 C CA . SER A 1 314 ? 11.853 -5.519 39.354 1.00 38.31 314 SER A CA 1
ATOM 2470 C C . SER A 1 314 ? 11.628 -6.369 40.612 1.00 38.31 314 SER A C 1
ATOM 2472 O O . SER A 1 314 ? 11.041 -5.886 41.580 1.00 38.31 314 SER A O 1
ATOM 2474 N N . ILE A 1 315 ? 12.149 -7.600 40.646 1.00 41.00 315 ILE A N 1
ATOM 2475 C CA . ILE A 1 315 ? 12.151 -8.464 41.838 1.00 41.00 315 ILE A CA 1
ATOM 2476 C C . ILE A 1 315 ? 13.073 -7.879 42.926 1.00 41.00 315 ILE A C 1
ATOM 2478 O O . ILE A 1 315 ? 12.681 -7.817 44.086 1.00 41.00 315 ILE A O 1
ATOM 2482 N N . GLY A 1 316 ? 14.245 -7.356 42.557 1.00 37.03 316 GLY A N 1
ATOM 2483 C CA . GLY A 1 316 ? 15.194 -6.681 43.447 1.00 37.03 316 GLY A CA 1
ATOM 2484 C C . GLY A 1 316 ? 14.672 -5.356 44.012 1.00 37.03 316 GLY A C 1
ATOM 2485 O O . GLY A 1 316 ? 14.907 -5.055 45.175 1.00 37.03 316 GLY A O 1
ATOM 2486 N N . ILE A 1 317 ? 13.884 -4.601 43.239 1.00 42.78 317 ILE A N 1
ATOM 2487 C CA . ILE A 1 317 ? 13.176 -3.383 43.667 1.00 42.78 317 ILE A CA 1
ATOM 2488 C C . ILE A 1 317 ? 11.978 -3.719 44.561 1.00 42.78 317 ILE A C 1
ATOM 2490 O O . ILE A 1 317 ? 11.700 -2.989 45.508 1.00 42.78 317 ILE A O 1
ATOM 2494 N N . LYS A 1 318 ? 11.307 -4.855 44.347 1.00 39.78 318 LYS A N 1
ATOM 2495 C CA . LYS A 1 318 ? 10.309 -5.373 45.300 1.00 39.78 318 LYS A CA 1
ATOM 2496 C C . LYS A 1 318 ? 10.935 -5.904 46.596 1.00 39.78 318 LYS A C 1
ATOM 2498 O O . LYS A 1 318 ? 10.246 -5.953 47.608 1.00 39.78 318 LYS A O 1
ATOM 2503 N N . LEU A 1 319 ? 12.226 -6.243 46.580 1.00 38.66 319 LEU A N 1
ATOM 2504 C CA . LEU A 1 319 ? 13.028 -6.597 47.759 1.00 38.66 319 LEU A CA 1
ATOM 2505 C C . LEU A 1 319 ? 13.749 -5.388 48.392 1.00 38.66 319 LEU A C 1
ATOM 2507 O O . LEU A 1 319 ? 14.226 -5.486 49.518 1.00 38.66 319 LEU A O 1
ATOM 2511 N N . LEU A 1 320 ? 13.786 -4.224 47.733 1.00 38.09 320 LEU A N 1
ATOM 2512 C CA . LEU A 1 320 ? 14.392 -2.988 48.251 1.00 38.09 320 LEU A CA 1
ATOM 2513 C C . LEU A 1 320 ? 13.739 -2.405 49.526 1.00 38.09 320 LEU A C 1
ATOM 2515 O O . LEU A 1 320 ? 14.470 -1.753 50.277 1.00 38.09 320 LEU A O 1
ATOM 2519 N N . PRO A 1 321 ? 12.462 -2.679 49.881 1.00 41.25 321 PRO A N 1
ATOM 2520 C CA . PRO A 1 321 ? 11.946 -2.350 51.211 1.00 41.25 321 PRO A CA 1
ATOM 2521 C C . PRO A 1 321 ? 12.649 -3.111 52.349 1.00 41.25 321 PRO A C 1
ATOM 2523 O O . PRO A 1 321 ? 12.531 -2.707 53.500 1.00 41.25 321 PRO A O 1
ATOM 2526 N N . LEU A 1 322 ? 13.402 -4.181 52.051 1.00 41.56 322 LEU A N 1
ATOM 2527 C CA . LEU A 1 322 ? 14.238 -4.884 53.033 1.00 41.56 322 LEU A CA 1
ATOM 2528 C C . LEU A 1 322 ? 15.631 -4.249 53.220 1.00 41.56 322 LEU A C 1
ATOM 2530 O O . LEU A 1 322 ? 16.347 -4.630 54.140 1.00 41.56 322 LEU A O 1
ATOM 2534 N N . VAL A 1 323 ? 16.029 -3.289 52.373 1.00 39.22 323 VAL A N 1
ATOM 2535 C CA . VAL A 1 323 ? 17.370 -2.663 52.401 1.00 39.22 323 VAL A CA 1
ATOM 2536 C C . VAL A 1 323 ? 17.305 -1.146 52.651 1.00 39.22 323 VAL A C 1
ATOM 2538 O O . VAL A 1 323 ? 18.308 -0.523 53.000 1.00 39.22 323 VAL A O 1
ATOM 2541 N N . SER A 1 324 ? 16.121 -0.530 52.579 1.00 34.72 324 SER A N 1
ATOM 2542 C CA . SER A 1 324 ? 15.930 0.912 52.804 1.00 34.72 324 SER A CA 1
ATOM 2543 C C . SER A 1 324 ? 16.061 1.376 54.264 1.00 34.72 324 SER A C 1
ATOM 2545 O O . SER A 1 324 ? 15.775 2.535 54.556 1.00 34.72 324 SER A O 1
ATOM 2547 N N . THR A 1 325 ? 16.501 0.526 55.196 1.00 39.12 325 THR A N 1
ATOM 2548 C CA . THR A 1 325 ? 16.679 0.915 56.606 1.00 39.12 325 THR A CA 1
ATOM 2549 C C . THR A 1 325 ? 18.040 1.554 56.904 1.00 39.12 325 THR A C 1
ATOM 2551 O O . THR A 1 325 ? 18.213 2.043 58.015 1.00 39.12 325 THR A O 1
ATOM 2554 N N . ILE A 1 326 ? 19.014 1.584 55.978 1.00 41.72 326 ILE A N 1
ATOM 2555 C CA . ILE A 1 326 ? 20.405 1.850 56.406 1.00 41.72 326 ILE A CA 1
ATOM 2556 C C . ILE A 1 326 ? 21.033 3.188 55.966 1.00 41.72 326 ILE A C 1
ATOM 2558 O O . ILE A 1 326 ? 21.807 3.707 56.759 1.00 41.72 326 ILE A O 1
ATOM 2562 N N . PHE A 1 327 ? 20.712 3.863 54.852 1.00 34.19 327 PHE A N 1
ATOM 2563 C CA . PHE A 1 327 ? 21.450 5.115 54.543 1.00 34.19 327 PHE A CA 1
ATOM 2564 C C . PHE A 1 327 ? 20.628 6.269 53.953 1.00 34.19 327 PHE A C 1
ATOM 2566 O O . PHE A 1 327 ? 19.986 6.151 52.912 1.00 34.19 327 PHE A O 1
ATOM 2573 N N . ARG A 1 328 ? 20.700 7.413 54.654 1.00 31.62 328 ARG A N 1
ATOM 2574 C CA . ARG A 1 328 ? 20.204 8.741 54.270 1.00 31.62 328 ARG A CA 1
ATOM 2575 C C . ARG A 1 328 ? 21.307 9.554 53.567 1.00 31.62 328 ARG A C 1
ATOM 2577 O O . ARG A 1 328 ? 22.423 9.634 54.069 1.00 31.62 328 ARG A O 1
ATOM 2584 N N . SER A 1 329 ? 20.881 10.251 52.511 1.00 28.64 329 SER A N 1
ATOM 2585 C CA . SER A 1 329 ? 21.437 11.469 51.884 1.00 28.64 329 SER A CA 1
ATOM 2586 C C . SER A 1 329 ? 22.605 11.359 50.869 1.00 28.64 329 SER A C 1
ATOM 2588 O O . SER A 1 329 ? 23.517 10.562 51.067 1.00 28.64 329 SER A O 1
ATOM 2590 N N . PRO A 1 330 ? 22.594 12.172 49.779 1.00 36.25 330 PRO A N 1
ATOM 2591 C CA . PRO A 1 330 ? 23.446 11.998 48.591 1.00 36.25 330 PRO A CA 1
ATOM 2592 C C . PRO A 1 330 ? 24.605 13.018 48.498 1.00 36.25 330 PRO A C 1
ATOM 2594 O O . PRO A 1 330 ? 24.532 14.077 49.125 1.00 36.25 330 PRO A O 1
ATOM 2597 N N . PRO A 1 331 ? 25.595 12.804 47.605 1.00 26.95 331 PRO A N 1
ATOM 2598 C CA . PRO A 1 331 ? 26.335 13.921 47.021 1.00 26.95 331 PRO A CA 1
ATOM 2599 C C . PRO A 1 331 ? 26.300 13.967 45.480 1.00 26.95 331 PRO A C 1
ATOM 2601 O O . PRO A 1 331 ? 26.196 12.956 44.788 1.00 26.95 331 PRO A O 1
ATOM 2604 N N . LYS A 1 332 ? 26.389 15.203 44.973 1.00 32.78 332 LYS A N 1
ATOM 2605 C CA . LYS A 1 332 ? 26.489 15.629 43.564 1.00 32.78 332 LYS A CA 1
ATOM 2606 C C . LYS A 1 332 ? 27.929 15.489 43.041 1.00 32.78 332 LYS A C 1
ATOM 2608 O O . LYS A 1 332 ? 28.851 15.828 43.775 1.00 32.78 332 LYS A O 1
ATOM 2613 N N . ILE A 1 333 ? 28.113 15.123 41.764 1.00 25.80 333 ILE A N 1
ATOM 2614 C CA . ILE A 1 333 ? 29.385 15.234 41.006 1.00 25.80 333 ILE A CA 1
ATOM 2615 C C . ILE A 1 333 ? 29.081 15.703 39.555 1.00 25.80 333 ILE A C 1
ATOM 2617 O O . ILE A 1 333 ? 28.006 15.367 39.050 1.00 25.80 333 ILE A O 1
ATOM 2621 N N . PRO A 1 334 ? 29.955 16.511 38.903 1.00 26.86 334 PRO A N 1
ATOM 2622 C CA . PRO A 1 334 ? 29.658 17.248 37.670 1.00 26.86 334 PRO A CA 1
ATOM 2623 C C . PRO A 1 334 ? 30.120 16.560 36.366 1.00 26.86 334 PRO A C 1
ATOM 2625 O O . PRO A 1 334 ? 31.081 15.802 36.377 1.00 26.86 334 PRO A O 1
ATOM 2628 N N . GLY A 1 335 ? 29.457 16.930 35.255 1.00 23.47 335 GLY A N 1
ATOM 2629 C CA . GLY A 1 335 ? 29.988 17.072 33.880 1.00 23.47 335 GLY A CA 1
ATOM 2630 C C . GLY A 1 335 ? 30.475 15.823 33.113 1.00 23.47 335 GLY A C 1
ATOM 2631 O O . GLY A 1 335 ? 31.480 15.239 33.505 1.00 23.47 335 GLY A O 1
ATOM 2632 N N . PRO A 1 336 ? 29.858 15.444 31.969 1.00 27.16 336 PRO A N 1
ATOM 2633 C CA . PRO A 1 336 ? 30.270 14.276 31.190 1.00 27.16 336 PRO A CA 1
ATOM 2634 C C . PRO A 1 336 ? 31.304 14.615 30.098 1.00 27.16 336 PRO A C 1
ATOM 2636 O O . PRO A 1 336 ? 31.174 15.616 29.396 1.00 27.16 336 PRO A O 1
ATOM 2639 N N . PHE A 1 337 ? 32.277 13.722 29.897 1.00 21.53 337 PHE A N 1
ATOM 2640 C CA . PHE A 1 337 ? 33.006 13.572 28.632 1.00 21.53 337 PHE A CA 1
ATOM 2641 C C . PHE A 1 337 ? 32.387 12.410 27.840 1.00 21.53 337 PHE A C 1
ATOM 2643 O O . PHE A 1 337 ? 32.108 11.344 28.390 1.00 21.53 337 PHE A O 1
ATOM 2650 N N . TYR A 1 338 ? 32.131 12.662 26.558 1.00 23.56 338 TYR A N 1
ATOM 2651 C CA . TYR A 1 338 ? 31.410 11.809 25.614 1.00 23.56 338 TYR A CA 1
ATOM 2652 C C . TYR A 1 338 ? 32.252 10.641 25.080 1.00 23.56 338 TYR A C 1
ATOM 2654 O O . TYR A 1 338 ? 33.453 10.786 24.871 1.00 23.56 338 TYR A O 1
ATOM 2662 N N . ASN A 1 339 ? 31.584 9.534 24.735 1.00 20.33 339 ASN A N 1
ATOM 2663 C CA . ASN A 1 339 ? 31.752 8.907 23.422 1.00 20.33 339 ASN A CA 1
ATOM 2664 C C . ASN A 1 339 ? 30.508 8.099 23.018 1.00 20.33 339 ASN A C 1
ATOM 2666 O O . ASN A 1 339 ? 29.923 7.348 23.797 1.00 20.33 339 ASN A O 1
ATOM 2670 N N . THR A 1 340 ? 30.113 8.335 21.773 1.00 24.14 340 THR A N 1
ATOM 2671 C CA . THR A 1 340 ? 28.921 7.895 21.049 1.00 24.14 340 THR A CA 1
ATOM 2672 C C . THR A 1 340 ? 28.905 6.382 20.830 1.00 24.14 340 THR A C 1
ATOM 2674 O O . THR A 1 340 ? 29.897 5.809 20.384 1.00 24.14 340 THR A O 1
ATOM 2677 N N . LEU A 1 341 ? 27.764 5.732 21.086 1.00 20.20 341 LEU A N 1
ATOM 2678 C CA . LEU A 1 341 ? 27.541 4.313 20.800 1.00 20.20 341 LEU A CA 1
ATOM 2679 C C . LEU A 1 341 ? 26.333 4.174 19.869 1.00 20.20 341 LEU A C 1
ATOM 2681 O O . LEU A 1 341 ? 25.190 4.418 20.247 1.00 20.20 341 LEU A O 1
ATOM 2685 N N . THR A 1 342 ? 26.629 3.819 18.622 1.00 23.78 342 THR A N 1
ATOM 2686 C CA . THR A 1 342 ? 25.662 3.601 17.544 1.00 23.78 342 THR A CA 1
ATOM 2687 C C . THR A 1 342 ? 25.072 2.200 17.689 1.00 23.78 342 THR A C 1
ATOM 2689 O O . THR A 1 342 ? 25.786 1.203 17.581 1.00 23.78 342 THR A O 1
ATOM 2692 N N . LEU A 1 343 ? 23.769 2.114 17.959 1.00 22.84 343 LEU A N 1
ATOM 2693 C CA . LEU A 1 343 ? 23.032 0.861 18.133 1.00 22.84 343 LEU A CA 1
ATOM 2694 C C . LEU A 1 343 ? 22.519 0.347 16.779 1.00 22.84 343 LEU A C 1
ATOM 2696 O O . LEU A 1 343 ? 21.730 1.016 16.119 1.00 22.84 343 LEU A O 1
ATOM 2700 N N . LYS A 1 344 ? 22.912 -0.874 16.385 1.00 22.69 344 LYS A N 1
ATOM 2701 C CA . LYS A 1 344 ? 22.283 -1.615 15.274 1.00 22.69 344 LYS A CA 1
ATOM 2702 C C . LYS A 1 344 ? 21.697 -2.954 15.740 1.00 22.69 344 LYS A C 1
ATOM 2704 O O . LYS A 1 344 ? 22.395 -3.964 15.844 1.00 22.69 344 LYS A O 1
ATOM 2709 N N . LYS A 1 345 ? 20.380 -2.900 15.970 1.00 31.44 345 LYS A N 1
ATOM 2710 C CA . LYS A 1 345 ? 19.308 -3.885 15.722 1.00 31.44 345 LYS A CA 1
ATOM 2711 C C . LYS A 1 345 ? 19.719 -5.311 15.326 1.00 31.44 345 LYS A C 1
ATOM 2713 O O . LYS A 1 345 ? 20.331 -5.537 14.280 1.00 31.44 345 LYS A O 1
ATOM 2718 N N . ASN A 1 346 ? 19.335 -6.289 16.141 1.00 23.56 346 ASN A N 1
ATOM 2719 C CA . ASN A 1 346 ? 18.241 -7.233 15.846 1.00 23.56 346 ASN A CA 1
ATOM 2720 C C . ASN A 1 346 ? 18.164 -8.238 16.996 1.00 23.56 346 ASN A C 1
ATOM 2722 O O . ASN A 1 346 ? 19.195 -8.761 17.371 1.00 23.56 346 ASN A O 1
ATOM 2726 N N . PHE A 1 347 ? 16.981 -8.528 17.534 1.00 21.25 347 PHE A N 1
ATOM 2727 C CA . PHE A 1 347 ? 16.391 -9.869 17.512 1.00 21.25 347 PHE A CA 1
ATOM 2728 C C . PHE A 1 347 ? 15.018 -9.881 18.186 1.00 21.25 347 PHE A C 1
ATOM 2730 O O . PHE A 1 347 ? 14.816 -9.262 19.223 1.00 21.25 347 PHE A O 1
ATOM 2737 N N . PHE A 1 348 ? 14.129 -10.654 17.570 1.00 24.59 348 PHE A N 1
ATOM 2738 C CA . PHE A 1 348 ? 12.730 -10.912 17.889 1.00 24.59 348 PHE A CA 1
ATOM 2739 C C . PHE A 1 348 ? 12.256 -10.589 19.311 1.00 24.59 348 PHE A C 1
ATOM 2741 O O . PHE A 1 348 ? 12.336 -11.392 20.237 1.00 24.59 348 PHE A O 1
ATOM 2748 N N . THR A 1 349 ? 11.620 -9.428 19.388 1.00 22.62 349 THR A N 1
ATOM 2749 C CA . THR A 1 349 ? 10.431 -9.148 20.191 1.00 22.62 349 THR A CA 1
ATOM 2750 C C . THR A 1 349 ? 9.446 -8.400 19.310 1.00 22.62 349 THR A C 1
ATOM 2752 O O . THR A 1 349 ? 9.842 -7.697 18.382 1.00 22.62 349 THR A O 1
ATOM 2755 N N . THR A 1 350 ? 8.154 -8.534 19.584 1.00 26.03 350 THR A N 1
ATOM 2756 C CA . THR A 1 350 ? 7.057 -7.865 18.867 1.00 26.03 350 THR A CA 1
ATOM 2757 C C . THR A 1 350 ? 6.979 -6.347 19.129 1.00 26.03 350 THR A C 1
ATOM 2759 O O . THR A 1 350 ? 5.916 -5.748 19.039 1.00 26.03 350 THR A O 1
ATOM 2762 N N . THR A 1 351 ? 8.112 -5.696 19.405 1.00 26.72 351 THR A N 1
ATOM 2763 C CA . THR A 1 351 ? 8.268 -4.244 19.563 1.00 26.72 351 THR A CA 1
ATOM 2764 C C . THR A 1 351 ? 9.697 -3.825 19.198 1.00 26.72 351 THR A C 1
ATOM 2766 O O . THR A 1 351 ? 10.611 -4.194 19.927 1.00 26.72 351 THR A O 1
ATOM 2769 N N . GLU A 1 352 ? 9.892 -3.016 18.142 1.00 22.92 352 GLU A N 1
ATOM 2770 C CA . GLU A 1 352 ? 11.019 -2.058 18.033 1.00 22.92 352 GLU A CA 1
ATOM 2771 C C . GLU A 1 352 ? 10.845 -1.025 16.879 1.00 22.92 352 GLU A C 1
ATOM 2773 O O . GLU A 1 352 ? 11.354 -1.194 15.762 1.00 22.92 352 GLU A O 1
ATOM 2778 N N . CYS A 1 353 ? 10.185 0.103 17.188 1.00 24.52 353 CYS A N 1
ATOM 2779 C CA . CYS A 1 353 ? 10.522 1.434 16.639 1.00 24.52 353 CYS A CA 1
ATOM 2780 C C . CYS A 1 353 ? 11.792 1.935 17.375 1.00 24.52 353 CYS A C 1
ATOM 2782 O O . CYS A 1 353 ? 11.952 1.636 18.553 1.00 24.52 353 CYS A O 1
ATOM 2784 N N . LEU A 1 354 ? 12.779 2.616 16.780 1.00 23.56 354 LEU A N 1
ATOM 2785 C CA . LEU A 1 354 ? 12.745 3.984 16.245 1.00 23.56 354 LEU A CA 1
ATOM 2786 C C . LEU A 1 354 ? 14.047 4.260 15.457 1.00 23.56 354 LEU A C 1
ATOM 2788 O O . LEU A 1 354 ? 15.131 3.975 15.960 1.00 23.56 354 LEU A O 1
ATOM 2792 N N . HIS A 1 355 ? 13.947 4.925 14.305 1.00 21.84 355 HIS A N 1
ATOM 2793 C CA . HIS A 1 355 ? 14.838 6.042 13.984 1.00 21.84 355 HIS A CA 1
ATOM 2794 C C . HIS A 1 355 ? 13.943 7.252 13.708 1.00 21.84 355 HIS A C 1
ATOM 2796 O O . HIS A 1 355 ? 13.121 7.238 12.799 1.00 21.84 355 HIS A O 1
ATOM 2802 N N . LEU A 1 356 ? 14.079 8.269 14.557 1.00 26.28 356 LEU A N 1
ATOM 2803 C CA . LEU A 1 356 ? 13.591 9.618 14.314 1.00 26.28 356 LEU A CA 1
ATOM 2804 C C . LEU A 1 356 ? 14.521 10.262 13.290 1.00 26.28 356 LEU A C 1
ATOM 2806 O O . LEU A 1 356 ? 15.676 10.528 13.603 1.00 26.28 356 LEU A O 1
ATOM 2810 N N . HIS A 1 357 ? 14.029 10.415 12.070 1.00 22.58 357 HIS A N 1
ATOM 2811 C CA . HIS A 1 357 ? 13.868 11.694 11.381 1.00 22.58 357 HIS A CA 1
ATOM 2812 C C . HIS A 1 357 ? 13.098 11.386 10.090 1.00 22.58 357 HIS A C 1
ATOM 2814 O O . HIS A 1 357 ? 13.598 10.680 9.225 1.00 22.58 357 HIS A O 1
ATOM 2820 N N . SER A 1 358 ? 11.854 11.871 10.032 1.00 25.00 358 SER A N 1
ATOM 2821 C CA . SER A 1 358 ? 11.075 12.044 8.800 1.00 25.00 358 SER A CA 1
ATOM 2822 C C . SER A 1 358 ? 10.868 10.782 7.940 1.00 25.00 358 SER A C 1
ATOM 2824 O O . SER A 1 358 ? 11.477 10.711 6.891 1.00 25.00 358 SER A O 1
ATOM 2826 N N . ILE A 1 359 ? 10.046 9.801 8.359 1.00 25.19 359 ILE A N 1
ATOM 2827 C CA . ILE A 1 359 ? 9.361 8.768 7.523 1.00 25.19 359 ILE A CA 1
ATOM 2828 C C . ILE A 1 359 ? 8.515 7.859 8.462 1.00 25.19 359 ILE A C 1
ATOM 2830 O O . ILE A 1 359 ? 8.949 7.582 9.584 1.00 25.19 359 ILE A O 1
ATOM 2834 N N . PRO A 1 360 ? 7.304 7.419 8.067 1.00 24.78 360 PRO A N 1
ATOM 2835 C CA . PRO A 1 360 ? 6.339 6.746 8.949 1.00 24.78 360 PRO A CA 1
ATOM 2836 C C . PRO A 1 360 ? 6.668 5.274 9.292 1.00 24.78 360 PRO A C 1
ATOM 2838 O O . PRO A 1 360 ? 7.144 4.542 8.424 1.00 24.78 360 PRO A O 1
ATOM 2841 N N . PRO A 1 361 ? 6.383 4.778 10.519 1.00 27.42 361 PRO A N 1
ATOM 2842 C CA . PRO A 1 361 ? 6.539 3.363 10.858 1.00 27.42 361 PRO A CA 1
ATOM 2843 C C . PRO A 1 361 ? 5.349 2.543 10.332 1.00 27.42 361 PRO A C 1
ATOM 2845 O O . PRO A 1 361 ? 4.219 2.666 10.802 1.00 27.42 361 PRO A O 1
ATOM 2848 N N . THR A 1 362 ? 5.620 1.697 9.342 1.00 31.59 362 THR A N 1
ATOM 2849 C CA . THR A 1 362 ? 4.650 0.873 8.617 1.00 31.59 362 THR A CA 1
ATOM 2850 C C . THR A 1 362 ? 4.210 -0.377 9.383 1.00 31.59 362 THR A C 1
ATOM 2852 O O . THR A 1 362 ? 5.015 -1.130 9.925 1.00 31.59 362 THR A O 1
ATOM 2855 N N . LEU A 1 363 ? 2.909 -0.660 9.295 1.00 27.53 363 LEU A N 1
ATOM 2856 C CA . LEU A 1 363 ? 2.220 -1.928 9.582 1.00 27.53 363 LEU A CA 1
ATOM 2857 C C . LEU A 1 363 ? 2.592 -3.081 8.604 1.00 27.53 363 LEU A C 1
ATOM 2859 O O . LEU A 1 363 ? 1.861 -4.060 8.503 1.00 27.53 363 LEU A O 1
ATOM 2863 N N . PHE A 1 364 ? 3.726 -2.986 7.897 1.00 36.84 364 PHE A N 1
ATOM 2864 C CA . PHE A 1 364 ? 4.236 -3.957 6.915 1.00 36.84 364 PHE A CA 1
ATOM 2865 C C . PHE A 1 364 ? 5.779 -4.035 6.957 1.00 36.84 364 PHE A C 1
ATOM 2867 O O . PHE A 1 364 ? 6.421 -3.043 7.322 1.00 36.84 364 PHE A O 1
ATOM 2874 N N . PRO A 1 365 ? 6.377 -5.203 6.629 1.00 31.03 365 PRO A N 1
ATOM 2875 C CA . PRO A 1 365 ? 7.787 -5.504 6.859 1.00 31.03 365 PRO A CA 1
ATOM 2876 C C . PRO A 1 365 ? 8.727 -4.727 5.931 1.00 31.03 365 PRO A C 1
ATOM 2878 O O . PRO A 1 365 ? 8.419 -4.437 4.780 1.00 31.03 365 PRO A O 1
ATOM 2881 N N . LEU A 1 366 ? 9.907 -4.425 6.472 1.00 29.36 366 LEU A N 1
ATOM 2882 C CA . LEU A 1 366 ? 11.009 -3.747 5.801 1.00 29.36 366 LEU A CA 1
ATOM 2883 C C . LEU A 1 366 ? 11.526 -4.555 4.604 1.00 29.36 366 LEU A C 1
ATOM 2885 O O . LEU A 1 366 ? 11.955 -5.702 4.744 1.00 29.36 366 LEU A O 1
ATOM 2889 N N . SER A 1 367 ? 11.597 -3.889 3.457 1.00 30.53 367 SER A N 1
ATOM 2890 C CA . SER A 1 367 ? 12.518 -4.206 2.373 1.00 30.53 367 SER A CA 1
ATOM 2891 C C . SER A 1 367 ? 13.969 -4.160 2.869 1.00 30.53 367 SER A C 1
ATOM 2893 O O . SER A 1 367 ? 14.394 -3.175 3.475 1.00 30.53 367 SER A O 1
ATOM 2895 N N . GLY A 1 368 ? 14.744 -5.199 2.551 1.00 31.73 368 GLY A N 1
ATOM 2896 C CA . GLY A 1 368 ? 16.205 -5.189 2.623 1.00 31.73 368 GLY A CA 1
ATOM 2897 C C . GLY A 1 368 ? 16.793 -5.861 3.867 1.00 31.73 368 GLY A C 1
ATOM 2898 O O . GLY A 1 368 ? 16.860 -5.277 4.944 1.00 31.73 368 GLY A O 1
ATOM 2899 N N . SER A 1 369 ? 17.339 -7.068 3.675 1.00 27.73 369 SER A N 1
ATOM 2900 C CA . SER A 1 369 ? 18.244 -7.815 4.578 1.00 27.73 369 SER A CA 1
ATOM 2901 C C . SER A 1 369 ? 17.660 -8.594 5.779 1.00 27.73 369 SER A C 1
ATOM 2903 O O . SER A 1 369 ? 18.405 -8.978 6.681 1.00 27.73 369 SER A O 1
ATOM 2905 N N . SER A 1 370 ? 16.368 -8.935 5.755 1.00 27.58 370 SER A N 1
ATOM 2906 C CA . SER A 1 370 ? 15.732 -9.929 6.647 1.00 27.58 370 SER A CA 1
ATOM 2907 C C . SER A 1 370 ? 15.223 -11.118 5.809 1.00 27.58 370 SER A C 1
ATOM 2909 O O . SER A 1 370 ? 14.857 -10.878 4.659 1.00 27.58 370 SER A O 1
ATOM 2911 N N . PRO A 1 371 ? 15.218 -12.380 6.301 1.00 33.56 371 PRO A N 1
ATOM 2912 C CA . PRO A 1 371 ? 14.650 -13.510 5.554 1.00 33.56 371 PRO A CA 1
ATOM 2913 C C . PRO A 1 371 ? 13.242 -13.171 5.058 1.00 33.56 371 PRO A C 1
ATOM 2915 O O . PRO A 1 371 ? 12.498 -12.523 5.795 1.00 33.56 371 PRO A O 1
ATOM 2918 N N . TYR A 1 372 ? 12.926 -13.585 3.823 1.00 38.12 372 TYR A N 1
ATOM 2919 C CA . TYR A 1 372 ? 11.631 -13.403 3.161 1.00 38.12 372 TYR A CA 1
ATOM 2920 C C . TYR A 1 372 ? 10.478 -13.526 4.163 1.00 38.12 372 TYR A C 1
ATOM 2922 O O . TYR A 1 372 ? 10.183 -14.609 4.665 1.00 38.12 372 TYR A O 1
ATOM 2930 N N . SER A 1 373 ? 9.869 -12.393 4.504 1.00 41.75 373 SER A N 1
ATOM 2931 C CA . SER A 1 373 ? 8.729 -12.339 5.408 1.00 41.75 373 SER A CA 1
ATOM 2932 C C . SER A 1 373 ? 7.466 -12.194 4.580 1.00 41.75 373 SER A C 1
ATOM 2934 O O . SER A 1 373 ? 7.220 -11.131 4.011 1.00 41.75 373 SER A O 1
ATOM 2936 N N . ILE A 1 374 ? 6.677 -13.260 4.514 1.00 49.88 374 ILE A N 1
ATOM 2937 C CA . ILE A 1 374 ? 5.393 -13.260 3.819 1.00 49.88 374 ILE A CA 1
ATOM 2938 C C . ILE A 1 374 ? 4.355 -12.718 4.796 1.00 49.88 374 ILE A C 1
ATOM 2940 O O . ILE A 1 374 ? 4.191 -13.243 5.900 1.00 49.88 374 ILE A O 1
ATOM 2944 N N . TYR A 1 375 ? 3.688 -11.626 4.426 1.00 64.44 375 TYR A N 1
ATOM 2945 C CA . TYR A 1 375 ? 2.584 -11.117 5.225 1.00 64.44 375 TYR A CA 1
ATOM 2946 C C . TYR A 1 375 ? 1.351 -11.978 4.967 1.00 64.44 375 TYR A C 1
ATOM 2948 O O . TYR A 1 375 ? 0.792 -11.946 3.879 1.00 64.44 375 TYR A O 1
ATOM 2956 N N . LEU A 1 376 ? 0.934 -12.735 5.980 1.00 61.44 376 LEU A N 1
ATOM 2957 C CA . LEU A 1 376 ? -0.224 -13.629 5.900 1.00 61.44 376 LEU A CA 1
ATOM 2958 C C . LEU A 1 376 ? -1.524 -12.964 6.370 1.00 61.44 376 LEU A C 1
ATOM 2960 O O . LEU A 1 376 ? -2.571 -13.596 6.368 1.00 61.44 376 LEU A O 1
ATOM 2964 N N . GLY A 1 377 ? -1.487 -11.705 6.810 1.00 64.75 377 GLY A N 1
ATOM 2965 C CA . GLY A 1 377 ? -2.643 -11.086 7.457 1.00 64.75 377 GLY A CA 1
ATOM 2966 C C . GLY A 1 377 ? -2.973 -11.710 8.820 1.00 64.75 377 GLY A C 1
ATOM 2967 O O . GLY A 1 377 ? -2.236 -12.558 9.334 1.00 64.75 377 GLY A O 1
ATOM 2968 N N . PRO A 1 378 ? -4.061 -11.260 9.465 1.00 70.81 378 PRO A N 1
ATOM 2969 C CA . PRO A 1 378 ? -4.511 -11.841 10.721 1.00 70.81 378 PRO A CA 1
ATOM 2970 C C . PRO A 1 378 ? -5.127 -13.230 10.499 1.00 70.81 378 PRO A C 1
ATOM 2972 O O . PRO A 1 378 ? -5.849 -13.472 9.533 1.00 70.81 378 PRO A O 1
ATOM 2975 N N . PHE A 1 379 ? -4.898 -14.148 11.439 1.00 74.50 379 PHE A N 1
ATOM 2976 C CA . PHE A 1 379 ? -5.522 -15.473 11.426 1.00 74.50 379 PHE A CA 1
ATOM 2977 C C . PHE A 1 379 ? -6.967 -15.392 11.933 1.00 74.50 379 PHE A C 1
ATOM 2979 O O . PHE A 1 379 ? -7.262 -15.621 13.110 1.00 74.50 379 PHE A O 1
ATOM 2986 N N . ILE A 1 380 ? -7.870 -15.026 11.022 1.00 74.38 380 ILE A N 1
ATOM 2987 C CA . ILE A 1 380 ? -9.305 -14.915 11.277 1.00 74.38 380 ILE A CA 1
ATOM 2988 C C . ILE A 1 380 ? -10.015 -16.150 10.728 1.00 74.38 380 ILE A C 1
ATOM 2990 O O . ILE A 1 380 ? -10.163 -16.324 9.527 1.00 74.38 380 ILE A O 1
ATOM 2994 N N . ASP A 1 381 ? -10.460 -17.011 11.636 1.00 70.56 381 ASP A N 1
ATOM 2995 C CA . ASP A 1 381 ? -11.473 -18.024 11.345 1.00 70.56 381 ASP A CA 1
ATOM 2996 C C . ASP A 1 381 ? -12.868 -17.376 11.366 1.00 70.56 381 ASP A C 1
ATOM 2998 O O . ASP A 1 381 ? -13.286 -16.860 12.408 1.00 70.56 381 ASP A O 1
ATOM 3002 N N . GLU A 1 382 ? -13.551 -17.373 10.219 1.00 62.69 382 GLU A N 1
ATOM 3003 C CA . GLU A 1 382 ? -14.890 -16.794 10.030 1.00 62.69 382 GLU A CA 1
ATOM 3004 C C . GLU A 1 382 ? -16.019 -17.704 10.547 1.00 62.69 382 GLU A C 1
ATOM 3006 O O . GLU A 1 382 ? -17.151 -17.252 10.707 1.00 62.69 382 GLU A O 1
ATOM 3011 N N . SER A 1 383 ? -15.727 -18.971 10.864 1.00 57.69 383 SER A N 1
ATOM 3012 C CA . SER A 1 383 ? -16.734 -19.955 11.290 1.00 57.69 383 SER A CA 1
ATOM 3013 C C . SER A 1 383 ? -17.165 -19.828 12.761 1.00 57.69 383 SER A C 1
ATOM 3015 O O . SER A 1 383 ? -18.069 -20.530 13.220 1.00 57.69 383 SER A O 1
ATOM 3017 N N . SER A 1 384 ? -16.563 -18.917 13.534 1.00 53.47 384 SER A N 1
ATOM 3018 C CA . SER A 1 384 ? -16.762 -18.844 14.984 1.00 53.47 384 SER A CA 1
ATOM 3019 C C . SER A 1 384 ? -18.083 -18.164 15.391 1.00 53.47 384 SER A C 1
ATOM 3021 O O . SER A 1 384 ? -18.090 -17.009 15.819 1.00 53.47 384 SER A O 1
ATOM 3023 N N . VAL A 1 385 ? -19.202 -18.891 15.309 1.00 51.78 385 VAL A N 1
ATOM 3024 C CA . VAL A 1 385 ? -20.530 -18.463 15.817 1.00 51.78 385 VAL A CA 1
ATOM 3025 C C . VAL A 1 385 ? -20.860 -19.086 17.192 1.00 51.78 385 VAL A C 1
ATOM 3027 O O . VAL A 1 385 ? -21.835 -18.730 17.843 1.00 51.78 385 VAL A O 1
ATOM 3030 N N . HIS A 1 386 ? -20.030 -19.990 17.712 1.00 50.81 386 HIS A N 1
ATOM 3031 C CA . HIS A 1 386 ? -20.499 -21.007 18.665 1.00 50.81 386 HIS A CA 1
ATOM 3032 C C . HIS A 1 386 ? -20.729 -20.614 20.142 1.00 50.81 386 HIS A C 1
ATOM 3034 O O . HIS A 1 386 ? -21.024 -21.505 20.935 1.00 50.81 386 HIS A O 1
ATOM 3040 N N . HIS A 1 387 ? -20.649 -19.340 20.553 1.00 55.34 387 HIS A N 1
ATOM 3041 C CA . HIS A 1 387 ? -20.691 -18.996 21.992 1.00 55.34 387 HIS A CA 1
ATOM 3042 C C . HIS A 1 387 ? -21.474 -17.731 22.399 1.00 55.34 387 HIS A C 1
ATOM 3044 O O . HIS A 1 387 ? -21.332 -17.302 23.544 1.00 55.34 387 HIS A O 1
ATOM 3050 N N . ALA A 1 388 ? -22.284 -17.114 21.530 1.00 61.81 388 ALA A N 1
ATOM 3051 C CA . ALA A 1 388 ? -23.187 -16.053 22.000 1.00 61.81 388 ALA A CA 1
ATOM 3052 C C . ALA A 1 388 ? -24.407 -16.666 22.699 1.00 61.81 388 ALA A C 1
ATOM 3054 O O . ALA A 1 388 ? -24.979 -17.638 22.209 1.00 61.81 388 ALA A O 1
ATOM 3055 N N . THR A 1 389 ? -24.830 -16.082 23.817 1.00 71.69 389 THR A N 1
ATOM 3056 C CA . THR A 1 389 ? -26.159 -16.343 24.373 1.00 71.69 389 THR A CA 1
ATOM 3057 C C . THR A 1 389 ? -27.220 -15.731 23.450 1.00 71.69 389 THR A C 1
ATOM 3059 O O . THR A 1 389 ? -26.977 -14.695 22.823 1.00 71.69 389 THR A O 1
ATOM 3062 N N . ASN A 1 390 ? -28.388 -16.373 23.332 1.00 78.00 390 ASN A N 1
ATOM 3063 C CA . ASN A 1 390 ? -29.436 -15.944 22.393 1.00 78.00 390 ASN A CA 1
ATOM 3064 C C . ASN A 1 390 ? -29.861 -14.480 22.608 1.00 78.00 390 ASN A C 1
ATOM 3066 O O . ASN A 1 390 ? -30.073 -13.749 21.648 1.00 78.00 390 ASN A O 1
ATOM 3070 N N . ASP A 1 391 ? -29.890 -14.024 23.858 1.00 89.75 391 ASP A N 1
ATOM 3071 C CA . ASP A 1 391 ? -30.272 -12.665 24.240 1.00 89.75 391 ASP A CA 1
ATOM 3072 C C . ASP A 1 391 ? -29.270 -11.587 23.781 1.00 89.75 391 ASP A C 1
ATOM 3074 O O . ASP A 1 391 ? -29.675 -10.498 23.375 1.00 89.75 391 ASP A O 1
ATOM 3078 N N . LEU A 1 392 ? -27.963 -11.872 23.801 1.00 90.62 392 LEU A N 1
ATOM 3079 C CA . LEU A 1 392 ? -26.943 -10.963 23.269 1.00 90.62 392 LEU A CA 1
ATOM 3080 C C . LEU A 1 392 ? -27.065 -10.846 21.748 1.00 90.62 392 LEU A C 1
ATOM 3082 O O . LEU A 1 392 ? -26.958 -9.743 21.208 1.00 90.62 392 LEU A O 1
ATOM 3086 N N . VAL A 1 393 ? -27.291 -11.971 21.062 1.00 89.88 393 VAL A N 1
ATOM 3087 C CA . VAL A 1 393 ? -27.485 -11.993 19.605 1.00 89.88 393 VAL A CA 1
ATOM 3088 C C . VAL A 1 393 ? -28.686 -11.141 19.219 1.00 89.88 393 VAL A C 1
ATOM 3090 O O . VAL A 1 393 ? -28.545 -10.229 18.403 1.00 89.88 393 VAL A O 1
ATOM 3093 N N . GLU A 1 394 ? -29.834 -11.392 19.851 1.00 91.88 394 GLU A N 1
ATOM 3094 C CA . GLU A 1 394 ? -31.070 -10.637 19.635 1.00 91.88 394 GLU A CA 1
ATOM 3095 C C . GLU A 1 394 ? -30.863 -9.146 19.907 1.00 91.88 394 GLU A C 1
ATOM 3097 O O . GLU A 1 394 ? -31.248 -8.305 19.093 1.00 91.88 394 GLU A O 1
ATOM 3102 N N . TRP A 1 395 ? -30.176 -8.800 21.002 1.00 95.44 395 TRP A N 1
ATOM 3103 C CA . TRP A 1 395 ? -29.895 -7.407 21.323 1.00 95.44 395 TRP A CA 1
ATOM 3104 C C . TRP A 1 395 ? -29.060 -6.730 20.237 1.00 95.44 395 TRP A C 1
ATOM 3106 O O . TRP A 1 395 ? -29.453 -5.666 19.765 1.00 95.44 395 TRP A O 1
ATOM 3116 N N . VAL A 1 396 ? -27.950 -7.333 19.795 1.00 95.12 396 VAL A N 1
ATOM 3117 C CA . VAL A 1 396 ? -27.064 -6.742 18.773 1.00 95.12 396 VAL A CA 1
ATOM 3118 C C . VAL A 1 396 ? -27.759 -6.629 17.410 1.00 95.12 396 VAL A C 1
ATOM 3120 O O . VAL A 1 396 ? -27.561 -5.632 16.710 1.00 95.12 396 VAL A O 1
ATOM 3123 N N . GLN A 1 397 ? -28.580 -7.617 17.041 1.00 92.19 397 GLN A N 1
ATOM 3124 C CA . GLN A 1 397 ? -29.333 -7.636 15.781 1.00 92.19 397 GLN A CA 1
ATOM 3125 C C . GLN A 1 397 ? -30.535 -6.684 15.781 1.00 92.19 397 GLN A C 1
ATOM 3127 O O . GLN A 1 397 ? -30.916 -6.193 14.721 1.00 92.19 397 GLN A O 1
ATOM 3132 N N . SER A 1 398 ? -31.105 -6.379 16.952 1.00 94.88 398 SER A N 1
ATOM 3133 C CA . SER A 1 398 ? -32.193 -5.399 17.084 1.00 94.88 398 SER A CA 1
ATOM 3134 C C . SER A 1 398 ? -31.750 -3.958 16.812 1.00 94.88 398 SER A C 1
ATOM 3136 O O . SER A 1 398 ? -32.593 -3.081 16.610 1.00 94.88 398 SER A O 1
ATOM 3138 N N . LYS A 1 399 ? -30.438 -3.681 16.839 1.00 96.81 399 LYS A N 1
ATOM 3139 C CA . LYS A 1 399 ? -29.919 -2.318 16.711 1.00 96.81 399 LYS A CA 1
ATOM 3140 C C . LYS A 1 399 ? -29.794 -1.878 15.249 1.00 96.81 399 LYS A C 1
ATOM 3142 O O . LYS A 1 399 ? -29.452 -2.693 14.390 1.00 96.81 399 LYS A O 1
ATOM 3147 N N . PRO A 1 400 ? -30.016 -0.581 14.957 1.00 95.56 400 PRO A N 1
ATOM 3148 C CA . PRO A 1 400 ? -29.764 -0.022 13.634 1.00 95.56 400 PRO A CA 1
ATOM 3149 C C . PRO A 1 400 ? -28.320 -0.238 13.158 1.00 95.56 400 PRO A C 1
ATOM 3151 O O . PRO A 1 400 ? -27.410 -0.534 13.931 1.00 95.56 400 PRO A O 1
ATOM 3154 N N . LYS A 1 401 ? -28.084 -0.052 11.856 1.00 94.62 401 LYS A N 1
ATOM 3155 C CA . LYS A 1 401 ? -26.718 -0.044 11.314 1.00 94.62 401 LYS A CA 1
ATOM 3156 C C . LYS A 1 401 ? -25.916 1.111 11.923 1.00 94.62 401 LYS A C 1
ATOM 3158 O O . LYS A 1 401 ? -26.461 2.194 12.116 1.00 94.62 401 LYS A O 1
ATOM 3163 N N . HIS A 1 402 ? -24.626 0.881 12.169 1.00 93.38 402 HIS A N 1
ATOM 3164 C CA . HIS A 1 402 ? -23.685 1.877 12.693 1.00 93.38 402 HIS A CA 1
ATOM 3165 C C . HIS A 1 402 ? -24.151 2.574 13.982 1.00 93.38 402 HIS A C 1
ATOM 3167 O O . HIS A 1 402 ? -23.958 3.775 14.148 1.00 93.38 402 HIS A O 1
ATOM 3173 N N . SER A 1 403 ? -24.748 1.828 14.912 1.00 96.69 403 SER A N 1
ATOM 3174 C CA . SER A 1 403 ? -25.312 2.385 16.143 1.00 96.69 403 SER A CA 1
ATOM 3175 C C . SER A 1 403 ? -24.664 1.869 17.430 1.00 96.69 403 SER A C 1
ATOM 3177 O O . SER A 1 403 ? -24.952 2.402 18.494 1.00 96.69 403 SER A O 1
ATOM 3179 N N . ILE A 1 404 ? -23.803 0.850 17.384 1.00 98.38 404 ILE A N 1
ATOM 3180 C CA . ILE A 1 404 ? -23.169 0.260 18.572 1.00 98.38 404 ILE A CA 1
ATOM 3181 C C . ILE A 1 404 ? -21.703 0.690 18.676 1.00 98.38 404 ILE A C 1
ATOM 3183 O O . ILE A 1 404 ? -20.919 0.499 17.743 1.00 98.38 404 ILE A O 1
ATOM 3187 N N . ILE A 1 405 ? -21.316 1.185 19.851 1.00 98.44 405 ILE A N 1
ATOM 3188 C CA . ILE A 1 405 ? -19.925 1.238 20.311 1.00 98.44 405 ILE A CA 1
ATOM 3189 C C . ILE A 1 405 ? -19.637 -0.058 21.065 1.00 98.44 405 ILE A C 1
ATOM 3191 O O . ILE A 1 405 ? -20.241 -0.329 22.104 1.00 98.44 405 ILE A O 1
ATOM 3195 N N . TYR A 1 406 ? -18.714 -0.867 20.559 1.00 98.44 406 TYR A N 1
ATOM 3196 C CA . TYR A 1 406 ? -18.278 -2.083 21.239 1.00 98.44 406 TYR A CA 1
ATOM 3197 C C . TYR A 1 406 ? -17.012 -1.798 22.051 1.00 98.44 406 TYR A C 1
ATOM 3199 O O . TYR A 1 406 ? -16.067 -1.213 21.531 1.00 98.44 406 TYR A O 1
ATOM 3207 N N . VAL A 1 407 ? -16.975 -2.195 23.323 1.00 97.88 407 VAL A N 1
ATOM 3208 C CA . VAL A 1 407 ? -15.858 -1.919 24.239 1.00 97.88 407 VAL A CA 1
ATOM 3209 C C . VAL A 1 407 ? -15.340 -3.223 24.829 1.00 97.88 407 VAL A C 1
ATOM 3211 O O . VAL A 1 407 ? -16.066 -3.893 25.562 1.00 97.88 407 VAL A O 1
ATOM 3214 N N . ALA A 1 408 ? -14.078 -3.572 24.562 1.00 94.75 408 ALA A N 1
ATOM 3215 C CA . ALA A 1 408 ? -13.481 -4.796 25.096 1.00 94.75 408 ALA A CA 1
ATOM 3216 C C . ALA A 1 408 ? -11.983 -4.673 25.401 1.00 94.75 408 ALA A C 1
ATOM 3218 O O . ALA A 1 408 ? -11.181 -4.161 24.621 1.00 94.75 408 ALA A O 1
ATOM 3219 N N . PHE A 1 409 ? -11.580 -5.240 26.540 1.00 89.50 409 PHE A N 1
ATOM 3220 C CA . PHE A 1 409 ? -10.199 -5.182 27.041 1.00 89.50 409 PHE A CA 1
ATOM 3221 C C . PHE A 1 409 ? -9.573 -6.566 27.266 1.00 89.50 409 PHE A C 1
ATOM 3223 O O . PHE A 1 409 ? -8.531 -6.704 27.900 1.00 89.50 409 PHE A O 1
ATOM 3230 N N . GLY A 1 410 ? -10.199 -7.613 26.723 1.00 79.56 410 GLY A N 1
ATOM 3231 C CA . GLY A 1 410 ? -9.740 -8.988 26.886 1.00 79.56 410 GLY A CA 1
ATOM 3232 C C . GLY A 1 410 ? -9.883 -9.511 28.321 1.00 79.56 410 GLY A C 1
ATOM 3233 O O . GLY A 1 410 ? -10.548 -8.925 29.173 1.00 79.56 410 GLY A O 1
ATOM 3234 N N . SER A 1 411 ? -9.276 -10.672 28.580 1.00 72.38 411 SER A N 1
ATOM 3235 C CA . SER A 1 411 ? -9.434 -11.392 29.858 1.00 72.38 411 SER A CA 1
ATOM 3236 C C . SER A 1 411 ? -8.337 -11.098 30.885 1.00 72.38 411 SER A C 1
ATOM 3238 O O . SER A 1 411 ? -8.500 -11.450 32.051 1.00 72.38 411 SER A O 1
ATOM 3240 N N . SER A 1 412 ? -7.227 -10.502 30.441 1.00 70.31 412 SER A N 1
ATOM 3241 C CA . SER A 1 412 ? -5.998 -10.351 31.233 1.00 70.31 412 SER A CA 1
ATOM 3242 C C . SER A 1 412 ? -5.594 -8.893 31.452 1.00 70.31 412 SER A C 1
ATOM 3244 O O . SER A 1 412 ? -4.781 -8.620 32.330 1.00 70.31 412 SER A O 1
ATOM 3246 N N . ALA A 1 413 ? -6.126 -7.954 30.662 1.00 77.50 413 ALA A N 1
ATOM 3247 C CA . ALA A 1 413 ? -5.753 -6.552 30.765 1.00 77.50 413 ALA A CA 1
ATOM 3248 C C . ALA A 1 413 ? -6.707 -5.826 31.723 1.00 77.50 413 ALA A C 1
ATOM 3250 O O . ALA A 1 413 ? -7.893 -5.658 31.441 1.00 77.50 413 ALA A O 1
ATOM 3251 N N . GLN A 1 414 ? -6.189 -5.414 32.879 1.00 84.31 414 GLN A N 1
ATOM 3252 C CA . GLN A 1 414 ? -6.966 -4.727 33.907 1.00 84.31 414 GLN A CA 1
ATOM 3253 C C . GLN A 1 414 ? -6.806 -3.210 33.784 1.00 84.31 414 GLN A C 1
ATOM 3255 O O . GLN A 1 414 ? -5.691 -2.682 33.795 1.00 84.31 414 GLN A O 1
ATOM 3260 N N . ILE A 1 415 ? -7.927 -2.495 33.715 1.00 87.38 415 ILE A N 1
ATOM 3261 C CA . ILE A 1 415 ? -7.940 -1.031 33.676 1.00 87.38 415 ILE A CA 1
ATOM 3262 C C . ILE A 1 415 ? -8.006 -0.483 35.099 1.00 87.38 415 ILE A C 1
ATOM 3264 O O . ILE A 1 415 ? -8.802 -0.933 35.922 1.00 87.38 415 ILE A O 1
ATOM 3268 N N . ARG A 1 416 ? -7.191 0.539 35.390 1.00 87.75 416 ARG A N 1
ATOM 3269 C CA . ARG A 1 416 ? -7.241 1.266 36.669 1.00 87.75 416 ARG A CA 1
ATOM 3270 C C . ARG A 1 416 ? -8.577 1.998 36.830 1.00 87.75 416 ARG A C 1
ATOM 3272 O O . ARG A 1 416 ? -9.075 2.589 35.877 1.00 87.75 416 ARG A O 1
ATOM 3279 N N . SER A 1 417 ? -9.127 2.027 38.044 1.00 90.19 417 SER A N 1
ATOM 3280 C CA . SER A 1 417 ? -10.446 2.619 38.333 1.00 90.19 417 SER A CA 1
ATOM 3281 C C . SER A 1 417 ? -10.615 4.057 37.846 1.00 90.19 417 SER A C 1
ATOM 3283 O O . SER A 1 417 ? -11.658 4.384 37.298 1.00 90.19 417 SER A O 1
ATOM 3285 N N . ASN A 1 418 ? -9.587 4.902 37.955 1.00 89.25 418 ASN A N 1
ATOM 3286 C CA . ASN A 1 418 ? -9.659 6.276 37.450 1.00 89.25 418 ASN A CA 1
ATOM 3287 C C . ASN A 1 418 ? -9.844 6.338 35.922 1.00 89.25 418 ASN A C 1
ATOM 3289 O O . ASN A 1 418 ? -10.673 7.101 35.442 1.00 89.25 418 ASN A O 1
ATOM 3293 N N . LYS A 1 419 ? -9.123 5.504 35.164 1.00 90.12 419 LYS A N 1
ATOM 3294 C CA . LYS A 1 419 ? -9.248 5.420 33.700 1.00 90.12 419 LYS A CA 1
ATOM 3295 C C . LYS A 1 419 ? -10.579 4.808 33.278 1.00 90.12 419 LYS A C 1
ATOM 3297 O O . LYS A 1 419 ? -11.199 5.296 32.342 1.00 90.12 419 LYS A O 1
ATOM 3302 N N . MET A 1 420 ? -11.023 3.763 33.980 1.00 93.44 420 MET A N 1
ATOM 3303 C CA . MET A 1 420 ? -12.331 3.148 33.744 1.00 93.44 420 MET A CA 1
ATOM 3304 C C . MET A 1 420 ? -13.452 4.168 33.981 1.00 93.44 420 MET A C 1
ATOM 3306 O O . MET A 1 420 ? -14.367 4.258 33.172 1.00 93.44 420 MET A O 1
ATOM 3310 N N . LYS A 1 421 ? -13.342 4.991 35.032 1.00 94.88 421 LYS A N 1
ATOM 3311 C CA . LYS A 1 421 ? -14.294 6.071 35.300 1.00 94.88 421 LYS A CA 1
ATOM 3312 C C . LYS A 1 421 ? -14.311 7.100 34.169 1.00 94.88 421 LYS A C 1
ATOM 3314 O O . LYS A 1 421 ? -15.382 7.364 33.643 1.00 94.88 421 LYS A O 1
ATOM 3319 N N . SER A 1 422 ? -13.150 7.618 33.751 1.00 95.12 422 SER A N 1
ATOM 3320 C CA . SER A 1 422 ? -13.070 8.549 32.612 1.00 95.12 422 SER A CA 1
ATOM 3321 C C . SER A 1 422 ? -13.666 7.955 31.332 1.00 95.12 422 SER A C 1
ATOM 3323 O O . SER A 1 422 ? -14.362 8.654 30.604 1.00 95.12 422 SER A O 1
ATOM 3325 N N . LEU A 1 423 ? -13.413 6.670 31.060 1.00 96.38 423 LEU A N 1
ATOM 3326 C CA . LEU A 1 423 ? -13.973 5.971 29.905 1.00 96.38 423 LEU A CA 1
ATOM 3327 C C . LEU A 1 423 ? -15.502 5.901 29.977 1.00 96.38 423 LEU A C 1
ATOM 3329 O O . LEU A 1 423 ? -16.163 6.259 29.009 1.00 96.38 423 LEU A O 1
ATOM 3333 N N . ILE A 1 424 ? -16.058 5.446 31.104 1.00 97.25 424 ILE A N 1
ATOM 3334 C CA . ILE A 1 424 ? -17.510 5.312 31.269 1.00 97.25 424 ILE A CA 1
ATOM 3335 C C . ILE A 1 424 ? -18.171 6.686 31.170 1.00 97.25 424 ILE A C 1
ATOM 3337 O O . ILE A 1 424 ? -19.081 6.840 30.366 1.00 97.25 424 ILE A O 1
ATOM 3341 N N . ASP A 1 425 ? -17.691 7.679 31.923 1.00 97.31 425 ASP A N 1
ATOM 3342 C CA . ASP A 1 425 ? -18.248 9.036 31.908 1.00 97.31 425 ASP A CA 1
ATOM 3343 C C . ASP A 1 425 ? -18.226 9.625 30.490 1.00 97.31 425 ASP A C 1
ATOM 3345 O O . ASP A 1 425 ? -19.226 10.165 30.030 1.00 97.31 425 ASP A O 1
ATOM 3349 N N . GLY A 1 426 ? -17.116 9.465 29.761 1.00 97.81 426 GLY A N 1
ATOM 3350 C CA . GLY A 1 426 ? -16.991 9.997 28.406 1.00 97.81 426 GLY A CA 1
ATOM 3351 C C . GLY A 1 426 ? -17.891 9.304 27.379 1.00 97.81 426 GLY A C 1
ATOM 3352 O O . GLY A 1 426 ? -18.441 9.965 26.495 1.00 97.81 426 GLY A O 1
ATOM 3353 N N . VAL A 1 427 ? -18.085 7.985 27.507 1.00 98.12 427 VAL A N 1
ATOM 3354 C CA . VAL A 1 427 ? -19.049 7.236 26.685 1.00 98.12 427 VAL A CA 1
ATOM 3355 C C . VAL A 1 427 ? -20.483 7.637 27.037 1.00 98.12 427 VAL A C 1
ATOM 3357 O O . VAL A 1 427 ? -21.289 7.820 26.131 1.00 98.12 427 VAL A O 1
ATOM 3360 N N . MET A 1 428 ? -20.817 7.809 28.320 1.00 97.94 428 MET A N 1
ATOM 3361 C CA . MET A 1 428 ? -22.156 8.249 28.733 1.00 97.94 428 MET A CA 1
ATOM 3362 C C . MET A 1 428 ? -22.473 9.651 28.220 1.00 97.94 428 MET A C 1
ATOM 3364 O O . MET A 1 428 ? -23.556 9.866 27.685 1.00 97.94 428 MET A O 1
ATOM 3368 N N . GLU A 1 429 ? -21.514 10.573 28.302 1.00 98.06 429 GLU A N 1
ATOM 3369 C CA . GLU A 1 429 ? -21.650 11.923 27.754 1.00 98.06 429 GLU A CA 1
ATOM 3370 C C . GLU A 1 429 ? -21.893 11.906 26.237 1.00 98.06 429 GLU A C 1
ATOM 3372 O O . GLU A 1 429 ? -22.758 12.621 25.730 1.00 98.06 429 GLU A O 1
ATOM 3377 N N . PHE A 1 430 ? -21.182 11.041 25.506 1.00 98.38 430 PHE A N 1
ATOM 3378 C CA . PHE A 1 430 ? -21.409 10.843 24.074 1.00 98.38 430 PHE A CA 1
ATOM 3379 C C . PHE A 1 430 ? -22.818 10.291 23.787 1.00 98.38 430 PHE A C 1
ATOM 3381 O O . PHE A 1 430 ? -23.510 10.781 22.892 1.00 98.38 430 PHE A O 1
ATOM 3388 N N . LEU A 1 431 ? -23.275 9.298 24.558 1.00 97.69 431 LEU A N 1
ATOM 3389 C CA . LEU A 1 431 ? -24.610 8.710 24.409 1.00 97.69 431 LEU A CA 1
ATOM 3390 C C . LEU A 1 431 ? -25.731 9.693 24.768 1.00 97.69 431 LEU A C 1
ATOM 3392 O O . LEU A 1 431 ? -26.791 9.648 24.144 1.00 97.69 431 LEU A O 1
ATOM 3396 N N . LEU A 1 432 ? -25.524 10.587 25.735 1.00 97.12 432 LEU A N 1
ATOM 3397 C CA . LEU A 1 432 ? -26.499 11.622 26.092 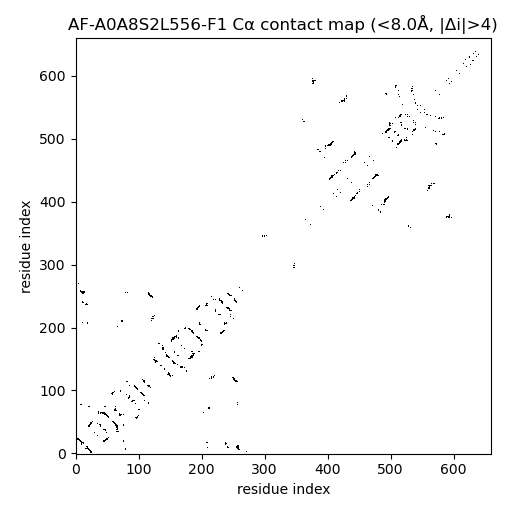1.00 97.12 432 LEU A CA 1
ATOM 3398 C C . LEU A 1 432 ? -26.845 12.504 24.881 1.00 97.12 432 LEU A C 1
ATOM 3400 O O . LEU A 1 432 ? -28.008 12.819 24.649 1.00 97.12 432 LEU A O 1
ATOM 3404 N N . HIS A 1 433 ? -25.838 12.805 24.064 1.00 97.00 433 HIS A N 1
ATOM 3405 C CA . HIS A 1 433 ? -25.937 13.663 22.885 1.00 97.00 433 HIS A CA 1
ATOM 3406 C C . HIS A 1 433 ? -26.135 12.900 21.566 1.00 97.00 433 HIS A C 1
ATOM 3408 O O . HIS A 1 433 ? -26.391 13.516 20.534 1.00 97.00 433 HIS A O 1
ATOM 3414 N N . THR A 1 434 ? -26.063 11.566 21.591 1.00 96.50 434 THR A N 1
ATOM 3415 C CA . THR A 1 434 ? -26.258 10.704 20.415 1.00 96.50 434 THR A CA 1
ATOM 3416 C C . THR A 1 434 ? -27.345 9.663 20.709 1.00 96.50 434 THR A C 1
ATOM 3418 O O . THR A 1 434 ? -27.028 8.511 21.019 1.00 96.50 434 THR A O 1
ATOM 3421 N N . PRO A 1 435 ? -28.644 10.025 20.635 1.00 92.44 435 PRO A N 1
ATOM 3422 C CA . PRO A 1 435 ? -29.749 9.142 21.032 1.00 92.44 435 PRO A CA 1
ATOM 3423 C C . PRO A 1 435 ? -29.830 7.839 20.231 1.00 92.44 435 PRO A C 1
ATOM 3425 O O . PRO A 1 435 ? -30.317 6.830 20.733 1.00 92.44 435 PRO A O 1
ATOM 3428 N N . THR A 1 436 ? -29.333 7.851 18.992 1.00 91.81 436 THR A N 1
ATOM 3429 C CA . THR A 1 436 ? -29.285 6.682 18.106 1.00 91.81 436 THR A CA 1
ATOM 3430 C C . THR A 1 436 ? -28.185 5.695 18.482 1.00 91.81 436 THR A C 1
ATOM 3432 O O . THR A 1 436 ? -28.251 4.540 18.068 1.00 91.81 436 THR A O 1
ATOM 3435 N N . ALA A 1 437 ? -27.187 6.117 19.263 1.00 97.12 437 ALA A N 1
ATOM 3436 C CA . ALA A 1 437 ? -26.084 5.266 19.670 1.00 97.12 437 ALA A CA 1
ATOM 3437 C C . ALA A 1 437 ? -26.424 4.439 20.919 1.00 97.12 437 ALA A C 1
ATOM 3439 O O . ALA A 1 437 ? -27.169 4.858 21.813 1.00 97.12 437 ALA A O 1
ATOM 3440 N N . SER A 1 438 ? -25.834 3.250 20.967 1.00 98.38 438 SER A N 1
ATOM 3441 C CA . SER A 1 438 ? -25.857 2.284 22.062 1.00 98.38 438 SER A CA 1
ATOM 3442 C C . SER A 1 438 ? -24.433 1.802 22.349 1.00 98.38 438 SER A C 1
ATOM 3444 O O . SER A 1 438 ? -23.552 1.896 21.493 1.00 98.38 438 SER A O 1
ATOM 3446 N N . VAL A 1 439 ? -24.192 1.248 23.536 1.00 98.56 439 VAL A N 1
ATOM 3447 C CA . VAL A 1 439 ? -22.887 0.693 23.918 1.00 98.56 439 VAL A CA 1
ATOM 3448 C C . VAL A 1 439 ? -23.007 -0.749 24.400 1.00 98.56 439 VAL A C 1
ATOM 3450 O O . VAL A 1 439 ? -23.921 -1.092 25.149 1.00 98.56 439 VAL A O 1
ATOM 3453 N N . LEU A 1 440 ? -22.053 -1.580 23.978 1.00 98.12 440 LEU A N 1
ATOM 3454 C CA . LEU A 1 440 ? -21.836 -2.929 24.486 1.00 98.12 440 LEU A CA 1
ATOM 3455 C C . LEU A 1 440 ? -20.480 -2.994 25.198 1.00 98.12 440 LEU A C 1
ATOM 3457 O O . LEU A 1 440 ? -19.431 -2.981 24.552 1.00 98.12 440 LEU A O 1
ATOM 3461 N N . PHE A 1 441 ? -20.501 -3.098 26.524 1.00 97.50 441 PHE A N 1
ATOM 3462 C CA . PHE A 1 441 ? -19.309 -3.296 27.343 1.00 97.50 441 PHE A CA 1
ATOM 3463 C C . PHE A 1 441 ? -19.060 -4.785 27.593 1.00 97.50 441 PHE A C 1
ATOM 3465 O O . PHE A 1 441 ? -19.835 -5.432 28.286 1.00 97.50 441 PHE A O 1
ATOM 3472 N N . ALA A 1 442 ? -17.947 -5.325 27.102 1.00 94.88 442 ALA A N 1
ATOM 3473 C CA . ALA A 1 442 ? -17.476 -6.668 27.431 1.00 94.88 442 ALA A CA 1
ATOM 3474 C C . ALA A 1 442 ? -16.379 -6.590 28.504 1.00 94.88 442 ALA A C 1
ATOM 3476 O O . ALA A 1 442 ? -15.175 -6.564 28.216 1.00 94.88 442 ALA A O 1
ATOM 3477 N N . PHE A 1 443 ? -16.796 -6.527 29.768 1.00 93.50 443 PHE A N 1
ATOM 3478 C CA . PHE A 1 443 ? -15.895 -6.430 30.912 1.00 93.50 443 PHE A CA 1
ATOM 3479 C C . PHE A 1 443 ? -15.783 -7.770 31.617 1.00 93.50 443 PHE A C 1
ATOM 3481 O O . PHE A 1 443 ? -16.710 -8.210 32.273 1.00 93.50 443 PHE A O 1
ATOM 3488 N N . ARG A 1 444 ? -14.615 -8.412 31.555 1.00 88.31 444 ARG A N 1
ATOM 3489 C CA . ARG A 1 444 ? -14.386 -9.676 32.268 1.00 88.31 444 ARG A CA 1
ATOM 3490 C C . ARG A 1 444 ? -13.784 -9.453 33.652 1.00 88.31 444 ARG A C 1
ATOM 3492 O O . ARG A 1 444 ? -12.955 -8.560 33.835 1.00 88.31 444 ARG A O 1
ATOM 3499 N N . LYS A 1 445 ? -14.131 -10.339 34.593 1.00 86.88 445 LYS A N 1
ATOM 3500 C CA . LYS A 1 445 ? -13.485 -10.484 35.913 1.00 86.88 445 LYS A CA 1
ATOM 3501 C C . LYS A 1 445 ? -13.307 -9.133 36.628 1.00 86.88 445 LYS A C 1
ATOM 3503 O O . LYS A 1 445 ? -14.287 -8.462 36.939 1.00 86.88 445 LYS A O 1
ATOM 3508 N N . ASP A 1 446 ? -12.065 -8.713 36.851 1.00 88.00 446 ASP A N 1
ATOM 3509 C CA . ASP A 1 446 ? -11.727 -7.513 37.611 1.00 88.00 446 ASP A CA 1
ATOM 3510 C C . ASP A 1 446 ? -12.237 -6.227 36.961 1.00 88.00 446 ASP A C 1
ATOM 3512 O O . ASP A 1 446 ? -12.593 -5.290 37.672 1.00 88.00 446 ASP A O 1
ATOM 3516 N N . ASN A 1 447 ? -12.333 -6.175 35.627 1.00 91.50 447 ASN A N 1
ATOM 3517 C CA . ASN A 1 447 ? -12.901 -5.014 34.944 1.00 91.50 447 ASN A CA 1
ATOM 3518 C C . ASN A 1 447 ? -14.410 -4.895 35.199 1.00 91.50 447 ASN A C 1
ATOM 3520 O O . ASN A 1 447 ? -14.898 -3.777 35.331 1.00 91.50 447 ASN A O 1
ATOM 3524 N N . TYR A 1 448 ? -15.132 -6.015 35.330 1.00 94.06 448 TYR A N 1
ATOM 3525 C CA . TYR A 1 448 ? -16.553 -5.998 35.692 1.00 94.06 448 TYR A CA 1
ATOM 3526 C C . TYR A 1 448 ? -16.751 -5.523 37.129 1.00 94.06 448 TYR A C 1
ATOM 3528 O O . TYR A 1 448 ? -17.558 -4.634 37.382 1.00 94.06 448 TYR A O 1
ATOM 3536 N N . ASN A 1 449 ? -15.954 -6.048 38.064 1.00 92.81 449 ASN A N 1
ATOM 3537 C CA . ASN A 1 449 ? -15.987 -5.614 39.463 1.00 92.81 449 ASN A CA 1
ATOM 3538 C C . ASN A 1 449 ? -15.658 -4.119 39.594 1.00 92.81 449 ASN A C 1
ATOM 3540 O O . ASN A 1 449 ? -16.311 -3.391 40.340 1.00 92.81 449 ASN A O 1
ATOM 3544 N N . ASN A 1 450 ? -14.668 -3.646 38.832 1.00 93.06 450 ASN A N 1
ATOM 3545 C CA . ASN A 1 450 ? -14.300 -2.236 38.779 1.00 93.06 450 ASN A CA 1
ATOM 3546 C C . ASN A 1 450 ? -15.432 -1.372 38.198 1.00 93.06 450 ASN A C 1
ATOM 3548 O O . ASN A 1 450 ? -15.772 -0.344 38.777 1.00 93.06 450 ASN A O 1
ATOM 3552 N N . TYR A 1 451 ? -16.056 -1.815 37.101 1.00 95.44 451 TYR A N 1
ATOM 3553 C CA . TYR A 1 451 ? -17.237 -1.168 36.526 1.00 95.44 451 TYR A CA 1
ATOM 3554 C C . TYR A 1 451 ? -18.384 -1.073 37.541 1.00 95.44 451 TYR A C 1
ATOM 3556 O O . TYR A 1 451 ? -18.937 0.008 37.717 1.00 95.44 451 TYR A O 1
ATOM 3564 N N . GLN A 1 452 ? -18.701 -2.158 38.256 1.00 95.44 452 GLN A N 1
ATOM 3565 C CA . GLN A 1 452 ? -19.787 -2.161 39.239 1.00 95.44 452 GLN A CA 1
ATOM 3566 C C . GLN A 1 452 ? -19.531 -1.189 40.391 1.00 95.44 452 GLN A C 1
ATOM 3568 O O . GLN A 1 452 ? -20.432 -0.454 40.795 1.00 95.44 452 GLN A O 1
ATOM 3573 N N . LYS A 1 453 ? -18.284 -1.120 40.872 1.00 94.88 453 LYS A N 1
ATOM 3574 C CA . LYS A 1 453 ? -17.883 -0.120 41.865 1.00 94.88 453 LYS A CA 1
ATOM 3575 C C . LYS A 1 453 ? -18.104 1.305 41.345 1.00 94.88 453 LYS A C 1
ATOM 3577 O O . LYS A 1 453 ? -18.727 2.112 42.024 1.00 94.88 453 LYS A O 1
ATOM 3582 N N . ILE A 1 454 ? -17.636 1.601 40.131 1.00 94.50 454 ILE A N 1
ATOM 3583 C CA . ILE A 1 454 ? -17.772 2.934 39.525 1.00 94.50 454 ILE A CA 1
ATOM 3584 C C . ILE A 1 454 ? -19.241 3.293 39.290 1.00 94.50 454 ILE A C 1
ATOM 3586 O O . ILE A 1 454 ? -19.633 4.426 39.558 1.00 94.50 454 ILE A O 1
ATOM 3590 N N . ARG A 1 455 ? -20.060 2.337 38.838 1.00 93.88 455 ARG A N 1
ATOM 3591 C CA . ARG A 1 455 ? -21.504 2.518 38.659 1.00 93.88 455 ARG A CA 1
ATOM 3592 C C . ARG A 1 455 ? -22.186 2.882 39.979 1.00 93.88 455 ARG A C 1
ATOM 3594 O O . ARG A 1 455 ? -22.984 3.810 39.995 1.00 93.88 455 ARG A O 1
ATOM 3601 N N . GLY A 1 456 ? -21.851 2.198 41.075 1.00 91.69 456 GLY A N 1
ATOM 3602 C CA . GLY A 1 456 ? -22.400 2.492 42.405 1.00 91.69 456 GLY A CA 1
ATOM 3603 C C . GLY A 1 456 ? -21.957 3.841 42.987 1.00 91.69 456 GLY A C 1
ATOM 3604 O O . GLY A 1 456 ? -22.678 4.434 43.782 1.00 91.69 456 GLY A O 1
ATOM 3605 N N . GLU A 1 457 ? -20.790 4.346 42.580 1.00 92.75 457 GLU A N 1
ATOM 3606 C CA . GLU A 1 457 ? -20.241 5.642 43.011 1.00 92.75 457 GLU A CA 1
ATOM 3607 C C . GLU A 1 457 ? -20.634 6.813 42.082 1.00 92.75 457 GLU A C 1
ATOM 3609 O O . GLU A 1 457 ? -20.290 7.970 42.353 1.00 92.75 457 GLU A O 1
ATOM 3614 N N . MET A 1 458 ? -21.329 6.539 40.973 1.00 91.56 458 MET A N 1
ATOM 3615 C CA . MET A 1 458 ? -21.683 7.537 39.964 1.00 91.56 458 MET A CA 1
ATOM 3616 C C . MET A 1 458 ? -22.725 8.520 40.500 1.00 91.56 458 MET A C 1
ATOM 3618 O O . MET A 1 458 ? -23.779 8.105 40.959 1.00 91.56 458 MET A O 1
ATOM 3622 N N . LYS A 1 459 ? -22.454 9.827 40.407 1.00 91.50 459 LYS A N 1
ATOM 3623 C CA . LYS A 1 459 ? -23.351 10.885 40.916 1.00 91.50 459 LYS A CA 1
ATOM 3624 C C . LYS A 1 459 ? -24.227 11.552 39.853 1.00 91.50 459 LYS A C 1
ATOM 3626 O O . LYS A 1 459 ? -25.096 12.333 40.209 1.00 91.50 459 LYS A O 1
ATOM 3631 N N . ASN A 1 460 ? -23.951 11.328 38.568 1.00 95.19 460 ASN A N 1
ATOM 3632 C CA . ASN A 1 460 ? -24.713 11.948 37.487 1.00 95.19 460 ASN A CA 1
ATOM 3633 C C . ASN A 1 460 ? -25.968 11.109 37.196 1.00 95.19 460 ASN A C 1
ATOM 3635 O O . ASN A 1 460 ? -25.857 9.991 36.688 1.00 95.19 460 ASN A O 1
ATOM 3639 N N . ASP A 1 461 ? -27.143 11.658 37.510 1.00 94.94 461 ASP A N 1
ATOM 3640 C CA . ASP A 1 461 ? -28.435 10.981 37.355 1.00 94.94 461 ASP A CA 1
ATOM 3641 C C . ASP A 1 461 ? -28.750 10.624 35.895 1.00 94.94 461 ASP A C 1
ATOM 3643 O O . ASP A 1 461 ? -29.352 9.586 35.628 1.00 94.94 461 ASP A O 1
ATOM 3647 N N . GLU A 1 462 ? -28.341 11.446 34.927 1.00 95.88 462 GLU A N 1
ATOM 3648 C CA . GLU A 1 462 ? -28.579 11.169 33.506 1.00 95.88 462 GLU A CA 1
ATOM 3649 C C . GLU A 1 462 ? -27.733 9.991 33.026 1.00 95.88 462 GLU A C 1
ATOM 3651 O O . GLU A 1 462 ? -28.233 9.103 32.334 1.00 95.88 462 GLU A O 1
ATOM 3656 N N . TYR A 1 463 ? -26.476 9.920 33.470 1.00 96.56 463 TYR A N 1
ATOM 3657 C CA . TYR A 1 463 ? -25.612 8.779 33.173 1.00 96.56 463 TYR A CA 1
ATOM 3658 C C . TYR A 1 463 ? -26.150 7.504 33.824 1.00 96.56 463 TYR A C 1
ATOM 3660 O O . TYR A 1 463 ? -26.182 6.455 33.183 1.00 96.56 463 TYR A O 1
ATOM 3668 N N . GLN A 1 464 ? -26.638 7.583 35.068 1.00 94.69 464 GLN A N 1
ATOM 3669 C CA . GLN A 1 464 ? -27.278 6.443 35.725 1.00 94.69 464 GLN A CA 1
ATOM 3670 C C . GLN A 1 464 ? -28.527 5.959 34.974 1.00 94.69 464 GLN A C 1
ATOM 3672 O O . GLN A 1 464 ? -28.729 4.745 34.871 1.00 94.69 464 GLN A O 1
ATOM 3677 N N . ARG A 1 465 ? -29.341 6.875 34.424 1.00 95.31 465 ARG A N 1
ATOM 3678 C CA . ARG A 1 465 ? -30.496 6.517 33.583 1.00 95.31 465 ARG A CA 1
ATOM 3679 C C . ARG A 1 465 ? -30.056 5.769 32.328 1.00 95.31 465 ARG A C 1
ATOM 3681 O O . ARG A 1 465 ? -30.599 4.703 32.067 1.00 95.31 465 ARG A O 1
ATOM 3688 N N . ILE A 1 466 ? -29.044 6.258 31.605 1.00 95.50 466 ILE A N 1
ATOM 3689 C CA . ILE A 1 466 ? -28.530 5.589 30.392 1.00 95.50 466 ILE A CA 1
ATOM 3690 C C . ILE A 1 466 ? -27.931 4.216 30.724 1.00 95.50 466 ILE A C 1
ATOM 3692 O O . ILE A 1 466 ? -28.210 3.243 30.031 1.00 95.50 466 ILE A O 1
ATOM 3696 N N . LEU A 1 467 ? -27.150 4.101 31.804 1.00 94.88 467 LEU A N 1
ATOM 3697 C CA . LEU A 1 467 ? -26.582 2.819 32.248 1.00 94.88 467 LEU A CA 1
ATOM 3698 C C . LEU A 1 467 ? -27.643 1.799 32.682 1.00 94.88 467 LEU A C 1
ATOM 3700 O O . LEU A 1 467 ? -27.344 0.607 32.761 1.00 94.88 467 LEU A O 1
ATOM 3704 N N . SER A 1 468 ? -28.843 2.264 33.026 1.00 94.38 468 SER A N 1
ATOM 3705 C CA . SER A 1 468 ? -29.969 1.420 33.435 1.00 94.38 468 SER A CA 1
ATOM 3706 C C . SER A 1 468 ? -30.957 1.161 32.296 1.00 94.38 468 SER A C 1
ATOM 3708 O O . SER A 1 468 ? -31.861 0.347 32.456 1.00 94.38 468 SER A O 1
ATOM 3710 N N . ASP A 1 469 ? -30.779 1.816 31.149 1.00 95.38 469 ASP A N 1
ATOM 3711 C CA . ASP A 1 469 ? -31.549 1.574 29.938 1.00 95.38 469 ASP A CA 1
ATOM 3712 C C . ASP A 1 469 ? -30.936 0.400 29.165 1.00 95.38 469 ASP A C 1
ATOM 3714 O O . ASP A 1 469 ? -29.964 0.549 28.421 1.00 95.38 469 ASP A O 1
ATOM 3718 N N . GLU A 1 470 ? -31.527 -0.784 29.327 1.00 92.19 470 GLU A N 1
ATOM 3719 C CA . GLU A 1 470 ? -31.082 -2.012 28.663 1.00 92.19 470 GLU A CA 1
ATOM 3720 C C . GLU A 1 470 ? -31.170 -1.935 27.132 1.00 92.19 470 GLU A C 1
ATOM 3722 O O . GLU A 1 470 ? -30.502 -2.702 26.439 1.00 92.19 470 GLU A O 1
ATOM 3727 N N . GLN A 1 471 ? -31.943 -1.001 26.564 1.00 92.81 471 GLN A N 1
ATOM 3728 C CA . GLN A 1 471 ? -31.957 -0.777 25.121 1.00 92.81 471 GLN A CA 1
ATOM 3729 C C . GLN A 1 471 ? -30.751 0.035 24.647 1.00 92.81 471 GLN A C 1
ATOM 3731 O O . GLN A 1 471 ? -30.370 -0.098 23.484 1.00 92.81 471 GLN A O 1
ATOM 3736 N N . ARG A 1 472 ? -30.120 0.829 25.516 1.00 94.94 472 ARG A N 1
ATOM 3737 C CA . ARG A 1 472 ? -28.996 1.703 25.149 1.00 94.94 472 ARG A CA 1
ATOM 3738 C C . ARG A 1 472 ? -27.647 1.239 25.679 1.00 94.94 472 ARG A C 1
ATOM 3740 O O . ARG A 1 472 ? -26.633 1.470 25.024 1.00 94.94 472 ARG A O 1
ATOM 3747 N N . CYS A 1 473 ? -27.612 0.576 26.828 1.00 97.31 473 CYS A N 1
ATOM 3748 C CA . CYS A 1 473 ? -26.386 0.109 27.460 1.00 97.31 473 CYS A CA 1
ATOM 3749 C C . CYS A 1 473 ? -26.500 -1.372 27.824 1.00 97.31 473 CYS A C 1
ATOM 3751 O O . CYS A 1 473 ? -27.302 -1.756 28.671 1.00 97.31 473 CYS A O 1
ATOM 3753 N N . ARG A 1 474 ? -25.635 -2.202 27.232 1.00 96.25 474 ARG A N 1
ATOM 3754 C CA . ARG A 1 474 ? -25.501 -3.620 27.581 1.00 96.25 474 ARG A CA 1
ATOM 3755 C C . ARG A 1 474 ? -24.110 -3.903 28.136 1.00 96.25 474 ARG A C 1
ATOM 3757 O O . ARG A 1 474 ? -23.112 -3.424 27.599 1.00 96.25 474 ARG A O 1
ATOM 3764 N N . VAL A 1 475 ? -24.037 -4.679 29.216 1.00 95.31 475 VAL A N 1
ATOM 3765 C CA . VAL A 1 475 ? -22.777 -5.050 29.876 1.00 95.31 475 VAL A CA 1
ATOM 3766 C C . VAL A 1 475 ? -22.708 -6.561 30.022 1.00 95.31 475 VAL A C 1
ATOM 3768 O O . VAL A 1 475 ? -23.546 -7.162 30.684 1.00 95.31 475 VAL A O 1
ATOM 3771 N N . GLU A 1 476 ? -21.675 -7.159 29.446 1.00 93.38 476 GLU A N 1
ATOM 3772 C CA . GLU A 1 476 ? -21.404 -8.588 29.494 1.00 93.38 476 GLU A CA 1
ATOM 3773 C C . GLU A 1 476 ? -20.214 -8.869 30.411 1.00 93.38 476 GLU A C 1
ATOM 3775 O O . GLU A 1 476 ? -19.118 -8.333 30.215 1.00 93.38 476 GLU A O 1
ATOM 3780 N N . SER A 1 477 ? -20.436 -9.720 31.417 1.00 89.69 477 SER A N 1
ATOM 3781 C CA . SER A 1 477 ? -19.396 -10.151 32.367 1.00 89.69 477 SER A CA 1
ATOM 3782 C C . SER A 1 477 ? -18.699 -11.456 31.955 1.00 89.69 477 SER A C 1
ATOM 3784 O O . SER A 1 477 ? -17.552 -11.735 32.336 1.00 89.69 477 SER A O 1
ATOM 3786 N N . SER A 1 478 ? -19.395 -12.261 31.151 1.00 85.56 478 SER A N 1
ATOM 3787 C CA . SER A 1 478 ? -18.937 -13.520 30.576 1.00 85.56 478 SER A CA 1
ATOM 3788 C C . SER A 1 478 ? -18.129 -13.308 29.294 1.00 85.56 478 SER A C 1
ATOM 3790 O O . SER A 1 478 ? -17.872 -12.193 28.845 1.00 85.56 478 SER A O 1
ATOM 3792 N N . PHE A 1 479 ? -17.631 -14.408 28.731 1.00 83.38 479 PHE A N 1
ATOM 3793 C CA . PHE A 1 479 ? -17.019 -14.369 27.409 1.00 83.38 479 PHE A CA 1
ATOM 3794 C C . PHE A 1 479 ? -18.069 -13.977 26.360 1.00 83.38 479 PHE A C 1
ATOM 3796 O O . PHE A 1 479 ? -19.191 -14.473 26.412 1.00 83.38 479 PHE A O 1
ATOM 3803 N N . VAL A 1 480 ? -17.681 -13.132 25.405 1.00 87.88 480 VAL A N 1
ATOM 3804 C CA . VAL A 1 480 ? -18.502 -12.757 24.248 1.00 87.88 480 VAL A CA 1
ATOM 3805 C C . VAL A 1 480 ? -17.780 -13.152 22.959 1.00 87.88 480 VAL A C 1
ATOM 3807 O O . VAL A 1 480 ? -16.546 -13.069 22.912 1.00 87.88 480 VAL A O 1
ATOM 3810 N N . PRO A 1 481 ? -18.492 -13.557 21.893 1.00 88.06 481 PRO A N 1
ATOM 3811 C CA . PRO A 1 481 ? -17.858 -13.885 20.622 1.00 88.06 481 PRO A CA 1
ATOM 3812 C C . PRO A 1 481 ? -17.490 -12.604 19.866 1.00 88.06 481 PRO A C 1
ATOM 3814 O O . PRO A 1 481 ? -18.209 -12.142 18.983 1.00 88.06 481 PRO A O 1
ATOM 3817 N N . GLN A 1 482 ? -16.343 -12.024 20.226 1.00 90.81 482 GLN A N 1
ATOM 3818 C CA . GLN A 1 482 ? -15.865 -10.746 19.695 1.00 90.81 482 GLN A CA 1
ATOM 3819 C C . GLN A 1 482 ? -15.859 -10.688 18.161 1.00 90.81 482 GLN A C 1
ATOM 3821 O O . GLN A 1 482 ? -16.337 -9.708 17.603 1.00 90.81 482 GLN A O 1
ATOM 3826 N N . LYS A 1 483 ? -15.362 -11.726 17.478 1.00 90.12 483 LYS A N 1
ATOM 3827 C CA . LYS A 1 483 ? -15.337 -11.777 16.005 1.00 90.12 483 LYS A CA 1
ATOM 3828 C C . LYS A 1 483 ? -16.731 -11.617 15.402 1.00 90.12 483 LYS A C 1
ATOM 3830 O O . LYS A 1 483 ? -16.923 -10.780 14.528 1.00 90.12 483 LYS A O 1
ATOM 3835 N N . TRP A 1 484 ? -17.707 -12.361 15.926 1.00 90.12 484 TRP A N 1
ATOM 3836 C CA . TRP A 1 484 ? -19.097 -12.270 15.483 1.00 90.12 484 TRP A CA 1
ATOM 3837 C C . TRP A 1 484 ? -19.674 -10.874 15.728 1.00 90.12 484 TRP A C 1
ATOM 3839 O O . TRP A 1 484 ? -20.309 -10.323 14.835 1.00 90.12 484 TRP A O 1
ATOM 3849 N N . ILE A 1 485 ? -19.410 -10.276 16.898 1.00 93.62 485 ILE A N 1
ATOM 3850 C CA . ILE A 1 485 ? -19.847 -8.908 17.226 1.00 93.62 485 ILE A CA 1
ATOM 3851 C C . ILE A 1 485 ? -19.249 -7.909 16.232 1.00 93.62 485 ILE A C 1
ATOM 3853 O O . ILE A 1 485 ? -19.976 -7.112 15.645 1.00 93.62 485 ILE A O 1
ATOM 3857 N N . LEU A 1 486 ? -17.934 -7.969 16.013 1.00 94.69 486 LEU A N 1
ATOM 3858 C CA . LEU A 1 486 ? -17.224 -7.080 15.095 1.00 94.69 486 LEU A CA 1
ATOM 3859 C C . LEU A 1 486 ? -17.690 -7.258 13.646 1.00 94.69 486 LEU A C 1
ATOM 3861 O O . LEU A 1 486 ? -17.667 -6.295 12.897 1.00 94.69 486 LEU A O 1
ATOM 3865 N N . GLN A 1 487 ? -18.175 -8.431 13.247 1.00 92.88 487 GLN A N 1
ATOM 3866 C CA . GLN A 1 487 ? -18.748 -8.644 11.918 1.00 92.88 487 GLN A CA 1
ATOM 3867 C C . GLN A 1 487 ? -20.097 -7.928 11.715 1.00 92.88 487 GLN A C 1
ATOM 3869 O O . GLN A 1 487 ? -20.502 -7.695 10.576 1.00 92.88 487 GLN A O 1
ATOM 3874 N N . GLN A 1 488 ? -20.812 -7.561 12.785 1.00 93.62 488 GLN A N 1
ATOM 3875 C CA . GLN A 1 488 ? -22.153 -6.990 12.659 1.00 93.62 488 GLN A CA 1
ATOM 3876 C C . GLN A 1 488 ? -22.130 -5.570 12.080 1.00 93.62 488 GLN A C 1
ATOM 3878 O O . GLN A 1 488 ? -21.319 -4.715 12.451 1.00 93.62 488 GLN A O 1
ATOM 3883 N N . ASN A 1 489 ? -23.097 -5.286 11.204 1.00 93.88 489 ASN A N 1
ATOM 3884 C CA . ASN A 1 489 ? -23.291 -3.956 10.616 1.00 93.88 489 ASN A CA 1
ATOM 3885 C C . ASN A 1 489 ? -23.793 -2.923 11.634 1.00 93.88 489 ASN A C 1
ATOM 3887 O O . ASN A 1 489 ? -23.669 -1.724 11.400 1.00 93.88 489 ASN A O 1
ATOM 3891 N N . SER A 1 490 ? -24.369 -3.369 12.754 1.00 96.31 490 SER A N 1
ATOM 3892 C CA . SER A 1 490 ? -24.777 -2.486 13.847 1.00 96.31 490 SER A CA 1
ATOM 3893 C C . SER A 1 490 ? -23.584 -1.927 14.622 1.00 96.31 490 SER A C 1
ATOM 3895 O O . SER A 1 490 ? -23.686 -0.831 15.163 1.00 96.31 490 SER A O 1
ATOM 3897 N N . VAL A 1 491 ? -22.423 -2.593 14.622 1.00 97.31 491 VAL A N 1
ATOM 3898 C CA . VAL A 1 491 ? -21.208 -2.086 15.280 1.00 97.31 491 VAL A CA 1
ATOM 3899 C C . VAL A 1 491 ? -20.541 -1.019 14.421 1.00 97.31 491 VAL A C 1
ATOM 3901 O O . VAL A 1 491 ? -20.130 -1.283 13.292 1.00 97.31 491 VAL A O 1
ATOM 3904 N N . SER A 1 492 ? -20.422 0.187 14.970 1.00 95.94 492 SER A N 1
ATOM 3905 C CA . SER A 1 492 ? -19.816 1.341 14.303 1.00 95.94 492 SER A CA 1
ATOM 3906 C C . SER A 1 492 ? -18.342 1.502 14.667 1.00 95.94 492 SER A C 1
ATOM 3908 O O . SER A 1 492 ? -17.499 1.668 13.793 1.00 95.94 492 SER A O 1
ATOM 3910 N N . LEU A 1 493 ? -18.024 1.397 15.960 1.00 96.69 493 LEU A N 1
ATOM 3911 C CA . LEU A 1 493 ? -16.704 1.708 16.506 1.00 96.69 493 LEU A CA 1
ATOM 3912 C C . LEU A 1 493 ? -16.289 0.664 17.543 1.00 96.69 493 LEU A C 1
ATOM 3914 O O . LEU A 1 493 ? -17.127 0.165 18.300 1.00 96.69 493 LEU A O 1
ATOM 3918 N N . PHE A 1 494 ? -14.990 0.364 17.597 1.00 98.19 494 PHE A N 1
ATOM 3919 C CA . PHE A 1 494 ? -14.413 -0.556 18.571 1.00 98.19 494 PHE A CA 1
ATOM 3920 C C . PHE A 1 494 ? -13.455 0.160 19.535 1.00 98.19 494 PHE A C 1
ATOM 3922 O O . PHE A 1 494 ? -12.443 0.716 19.127 1.00 98.19 494 PHE A O 1
ATOM 3929 N N . ILE A 1 495 ? -13.735 0.133 20.837 1.00 98.00 495 ILE A N 1
ATOM 3930 C CA . ILE A 1 495 ? -12.818 0.613 21.876 1.00 98.00 495 ILE A CA 1
ATOM 3931 C C . ILE A 1 495 ? -12.021 -0.576 22.412 1.00 98.00 495 ILE A C 1
ATOM 3933 O O . ILE A 1 495 ? -12.598 -1.534 22.935 1.00 98.00 495 ILE A O 1
ATOM 3937 N N . SER A 1 496 ? -10.691 -0.507 22.313 1.00 95.56 496 SER A N 1
ATOM 3938 C CA . SER A 1 496 ? -9.817 -1.640 22.621 1.00 95.56 496 SER A CA 1
ATOM 3939 C C . SER A 1 496 ? -8.535 -1.244 23.343 1.00 95.56 496 SER A C 1
ATOM 3941 O O . SER A 1 496 ? -7.962 -0.178 23.120 1.00 95.56 496 SER A O 1
ATOM 3943 N N . HIS A 1 497 ? -8.013 -2.172 24.149 1.00 91.06 497 HIS A N 1
ATOM 3944 C CA . HIS A 1 497 ? -6.654 -2.087 24.695 1.00 91.06 497 HIS A CA 1
ATOM 3945 C C . HIS A 1 497 ? -5.556 -2.235 23.633 1.00 91.06 497 HIS A C 1
ATOM 3947 O O . HIS A 1 497 ? -4.385 -2.146 23.972 1.00 91.06 497 HIS A O 1
ATOM 3953 N N . CYS A 1 498 ? -5.904 -2.473 22.365 1.00 87.88 498 CYS A N 1
ATOM 3954 C CA . CYS A 1 498 ? -4.957 -2.578 21.250 1.00 87.88 498 CYS A CA 1
ATOM 3955 C C . CYS A 1 498 ? -4.003 -3.775 21.333 1.00 87.88 498 CYS A C 1
ATOM 3957 O O . CYS A 1 498 ? -2.883 -3.720 20.825 1.00 87.88 498 CYS A O 1
ATOM 3959 N N . GLY A 1 499 ? -4.433 -4.880 21.946 1.00 84.44 499 GLY A N 1
ATOM 3960 C CA . GLY A 1 499 ? -3.757 -6.162 21.755 1.00 84.44 499 GLY A CA 1
ATOM 3961 C C . GLY A 1 499 ? -3.833 -6.589 20.286 1.00 84.44 499 GLY A C 1
ATOM 3962 O O . GLY A 1 499 ? -4.869 -6.403 19.648 1.00 84.44 499 GLY A O 1
ATOM 3963 N N . MET A 1 500 ? -2.757 -7.176 19.754 1.00 81.62 500 MET A N 1
ATOM 3964 C CA . MET A 1 500 ? -2.624 -7.454 18.315 1.00 81.62 500 MET A CA 1
ATOM 3965 C C . MET A 1 500 ? -3.789 -8.274 17.734 1.00 81.62 500 MET A C 1
ATOM 3967 O O . MET A 1 500 ? -4.264 -7.976 16.644 1.00 81.62 500 MET A O 1
ATOM 3971 N N . GLY A 1 501 ? -4.308 -9.256 18.482 1.00 83.75 501 GLY A N 1
ATOM 3972 C CA . GLY A 1 501 ? -5.485 -10.027 18.062 1.00 83.75 501 GLY A CA 1
ATOM 3973 C C . GLY A 1 501 ? -6.737 -9.160 17.905 1.00 83.75 501 GLY A C 1
ATOM 3974 O O . GLY A 1 501 ? -7.400 -9.217 16.877 1.00 83.75 501 GLY A O 1
ATOM 3975 N N . SER A 1 502 ? -7.021 -8.290 18.880 1.00 88.25 502 SER A N 1
ATOM 3976 C CA . SER A 1 502 ? -8.159 -7.366 18.810 1.00 88.25 502 SER A CA 1
ATOM 3977 C C . SER A 1 502 ? -8.002 -6.327 17.701 1.00 88.25 502 SER A C 1
ATOM 3979 O O . SER A 1 502 ? -8.985 -5.986 17.053 1.00 88.25 502 SER A O 1
ATOM 3981 N N . VAL A 1 503 ? -6.781 -5.834 17.472 1.00 89.88 503 VAL A N 1
ATOM 3982 C CA . VAL A 1 503 ? -6.493 -4.926 16.353 1.00 89.88 503 VAL A CA 1
ATOM 3983 C C . VAL A 1 503 ? -6.746 -5.632 15.025 1.00 89.88 503 VAL A C 1
ATOM 3985 O O . VAL A 1 503 ? -7.498 -5.119 14.204 1.00 89.88 503 VAL A O 1
ATOM 3988 N N . GLY A 1 504 ? -6.190 -6.832 14.842 1.00 89.19 504 GLY A N 1
ATOM 3989 C CA . GLY A 1 504 ? -6.396 -7.630 13.636 1.00 89.19 504 GLY A CA 1
ATOM 3990 C C . GLY A 1 504 ? -7.874 -7.905 13.360 1.00 89.19 504 GLY A C 1
ATOM 3991 O O . GLY A 1 504 ? -8.336 -7.659 12.254 1.00 89.19 504 GLY A O 1
ATOM 3992 N N . GLU A 1 505 ? -8.634 -8.343 14.365 1.00 90.69 505 GLU A N 1
ATOM 3993 C CA . GLU A 1 505 ? -10.076 -8.596 14.235 1.00 90.69 505 GLU A CA 1
ATOM 3994 C C . GLU A 1 505 ? -10.870 -7.320 13.914 1.00 90.69 505 GLU A C 1
ATOM 3996 O O . GLU A 1 505 ? -11.702 -7.327 13.009 1.00 90.69 505 GLU A O 1
ATOM 4001 N N . GLY A 1 506 ? -10.608 -6.216 14.624 1.00 93.50 506 GLY A N 1
ATOM 4002 C CA . GLY A 1 506 ? -11.305 -4.946 14.411 1.00 93.50 506 GLY A CA 1
ATOM 4003 C C . GLY A 1 506 ? -11.094 -4.404 13.000 1.00 93.50 506 GLY A C 1
ATOM 4004 O O . GLY A 1 506 ? -12.061 -4.090 12.308 1.00 93.50 506 GLY A O 1
ATOM 4005 N N . LEU A 1 507 ? -9.840 -4.370 12.543 1.00 93.19 507 LEU A N 1
ATOM 4006 C CA . LEU A 1 507 ? -9.493 -3.890 11.206 1.00 93.19 507 LEU A CA 1
ATOM 4007 C C . LEU A 1 507 ? -9.997 -4.843 10.113 1.00 93.19 507 LEU A C 1
ATOM 4009 O O . LEU A 1 507 ? -10.551 -4.381 9.118 1.00 93.19 507 LEU A O 1
ATOM 4013 N N . TYR A 1 508 ? -9.903 -6.164 10.310 1.00 90.06 508 TYR A N 1
ATOM 4014 C CA . TYR A 1 508 ? -10.426 -7.153 9.360 1.00 90.06 508 TYR A CA 1
ATOM 4015 C C . TYR A 1 508 ? -11.930 -6.971 9.110 1.00 90.06 508 TYR A C 1
ATOM 4017 O O . TYR A 1 508 ? -12.372 -7.014 7.959 1.00 90.06 508 TYR A O 1
ATOM 4025 N N . PHE A 1 509 ? -12.707 -6.686 10.161 1.00 93.69 509 PHE A N 1
ATOM 4026 C CA . PHE A 1 509 ? -14.145 -6.402 10.076 1.00 93.69 509 PHE A CA 1
ATOM 4027 C C . PHE A 1 509 ? -14.490 -4.908 9.938 1.00 93.69 509 PHE A C 1
ATOM 4029 O O . PHE A 1 509 ? -15.633 -4.513 10.172 1.00 93.69 509 PHE A O 1
ATOM 4036 N N . GLN A 1 510 ? -13.533 -4.083 9.499 1.00 94.75 510 GLN A N 1
ATOM 4037 C CA . GLN A 1 510 ? -13.760 -2.687 9.101 1.00 94.75 510 GLN A CA 1
ATOM 4038 C C . GLN A 1 510 ? -14.266 -1.788 10.237 1.00 94.75 510 GLN A C 1
ATOM 4040 O O . GLN A 1 510 ? -15.111 -0.919 10.022 1.00 94.75 510 GLN A O 1
ATOM 4045 N N . LYS A 1 511 ? -13.783 -2.002 11.464 1.00 96.50 511 LYS A N 1
ATOM 4046 C CA . LYS A 1 511 ? -14.163 -1.202 12.634 1.00 96.50 511 LYS A CA 1
ATOM 4047 C C . LYS A 1 511 ? -13.036 -0.247 13.012 1.00 96.50 511 LYS A C 1
ATOM 4049 O O . LYS A 1 511 ? -11.978 -0.724 13.429 1.00 96.50 511 LYS A O 1
ATOM 4054 N N . PRO A 1 512 ? -13.248 1.079 12.914 1.00 97.38 512 PRO A N 1
ATOM 4055 C CA . PRO A 1 512 ? -12.312 2.047 13.459 1.00 97.38 512 PRO A CA 1
ATOM 4056 C C . PRO A 1 512 ? -12.086 1.806 14.950 1.00 97.38 512 PRO A C 1
ATOM 4058 O O . PRO A 1 512 ? -13.026 1.457 15.678 1.00 97.38 512 PRO A O 1
ATOM 4061 N N . ILE A 1 513 ? -10.845 1.993 15.403 1.00 97.44 513 ILE A N 1
ATOM 4062 C CA . ILE A 1 513 ? -10.445 1.622 16.765 1.00 97.44 513 ILE A CA 1
ATOM 4063 C C . ILE A 1 513 ? -10.121 2.861 17.601 1.00 97.44 513 ILE A C 1
ATOM 4065 O O . ILE A 1 513 ? -9.242 3.641 17.242 1.00 97.44 513 ILE A O 1
ATOM 4069 N N . LEU A 1 514 ? -10.797 3.031 18.739 1.00 97.62 514 LEU A N 1
ATOM 4070 C CA . LEU A 1 514 ? -10.371 3.974 19.773 1.00 97.62 514 LEU A CA 1
ATOM 4071 C C . LEU A 1 514 ? -9.437 3.256 20.752 1.00 97.62 514 LEU A C 1
ATOM 4073 O O . LEU A 1 514 ? -9.831 2.323 21.462 1.00 97.62 514 LEU A O 1
ATOM 4077 N N . CYS A 1 515 ? -8.184 3.693 20.771 1.00 94.06 515 CYS A N 1
ATOM 4078 C CA . CYS A 1 515 ? -7.085 2.995 21.412 1.00 94.06 515 CYS A CA 1
ATOM 4079 C C . CYS A 1 515 ? -6.891 3.424 22.870 1.00 94.06 515 CYS A C 1
ATOM 4081 O O . CYS A 1 515 ? -6.606 4.590 23.158 1.00 94.06 515 CYS A O 1
ATOM 4083 N N . LEU A 1 516 ? -6.975 2.454 23.786 1.00 92.62 516 LEU A N 1
ATOM 4084 C CA . LEU A 1 516 ? -6.669 2.605 25.214 1.00 92.62 516 LEU A CA 1
ATOM 4085 C C . LEU A 1 516 ? -5.572 1.616 25.643 1.00 92.62 516 LEU A C 1
ATOM 4087 O O . LEU A 1 516 ? -5.852 0.675 26.391 1.00 92.62 516 LEU A O 1
ATOM 4091 N N . PRO A 1 517 ? -4.317 1.789 25.191 1.00 86.94 517 PRO A N 1
ATOM 4092 C CA . PRO A 1 517 ? -3.238 0.860 25.519 1.00 86.94 517 PRO A CA 1
ATOM 4093 C C . PRO A 1 517 ? -2.989 0.781 27.032 1.00 86.94 517 PRO A C 1
ATOM 4095 O O . PRO A 1 517 ? -2.989 1.793 27.736 1.00 86.94 517 PRO A O 1
ATOM 4098 N N . ILE A 1 518 ? -2.769 -0.423 27.557 1.00 80.62 518 ILE A N 1
ATOM 4099 C CA . ILE A 1 518 ? -2.583 -0.671 28.995 1.00 80.62 518 ILE A CA 1
ATOM 4100 C C . ILE A 1 518 ? -1.117 -0.996 29.303 1.00 80.62 518 ILE A C 1
ATOM 4102 O O . ILE A 1 518 ? -0.539 -0.449 30.250 1.00 80.62 518 ILE A O 1
ATOM 4106 N N . CYS A 1 519 ? -0.497 -1.870 28.509 1.00 71.31 519 CYS A N 1
ATOM 4107 C CA . CYS A 1 519 ? 0.886 -2.303 28.700 1.00 71.31 519 CYS A CA 1
ATOM 4108 C C . CYS A 1 519 ? 1.560 -2.733 27.386 1.00 71.31 519 CYS A C 1
ATOM 4110 O O . CYS A 1 519 ? 0.904 -2.899 26.364 1.00 71.31 519 CYS A O 1
ATOM 4112 N N . THR A 1 520 ? 2.883 -2.917 27.447 1.00 71.50 520 THR A N 1
ATOM 4113 C CA . THR A 1 520 ? 3.684 -3.606 26.418 1.00 71.50 520 THR A CA 1
ATOM 4114 C C . THR A 1 520 ? 3.568 -3.001 25.010 1.00 71.50 520 THR A C 1
ATOM 4116 O O . THR A 1 520 ? 3.634 -1.786 24.834 1.00 71.50 520 THR A O 1
ATOM 4119 N N . ASP A 1 521 ? 3.445 -3.865 24.009 1.00 66.62 521 ASP A N 1
ATOM 4120 C CA . ASP A 1 521 ? 3.280 -3.614 22.582 1.00 66.62 521 ASP A CA 1
ATOM 4121 C C . ASP A 1 521 ? 2.020 -2.820 22.223 1.00 66.62 521 ASP A C 1
ATOM 4123 O O . ASP A 1 521 ? 1.980 -2.180 21.175 1.00 66.62 521 ASP A O 1
ATOM 4127 N N . GLN A 1 522 ? 1.023 -2.776 23.108 1.00 78.56 522 GLN A N 1
ATOM 4128 C CA . GLN A 1 522 ? -0.243 -2.087 22.847 1.00 78.56 522 GLN A CA 1
ATOM 4129 C C . GLN A 1 522 ? -0.050 -0.600 22.545 1.00 78.56 522 GLN A C 1
ATOM 4131 O O . GLN A 1 522 ? -0.779 -0.038 21.734 1.00 78.56 522 GLN A O 1
ATOM 4136 N N . PHE A 1 523 ? 0.942 0.040 23.171 1.00 78.44 523 PHE A N 1
ATOM 4137 C CA . PHE A 1 523 ? 1.265 1.443 22.908 1.00 78.44 523 PHE A CA 1
ATOM 4138 C C . PHE A 1 523 ? 1.763 1.663 21.481 1.00 78.44 523 PHE A C 1
ATOM 4140 O O . PHE A 1 523 ? 1.369 2.636 20.846 1.00 78.44 523 PHE A O 1
ATOM 4147 N N . LEU A 1 524 ? 2.582 0.748 20.958 1.00 72.25 524 LEU A N 1
ATOM 4148 C CA . LEU A 1 524 ? 3.043 0.828 19.573 1.00 72.25 524 LEU A CA 1
ATOM 4149 C C . LEU A 1 524 ? 1.893 0.568 18.601 1.00 72.25 524 LEU A C 1
ATOM 4151 O O . LEU A 1 524 ? 1.764 1.286 17.614 1.00 72.25 524 LEU A O 1
ATOM 4155 N N . ASN A 1 525 ? 1.020 -0.390 18.917 1.00 77.25 525 ASN A N 1
ATOM 4156 C CA . ASN A 1 525 ? -0.171 -0.659 18.113 1.00 77.25 525 ASN A CA 1
ATOM 4157 C C . ASN A 1 525 ? -1.094 0.568 18.066 1.00 77.25 525 ASN A C 1
ATOM 4159 O O . ASN A 1 525 ? -1.566 0.940 16.997 1.00 77.25 525 ASN A O 1
ATOM 4163 N N . ALA A 1 526 ? -1.302 1.241 19.203 1.00 80.38 526 ALA A N 1
ATOM 4164 C CA . ALA A 1 526 ? -2.098 2.463 19.284 1.00 80.38 526 ALA A CA 1
ATOM 4165 C C . ALA A 1 526 ? -1.503 3.605 18.443 1.00 80.38 526 ALA A C 1
ATOM 4167 O O . ALA A 1 526 ? -2.241 4.281 17.732 1.00 80.38 526 ALA A O 1
ATOM 4168 N N . MET A 1 527 ? -0.177 3.787 18.481 1.00 77.31 527 MET A N 1
ATOM 4169 C CA . MET A 1 527 ? 0.514 4.772 17.640 1.00 77.31 527 MET A CA 1
ATOM 4170 C C . MET A 1 527 ? 0.384 4.440 16.150 1.00 77.31 527 MET A C 1
ATOM 4172 O O . MET A 1 527 ? 0.166 5.340 15.349 1.00 77.31 527 MET A O 1
ATOM 4176 N N . ALA A 1 528 ? 0.487 3.163 15.775 1.00 74.19 528 ALA A N 1
ATOM 4177 C CA . ALA A 1 528 ? 0.317 2.733 14.390 1.00 74.19 528 ALA A CA 1
ATOM 4178 C C . ALA A 1 528 ? -1.120 2.963 13.890 1.00 74.19 528 ALA A C 1
ATOM 4180 O O . ALA A 1 528 ? -1.309 3.412 12.762 1.00 74.19 528 ALA A O 1
ATOM 4181 N N . ILE A 1 529 ? -2.127 2.705 14.730 1.00 84.19 529 ILE A N 1
ATOM 4182 C CA . ILE A 1 529 ? -3.539 2.961 14.412 1.00 84.19 529 ILE A CA 1
ATOM 4183 C C . ILE A 1 529 ? -3.795 4.454 14.179 1.00 84.19 529 ILE A C 1
ATOM 4185 O O . ILE A 1 529 ? -4.390 4.815 13.168 1.00 84.19 529 ILE A O 1
ATOM 4189 N N . ASP A 1 530 ? -3.314 5.308 15.086 1.00 80.38 530 ASP A N 1
ATOM 4190 C CA . ASP A 1 530 ? -3.471 6.766 14.991 1.00 80.38 530 ASP A CA 1
ATOM 4191 C C . ASP A 1 530 ? -2.757 7.310 13.742 1.00 80.38 530 ASP A C 1
ATOM 4193 O O . ASP A 1 530 ? -3.307 8.106 12.988 1.00 80.38 530 ASP A O 1
ATOM 4197 N N . HIS A 1 531 ? -1.553 6.803 13.465 1.00 76.00 531 HIS A N 1
ATOM 4198 C CA . HIS A 1 531 ? -0.745 7.225 12.327 1.00 76.00 531 HIS A CA 1
ATOM 4199 C C . HIS A 1 531 ? -1.313 6.794 10.966 1.00 76.00 531 HIS A C 1
ATOM 4201 O O . HIS A 1 531 ? -1.200 7.529 9.990 1.00 76.00 531 HIS A O 1
ATOM 4207 N N . THR A 1 532 ? -1.918 5.608 10.889 1.00 73.44 532 THR A N 1
ATOM 4208 C CA . THR A 1 532 ? -2.533 5.099 9.650 1.00 73.44 532 THR A CA 1
ATOM 4209 C C . THR A 1 532 ? -3.938 5.639 9.408 1.00 73.44 532 THR A C 1
ATOM 4211 O O . THR A 1 532 ? -4.526 5.336 8.378 1.00 73.44 532 THR A O 1
ATOM 4214 N N . GLY A 1 533 ? -4.502 6.409 10.344 1.00 84.94 533 GLY A N 1
ATOM 4215 C CA . GLY A 1 533 ? -5.849 6.960 10.205 1.00 84.94 533 GLY A CA 1
ATOM 4216 C C . GLY A 1 533 ? -6.969 5.920 10.304 1.00 84.94 533 GLY A C 1
ATOM 4217 O O . GLY A 1 533 ? -8.120 6.247 10.040 1.00 84.94 533 GLY A O 1
ATOM 4218 N N . VAL A 1 534 ? -6.676 4.680 10.718 1.00 89.06 534 VAL A N 1
ATOM 4219 C CA . VAL A 1 534 ? -7.684 3.612 10.912 1.00 89.06 534 VAL A CA 1
ATOM 4220 C C . VAL A 1 534 ? -8.348 3.667 12.295 1.00 89.06 534 VAL A C 1
ATOM 4222 O O . VAL A 1 534 ? -9.174 2.826 12.650 1.00 89.06 534 VAL A O 1
ATOM 4225 N N . GLY A 1 535 ? -7.979 4.648 13.112 1.00 94.00 535 GLY A N 1
ATOM 4226 C CA . GLY A 1 535 ? -8.524 4.870 14.441 1.00 94.00 535 GLY A CA 1
ATOM 4227 C C . GLY A 1 535 ? -7.833 6.036 15.133 1.00 94.00 535 GLY A C 1
ATOM 4228 O O . GLY A 1 535 ? -7.034 6.737 14.520 1.00 94.00 535 GLY A O 1
ATOM 4229 N N . ALA A 1 536 ? -8.130 6.240 16.412 1.00 93.75 536 ALA A N 1
ATOM 4230 C CA . ALA A 1 536 ? -7.539 7.319 17.193 1.00 93.75 536 ALA A CA 1
ATOM 4231 C C . ALA A 1 536 ? -7.035 6.819 18.543 1.00 93.75 536 ALA A C 1
ATOM 4233 O O . ALA A 1 536 ? -7.578 5.873 19.113 1.00 93.75 536 ALA A O 1
ATOM 4234 N N . SER A 1 537 ? -6.025 7.486 19.096 1.00 90.19 537 SER A N 1
ATOM 4235 C CA . SER A 1 537 ? -5.470 7.147 20.410 1.00 90.19 537 SER A CA 1
ATOM 4236 C C . SER A 1 537 ? -5.850 8.149 21.504 1.00 90.19 537 SER A C 1
ATOM 4238 O O . SER A 1 537 ? -5.773 9.360 21.305 1.00 90.19 537 SER A O 1
ATOM 4240 N N . LEU A 1 538 ? -6.225 7.642 22.690 1.00 87.31 538 LEU A N 1
ATOM 4241 C CA . LEU A 1 538 ? -6.314 8.440 23.931 1.00 87.31 538 LEU A CA 1
ATOM 4242 C C . LEU A 1 538 ? -4.959 8.577 24.640 1.00 87.31 538 LEU A C 1
ATOM 4244 O O . LEU A 1 538 ? -4.826 9.277 25.641 1.00 87.31 538 LEU A O 1
ATOM 4248 N N . PHE A 1 539 ? -3.948 7.873 24.145 1.00 76.56 539 PHE A N 1
ATOM 4249 C CA . PHE A 1 539 ? -2.566 8.021 24.562 1.00 76.56 539 PHE A CA 1
ATOM 4250 C C . PHE A 1 539 ? -1.848 8.999 23.631 1.00 76.56 539 PHE A C 1
ATOM 4252 O O . PHE A 1 539 ? -1.797 8.765 22.423 1.00 76.56 539 PHE A O 1
ATOM 4259 N N . ILE A 1 540 ? -1.244 10.039 24.209 1.00 65.94 540 ILE A N 1
ATOM 4260 C CA . ILE A 1 540 ? -0.292 10.911 23.518 1.00 65.94 540 ILE A CA 1
ATOM 4261 C C . ILE A 1 540 ? 1.120 10.387 23.816 1.00 65.94 540 ILE A C 1
ATOM 4263 O O . ILE A 1 540 ? 1.491 10.298 24.993 1.00 65.94 540 ILE A O 1
ATOM 4267 N N . PRO A 1 541 ? 1.916 10.033 22.793 1.00 59.59 541 PRO A N 1
ATOM 4268 C CA . PRO A 1 541 ? 3.273 9.560 23.003 1.00 59.59 541 PRO A CA 1
ATOM 4269 C C . PRO A 1 541 ? 4.140 10.644 23.661 1.00 59.59 541 PRO A C 1
ATOM 4271 O O . PRO A 1 541 ? 4.103 11.800 23.233 1.00 59.59 541 PRO A O 1
ATOM 4274 N N . PRO A 1 542 ? 4.936 10.302 24.693 1.00 56.25 542 PRO A N 1
ATOM 4275 C CA . PRO A 1 542 ? 5.865 11.249 25.289 1.00 56.25 542 PRO A CA 1
ATOM 4276 C C . PRO A 1 542 ? 6.889 11.710 24.247 1.00 56.25 542 PRO A C 1
ATOM 4278 O O . PRO A 1 542 ? 7.343 10.924 23.414 1.00 56.25 542 PRO A O 1
ATOM 4281 N N . THR A 1 543 ? 7.302 12.978 24.313 1.00 54.34 543 THR A N 1
ATOM 4282 C CA . THR A 1 543 ? 8.397 13.473 23.462 1.00 54.34 543 THR A CA 1
ATOM 4283 C C . THR A 1 543 ? 9.677 12.666 23.704 1.00 54.34 543 THR A C 1
ATOM 4285 O O . THR A 1 543 ? 9.832 12.014 24.743 1.00 54.34 543 THR A O 1
ATOM 4288 N N . LEU A 1 544 ? 10.638 12.728 22.773 1.00 43.28 544 LEU A N 1
ATOM 4289 C CA . LEU A 1 544 ? 11.940 12.064 22.935 1.00 43.28 544 LEU A CA 1
ATOM 4290 C C . LEU A 1 544 ? 12.582 12.412 24.294 1.00 43.28 544 LEU A C 1
ATOM 4292 O O . LEU A 1 544 ? 13.058 11.537 25.010 1.00 43.28 544 LEU A O 1
ATOM 4296 N N . TRP A 1 545 ? 12.488 13.683 24.694 1.00 40.38 545 TRP A N 1
ATOM 4297 C CA . TRP A 1 545 ? 12.956 14.184 25.986 1.00 40.38 545 TRP A CA 1
ATOM 4298 C C . TRP A 1 545 ? 12.190 13.614 27.188 1.00 40.38 545 TRP A C 1
ATOM 4300 O O . TRP A 1 545 ? 12.803 13.228 28.182 1.00 40.38 545 TRP A O 1
ATOM 4310 N N . GLN A 1 546 ? 10.861 13.515 27.112 1.00 45.22 546 GLN A N 1
ATOM 4311 C CA . GLN A 1 546 ? 10.040 12.930 28.181 1.00 45.22 546 GLN A CA 1
ATOM 4312 C C . GLN A 1 546 ? 10.291 11.423 28.341 1.00 45.22 546 GLN A C 1
ATOM 4314 O O . GLN A 1 546 ? 10.329 10.924 29.465 1.00 45.22 546 GLN A O 1
ATOM 4319 N N . SER A 1 547 ? 10.533 10.724 27.230 1.00 48.12 547 SER A N 1
ATOM 4320 C CA . SER A 1 547 ? 10.865 9.294 27.197 1.00 48.12 547 SER A CA 1
ATOM 4321 C C . SER A 1 547 ? 12.218 8.988 27.853 1.00 48.12 547 SER A C 1
ATOM 4323 O O . SER A 1 547 ? 12.379 7.940 28.474 1.00 48.12 547 SER A O 1
ATOM 4325 N N . LEU A 1 548 ? 13.180 9.914 27.755 1.00 40.94 548 LEU A N 1
ATOM 4326 C CA . LEU A 1 548 ? 14.502 9.805 28.386 1.00 40.94 548 LEU A CA 1
ATOM 4327 C C . LEU A 1 548 ? 14.461 10.045 29.904 1.00 40.94 548 LEU A C 1
ATOM 4329 O O . LEU A 1 548 ? 15.216 9.422 30.646 1.00 40.94 548 LEU A O 1
ATOM 4333 N N . LEU A 1 549 ? 13.584 10.941 30.368 1.00 38.75 549 LEU A N 1
ATOM 4334 C CA . LEU A 1 549 ? 13.486 11.328 31.781 1.00 38.75 549 LEU A CA 1
ATOM 4335 C C . LEU A 1 549 ? 12.546 10.432 32.601 1.00 38.75 549 LEU A C 1
ATOM 4337 O O . LEU A 1 549 ? 12.702 10.353 33.819 1.00 38.75 549 LEU A O 1
ATOM 4341 N N . ARG A 1 550 ? 11.563 9.780 31.964 1.00 45.94 550 ARG A N 1
ATOM 4342 C CA . ARG A 1 550 ? 10.600 8.872 32.614 1.00 45.94 550 ARG A CA 1
ATOM 4343 C C . ARG A 1 550 ? 10.405 7.591 31.789 1.00 45.94 550 ARG A C 1
ATOM 4345 O O . ARG A 1 550 ? 9.424 7.487 31.049 1.00 45.94 550 ARG A O 1
ATOM 4352 N N . PRO A 1 551 ? 11.301 6.596 31.919 1.00 41.50 551 PRO A N 1
ATOM 4353 C CA . PRO A 1 551 ? 11.215 5.319 31.194 1.00 41.50 551 PRO A CA 1
ATOM 4354 C C . PRO A 1 551 ? 9.918 4.529 31.471 1.00 41.50 551 PRO A C 1
ATOM 4356 O O . PRO A 1 551 ? 9.482 3.706 30.672 1.00 41.50 551 PRO A O 1
ATOM 4359 N N . ASP A 1 552 ? 9.287 4.798 32.610 1.00 45.78 552 ASP A N 1
ATOM 4360 C CA . ASP A 1 552 ? 8.018 4.283 33.130 1.00 45.78 552 ASP A CA 1
ATOM 4361 C C . ASP A 1 552 ? 6.783 5.119 32.711 1.00 45.78 552 ASP A C 1
ATOM 4363 O O . ASP A 1 552 ? 5.644 4.823 33.100 1.00 45.78 552 ASP A O 1
ATOM 4367 N N . GLY A 1 553 ? 6.987 6.147 31.877 1.00 46.00 553 GLY A N 1
ATOM 4368 C CA . GLY A 1 553 ? 5.973 7.107 31.433 1.00 46.00 553 GLY A CA 1
ATOM 4369 C C . GLY A 1 553 ? 4.806 6.504 30.646 1.00 46.00 553 GLY A C 1
ATOM 4370 O O . GLY A 1 553 ? 3.689 7.012 30.741 1.00 46.00 553 GLY A O 1
ATOM 4371 N N . PHE A 1 554 ? 5.003 5.371 29.960 1.00 48.75 554 PHE A N 1
ATOM 4372 C CA . PHE A 1 554 ? 3.919 4.679 29.246 1.00 48.75 554 PHE A CA 1
ATOM 4373 C C . PHE A 1 554 ? 2.785 4.242 30.189 1.00 48.75 554 PHE A C 1
ATOM 4375 O O . PHE A 1 554 ? 1.614 4.332 29.840 1.00 48.75 554 PHE A O 1
ATOM 4382 N N . HIS A 1 555 ? 3.080 3.866 31.437 1.00 49.53 555 HIS A N 1
ATOM 4383 C CA . HIS A 1 555 ? 2.045 3.461 32.399 1.00 49.53 555 HIS A CA 1
ATOM 4384 C C . HIS A 1 555 ? 1.318 4.636 33.077 1.00 49.53 555 HIS A C 1
ATOM 4386 O O . HIS A 1 555 ? 0.361 4.413 33.827 1.00 49.53 555 HIS A O 1
ATOM 4392 N N . HIS A 1 556 ? 1.756 5.873 32.828 1.00 54.09 556 HIS A N 1
ATOM 4393 C CA . HIS A 1 556 ? 1.325 7.063 33.564 1.00 54.09 556 HIS A CA 1
ATOM 4394 C C . HIS A 1 556 ? 0.491 8.049 32.745 1.00 54.09 556 HIS A C 1
ATOM 4396 O O . HIS A 1 556 ? 0.064 9.055 33.305 1.00 54.09 556 HIS A O 1
ATOM 4402 N N . TYR A 1 557 ? 0.191 7.767 31.472 1.00 72.69 557 TYR A N 1
ATOM 4403 C CA . TYR A 1 557 ? -0.751 8.615 30.742 1.00 72.69 557 TYR A CA 1
ATOM 4404 C C . TYR A 1 557 ? -2.141 8.533 31.381 1.00 72.69 557 TYR A C 1
ATOM 4406 O O . TYR A 1 557 ? -2.607 7.458 31.781 1.00 72.69 557 TYR A O 1
ATOM 4414 N N . THR A 1 558 ? -2.792 9.678 31.484 1.00 73.12 558 THR A N 1
ATOM 4415 C CA . THR A 1 558 ? -4.168 9.835 31.945 1.00 73.12 558 THR A CA 1
ATOM 4416 C C . THR A 1 558 ? -4.956 10.499 30.837 1.00 73.12 558 THR A C 1
ATOM 4418 O O . THR A 1 558 ? -4.397 11.321 30.121 1.00 73.12 558 THR A O 1
ATOM 4421 N N . PHE A 1 559 ? -6.234 10.164 30.736 1.00 87.31 559 PHE A N 1
ATOM 4422 C CA . PHE A 1 559 ? -7.174 10.854 29.866 1.00 87.31 559 PHE A CA 1
ATOM 4423 C C . PHE A 1 559 ? -8.421 11.222 30.669 1.00 87.31 559 PHE A C 1
ATOM 4425 O O . PHE A 1 559 ? -8.784 10.553 31.650 1.00 87.31 559 PHE A O 1
ATOM 4432 N N . LEU A 1 560 ? -9.055 12.307 30.260 1.00 92.06 560 LEU A N 1
ATOM 4433 C CA . LEU A 1 560 ? -10.289 12.825 30.820 1.00 92.06 560 LEU A CA 1
ATOM 4434 C C . LEU A 1 560 ? -11.496 12.261 30.067 1.00 92.06 560 LEU A C 1
ATOM 4436 O O . LEU A 1 560 ? -11.393 11.810 28.927 1.00 92.06 560 LEU A O 1
ATOM 4440 N N . ALA A 1 561 ? -12.663 12.319 30.707 1.00 94.62 561 ALA A N 1
ATOM 4441 C CA . ALA A 1 561 ? -13.928 11.956 30.072 1.00 94.62 561 ALA A CA 1
ATOM 4442 C C . ALA A 1 561 ? -14.194 12.794 28.809 1.00 94.62 561 ALA A C 1
ATOM 4444 O O . ALA A 1 561 ? -14.585 12.248 27.785 1.00 94.62 561 ALA A O 1
ATOM 4445 N N . SER A 1 562 ? -13.876 14.092 28.843 1.00 94.75 562 SER A N 1
ATOM 4446 C CA . SER A 1 562 ? -14.033 14.998 27.700 1.00 94.75 562 SER A CA 1
ATOM 4447 C C . SER A 1 562 ? -13.202 14.592 26.479 1.00 94.75 562 SER A C 1
ATOM 4449 O O . SER A 1 562 ? -13.655 14.764 25.350 1.00 94.75 562 SER A O 1
ATOM 4451 N N . GLU A 1 563 ? -12.011 14.022 26.679 1.00 94.19 563 GLU A N 1
ATOM 4452 C CA . GLU A 1 563 ? -11.161 13.536 25.584 1.00 94.19 563 GLU A CA 1
ATOM 4453 C C . GLU A 1 563 ? -11.758 12.285 24.933 1.00 94.19 563 GLU A C 1
ATOM 4455 O O . GLU A 1 563 ? -11.771 12.177 23.707 1.00 94.19 563 GLU A O 1
ATOM 4460 N N . VAL A 1 564 ? -12.314 11.373 25.741 1.00 97.19 564 VAL A N 1
ATOM 4461 C CA . VAL A 1 564 ? -13.065 10.205 25.252 1.00 97.19 564 VAL A CA 1
ATOM 4462 C C . VAL A 1 564 ? -14.251 10.676 24.409 1.00 97.19 564 VAL A C 1
ATOM 4464 O O . VAL A 1 564 ? -14.385 10.257 23.263 1.00 97.19 564 VAL A O 1
ATOM 4467 N N . THR A 1 565 ? -15.074 11.582 24.942 1.00 97.88 565 THR A N 1
ATOM 4468 C CA . THR A 1 565 ? -16.257 12.120 24.256 1.00 97.88 565 THR A CA 1
ATOM 4469 C C . THR A 1 565 ? -15.892 12.804 22.940 1.00 97.88 565 THR A C 1
ATOM 4471 O O . THR A 1 565 ? -16.473 12.500 21.901 1.00 97.88 565 THR A O 1
ATOM 4474 N N . SER A 1 566 ? -14.891 13.688 22.959 1.00 97.19 566 SER A N 1
ATOM 4475 C CA . SER A 1 566 ? -14.429 14.425 21.779 1.00 97.19 566 SER A CA 1
ATOM 4476 C C . SER A 1 566 ? -13.930 13.489 20.673 1.00 97.19 566 SER A C 1
ATOM 4478 O O . SER A 1 566 ? -14.300 13.649 19.505 1.00 97.19 566 SER A O 1
ATOM 4480 N N . LYS A 1 567 ? -13.138 12.466 21.027 1.00 96.56 567 LYS A N 1
ATOM 4481 C CA . LYS A 1 567 ? -12.666 11.461 20.065 1.00 96.56 567 LYS A CA 1
ATOM 4482 C C . LYS A 1 567 ? -13.804 10.605 19.524 1.00 96.56 567 LYS A C 1
ATOM 4484 O O . LYS A 1 567 ? -13.803 10.333 18.327 1.00 96.56 567 LYS A O 1
ATOM 4489 N N . LEU A 1 568 ? -14.776 10.229 20.357 1.00 97.56 568 LEU A N 1
ATOM 4490 C CA . LEU A 1 568 ? -15.956 9.499 19.896 1.00 97.56 568 LEU A CA 1
ATOM 4491 C C . LEU A 1 568 ? -16.745 10.310 18.871 1.00 97.56 568 LEU A C 1
ATOM 4493 O O . LEU A 1 568 ? -16.956 9.791 17.785 1.00 97.56 568 LEU A O 1
ATOM 4497 N N . PHE A 1 569 ? -17.083 11.577 19.137 1.00 97.56 569 PHE A N 1
ATOM 4498 C CA . PHE A 1 569 ? -17.747 12.432 18.141 1.00 97.56 569 PHE A CA 1
ATOM 4499 C C . PHE A 1 569 ? -16.946 12.550 16.847 1.00 97.56 569 PHE A C 1
ATOM 4501 O O . PHE A 1 569 ? -17.474 12.307 15.764 1.00 97.56 569 PHE A O 1
ATOM 4508 N N . THR A 1 570 ? -15.646 12.830 16.967 1.00 95.56 570 THR A N 1
ATOM 4509 C CA . THR A 1 570 ? -14.756 12.964 15.808 1.00 95.56 570 THR A CA 1
ATOM 4510 C C . THR A 1 570 ? -14.767 11.700 14.952 1.00 95.56 570 THR A C 1
ATOM 4512 O O . THR A 1 570 ? -14.884 11.782 13.736 1.00 95.56 570 THR A O 1
ATOM 4515 N N . MET A 1 571 ? -14.643 10.522 15.566 1.00 95.62 571 MET A N 1
ATOM 4516 C CA . MET A 1 571 ? -14.629 9.252 14.839 1.00 95.62 571 MET A CA 1
ATOM 4517 C C . MET A 1 571 ? -16.012 8.846 14.324 1.00 95.62 571 MET A C 1
ATOM 4519 O O . MET A 1 571 ? -16.098 8.172 13.303 1.00 95.62 571 MET A O 1
ATOM 4523 N N . TRP A 1 572 ? -17.079 9.235 15.022 1.00 94.81 572 TRP A N 1
ATOM 4524 C CA . TRP A 1 572 ? -18.457 8.916 14.655 1.00 94.81 572 TRP A CA 1
ATOM 4525 C C . TRP A 1 572 ? -18.923 9.691 13.419 1.00 94.81 572 TRP A C 1
ATOM 4527 O O . TRP A 1 572 ? -19.659 9.151 12.599 1.00 94.81 572 TRP A O 1
ATOM 4537 N N . GLU A 1 573 ? -18.476 10.940 13.268 1.00 90.75 573 GLU A N 1
ATOM 4538 C CA . GLU A 1 573 ? -18.862 11.822 12.158 1.00 90.75 573 GLU A CA 1
ATOM 4539 C C . GLU A 1 573 ? -17.880 11.772 10.976 1.00 90.75 573 GLU A C 1
ATOM 4541 O O . GLU A 1 573 ? -18.267 11.973 9.822 1.00 90.75 573 GLU A O 1
ATOM 4546 N N . ASN A 1 574 ? -16.596 11.497 11.230 1.00 88.44 574 ASN A N 1
ATOM 4547 C CA . ASN A 1 574 ? -15.566 11.553 10.198 1.00 88.44 574 ASN A CA 1
ATOM 4548 C C . ASN A 1 574 ? -15.498 10.263 9.364 1.00 88.44 574 ASN A C 1
ATOM 4550 O O . ASN A 1 574 ? -14.922 9.249 9.766 1.00 88.44 574 ASN A O 1
ATOM 4554 N N . THR A 1 575 ? -16.007 10.350 8.134 1.00 88.75 575 THR A N 1
ATOM 4555 C CA . THR A 1 575 ? -16.001 9.242 7.163 1.00 88.75 575 THR A CA 1
ATOM 4556 C C . THR A 1 575 ? -14.605 8.777 6.727 1.00 88.75 575 THR A C 1
ATOM 4558 O O . THR A 1 575 ? -14.482 7.667 6.210 1.00 88.75 575 THR A O 1
ATOM 4561 N N . THR A 1 576 ? -13.542 9.556 6.958 1.00 90.56 576 THR A N 1
ATOM 4562 C CA . THR A 1 576 ? -12.164 9.167 6.614 1.00 90.56 576 THR A CA 1
ATOM 4563 C C . THR A 1 576 ? -11.724 7.919 7.374 1.00 90.56 576 THR A C 1
ATOM 4565 O O . THR A 1 576 ? -11.195 7.005 6.751 1.00 90.56 576 THR A O 1
ATOM 4568 N N . TYR A 1 577 ? -12.034 7.799 8.672 1.00 90.69 577 TYR A N 1
ATOM 4569 C CA . TYR A 1 577 ? -11.692 6.592 9.443 1.00 90.69 577 TYR A CA 1
ATOM 4570 C C . TYR A 1 577 ? -12.334 5.328 8.856 1.00 90.69 577 TYR A C 1
ATOM 4572 O O . TYR A 1 577 ? -11.726 4.258 8.849 1.00 90.69 577 TYR A O 1
ATOM 4580 N N . VAL A 1 578 ? -13.562 5.455 8.341 1.00 89.06 578 VAL A N 1
ATOM 4581 C CA . VAL A 1 578 ? -14.289 4.353 7.699 1.00 89.06 578 VAL A CA 1
ATOM 4582 C C . VAL A 1 578 ? -13.620 3.955 6.382 1.00 89.06 578 VAL A C 1
ATOM 4584 O O . VAL A 1 578 ? -13.439 2.768 6.125 1.00 89.06 578 VAL A O 1
ATOM 4587 N N . LYS A 1 579 ? -13.202 4.928 5.567 1.00 87.75 579 LYS A N 1
ATOM 4588 C CA . LYS A 1 579 ? -12.490 4.658 4.309 1.00 87.75 579 LYS A CA 1
ATOM 4589 C C . LYS A 1 579 ? -11.141 3.980 4.557 1.00 87.75 579 LYS A C 1
ATOM 4591 O O . LYS A 1 579 ? -10.851 2.956 3.943 1.00 87.75 579 LYS A O 1
ATOM 4596 N N . GLU A 1 580 ? -10.352 4.488 5.502 1.00 87.75 580 GLU A N 1
ATOM 4597 C CA . GLU A 1 580 ? -9.032 3.924 5.813 1.00 87.75 580 GLU A CA 1
ATOM 4598 C C . GLU A 1 580 ? -9.131 2.494 6.354 1.00 87.75 580 GLU A C 1
ATOM 4600 O O . GLU A 1 580 ? -8.392 1.601 5.929 1.00 87.75 580 GLU A O 1
ATOM 4605 N N . VAL A 1 581 ? -10.092 2.223 7.247 1.00 89.25 581 VAL A N 1
ATOM 4606 C CA . VAL A 1 581 ? -10.275 0.864 7.767 1.00 89.25 581 VAL A CA 1
ATOM 4607 C C . VAL A 1 581 ? -10.799 -0.103 6.697 1.00 89.25 581 VAL A C 1
ATOM 4609 O O . VAL A 1 581 ? -10.435 -1.279 6.711 1.00 89.25 581 VAL A O 1
ATOM 4612 N N . GLN A 1 582 ? -11.600 0.369 5.733 1.00 88.19 582 GLN A N 1
ATOM 4613 C CA . GLN A 1 582 ? -12.033 -0.428 4.579 1.00 88.19 582 GLN A CA 1
ATOM 4614 C C . GLN A 1 582 ? -10.849 -0.817 3.689 1.00 88.19 582 GLN A C 1
ATOM 4616 O O . GLN A 1 582 ? -10.699 -1.995 3.356 1.00 88.19 582 GLN A O 1
ATOM 4621 N N . MET A 1 583 ? -9.966 0.135 3.378 1.00 79.06 583 MET A N 1
ATOM 4622 C CA . MET A 1 583 ? -8.748 -0.129 2.608 1.00 79.06 583 MET A CA 1
ATOM 4623 C C . MET A 1 583 ? -7.806 -1.090 3.341 1.00 79.06 583 MET A C 1
ATOM 4625 O O . MET A 1 583 ? -7.263 -2.017 2.739 1.00 79.06 583 MET A O 1
ATOM 4629 N N . MET A 1 584 ? -7.640 -0.921 4.655 1.00 82.75 584 MET A N 1
ATOM 4630 C CA . MET A 1 584 ? -6.838 -1.834 5.472 1.00 82.75 584 MET A CA 1
ATOM 4631 C C . MET A 1 584 ? -7.442 -3.246 5.522 1.00 82.75 584 MET A C 1
ATOM 4633 O O . MET A 1 584 ? -6.721 -4.228 5.351 1.00 82.75 584 MET A O 1
ATOM 4637 N N . SER A 1 585 ? -8.762 -3.363 5.698 1.00 85.50 585 SER A N 1
ATOM 4638 C CA . SER A 1 585 ? -9.485 -4.643 5.666 1.00 85.50 585 SER A CA 1
ATOM 4639 C C . SER A 1 585 ? -9.277 -5.375 4.342 1.00 85.50 585 SER A C 1
ATOM 4641 O O . SER A 1 585 ? -8.998 -6.575 4.344 1.00 85.50 585 SER A O 1
ATOM 4643 N N . LEU A 1 586 ? -9.351 -4.657 3.215 1.00 79.62 586 LEU A N 1
ATOM 4644 C CA . LEU A 1 586 ? -9.131 -5.229 1.888 1.00 79.62 586 LEU A CA 1
ATOM 4645 C C . LEU A 1 586 ? -7.726 -5.833 1.769 1.00 79.62 586 LEU A C 1
ATOM 4647 O O . LEU A 1 586 ? -7.594 -6.983 1.348 1.00 79.62 586 LEU A O 1
ATOM 4651 N N . LYS A 1 587 ? -6.696 -5.105 2.224 1.00 75.25 587 LYS A N 1
ATOM 4652 C CA . LYS A 1 587 ? -5.303 -5.587 2.267 1.00 75.25 587 LYS A CA 1
ATOM 4653 C C . LYS A 1 587 ? -5.147 -6.819 3.160 1.00 75.25 587 LYS A C 1
ATOM 4655 O O . LYS A 1 587 ? -4.484 -7.780 2.781 1.00 75.25 587 LYS A O 1
ATOM 4660 N N . MET A 1 588 ? -5.774 -6.813 4.337 1.00 79.00 588 MET A N 1
ATOM 4661 C CA . MET A 1 588 ? -5.734 -7.945 5.268 1.00 79.00 588 MET A CA 1
ATOM 4662 C C . MET A 1 588 ? -6.389 -9.203 4.692 1.00 79.00 588 MET A C 1
ATOM 4664 O O . MET A 1 588 ? -5.860 -10.295 4.878 1.00 79.00 588 MET A O 1
ATOM 4668 N N . LYS A 1 589 ? -7.513 -9.059 3.983 1.00 79.31 589 LYS A N 1
ATOM 4669 C CA . LYS A 1 589 ? -8.212 -10.175 3.328 1.00 79.31 589 LYS A CA 1
ATOM 4670 C C . LYS A 1 589 ? -7.415 -10.743 2.153 1.00 79.31 589 LYS A C 1
ATOM 4672 O O . LYS A 1 589 ? -7.324 -11.959 2.021 1.00 79.31 589 LYS A O 1
ATOM 4677 N N . HIS A 1 590 ? -6.773 -9.880 1.363 1.00 75.69 590 HIS A N 1
ATOM 4678 C CA . HIS A 1 590 ? -5.909 -10.296 0.250 1.00 75.69 590 HIS A CA 1
ATOM 4679 C C . HIS A 1 590 ? -4.661 -11.064 0.694 1.00 75.69 590 HIS A C 1
ATOM 4681 O O . HIS A 1 590 ? -4.154 -11.892 -0.055 1.00 75.69 590 HIS A O 1
ATOM 4687 N N . ALA A 1 591 ? -4.184 -10.849 1.922 1.00 67.69 591 ALA A N 1
ATOM 4688 C CA . ALA A 1 591 ? -3.022 -11.558 2.455 1.00 67.69 591 ALA A CA 1
ATOM 4689 C C . ALA A 1 591 ? -3.244 -13.078 2.641 1.00 67.69 591 ALA A C 1
ATOM 4691 O O . ALA A 1 591 ? -2.292 -13.824 2.866 1.00 67.69 591 ALA A O 1
ATOM 4692 N N . GLY A 1 592 ? -4.493 -13.553 2.552 1.00 66.12 592 GLY A N 1
ATOM 4693 C CA . GLY A 1 592 ? -4.835 -14.975 2.455 1.00 66.12 592 GLY A CA 1
ATOM 4694 C C . GLY A 1 592 ? -4.853 -15.759 3.775 1.00 66.12 592 GLY A C 1
ATOM 4695 O O . GLY A 1 592 ? -5.287 -16.915 3.794 1.00 66.12 592 GLY A O 1
ATOM 4696 N N . GLY A 1 593 ? -4.459 -15.151 4.894 1.00 70.56 593 GLY A N 1
ATOM 4697 C CA . GLY A 1 593 ? -4.716 -15.676 6.234 1.00 70.56 593 GLY A CA 1
ATOM 4698 C C . GLY A 1 593 ? -4.079 -17.039 6.496 1.00 70.56 593 GLY A C 1
ATOM 4699 O O . GLY A 1 593 ? -2.974 -17.360 6.056 1.00 70.56 593 GLY A O 1
ATOM 4700 N N . VAL A 1 594 ? -4.824 -17.873 7.224 1.00 69.31 594 VAL A N 1
ATOM 4701 C CA . VAL A 1 594 ? -4.421 -19.249 7.547 1.00 69.31 594 VAL A CA 1
ATOM 4702 C C . VAL A 1 594 ? -4.239 -20.083 6.282 1.00 69.31 594 VAL A C 1
ATOM 4704 O O . VAL A 1 594 ? -3.287 -20.850 6.218 1.00 69.31 594 VAL A O 1
ATOM 4707 N N . LYS A 1 595 ? -5.103 -19.916 5.270 1.00 70.88 595 LYS A N 1
ATOM 4708 C CA . LYS A 1 595 ? -5.017 -20.674 4.015 1.00 70.88 595 LYS A CA 1
ATOM 4709 C C . LYS A 1 595 ? -3.684 -20.417 3.321 1.00 70.88 595 LYS A C 1
ATOM 4711 O O . LYS A 1 595 ? -2.972 -21.371 3.034 1.00 70.88 595 LYS A O 1
ATOM 4716 N N . ARG A 1 596 ? -3.307 -19.144 3.152 1.00 70.12 596 ARG A N 1
ATOM 4717 C CA . ARG A 1 596 ? -1.993 -18.801 2.598 1.00 70.12 596 ARG A CA 1
ATOM 4718 C C . ARG A 1 596 ? -0.868 -19.322 3.482 1.00 70.12 596 ARG A C 1
ATOM 4720 O O . ARG A 1 596 ? 0.096 -19.864 2.971 1.00 70.12 596 ARG A O 1
ATOM 4727 N N . GLY A 1 597 ? -1.006 -19.229 4.804 1.00 67.69 597 GLY A N 1
ATOM 4728 C CA . GLY A 1 597 ? -0.029 -19.805 5.729 1.00 67.69 597 GLY A CA 1
ATOM 4729 C C . GLY A 1 597 ? 0.179 -21.309 5.533 1.00 67.69 597 GLY A C 1
ATOM 4730 O O . GLY A 1 597 ? 1.317 -21.765 5.532 1.00 67.69 597 GLY A O 1
ATOM 4731 N N . VAL A 1 598 ? -0.900 -22.070 5.333 1.00 69.88 598 VAL A N 1
ATOM 4732 C CA . VAL A 1 598 ? -0.845 -23.509 5.041 1.00 69.88 598 VAL A CA 1
ATOM 4733 C C . VAL A 1 598 ? -0.202 -23.758 3.682 1.00 69.88 598 VAL A C 1
ATOM 4735 O O . VAL A 1 598 ? 0.727 -24.551 3.620 1.00 69.88 598 VAL A O 1
ATOM 4738 N N . GLU A 1 599 ? -0.621 -23.046 2.634 1.00 70.62 599 GLU A N 1
ATOM 4739 C CA . GLU A 1 599 ? -0.038 -23.161 1.289 1.00 70.62 599 GLU A CA 1
ATOM 4740 C C . GLU A 1 599 ? 1.472 -22.897 1.300 1.00 70.62 599 GLU A C 1
ATOM 4742 O O . GLU A 1 599 ? 2.234 -23.641 0.691 1.00 70.62 599 GLU A O 1
ATOM 4747 N N . GLU A 1 600 ? 1.918 -21.875 2.035 1.00 68.25 600 GLU A N 1
ATOM 4748 C CA . GLU A 1 600 ? 3.338 -21.560 2.194 1.00 68.25 600 GLU A CA 1
ATOM 4749 C C . GLU A 1 600 ? 4.069 -22.662 2.962 1.00 68.25 600 GLU A C 1
ATOM 4751 O O . GLU A 1 600 ? 5.135 -23.101 2.543 1.00 68.25 600 GLU A O 1
ATOM 4756 N N . ILE A 1 601 ? 3.506 -23.155 4.069 1.00 67.25 601 ILE A N 1
ATOM 4757 C CA . ILE A 1 601 ? 4.111 -24.253 4.836 1.00 67.25 601 ILE A CA 1
ATOM 4758 C C . ILE A 1 601 ? 4.214 -25.520 3.980 1.00 67.25 601 ILE A C 1
ATOM 4760 O O . ILE A 1 601 ? 5.267 -26.153 3.968 1.00 67.25 601 ILE A O 1
ATOM 4764 N N . GLU A 1 602 ? 3.156 -25.885 3.257 1.00 69.25 602 GLU A N 1
ATOM 4765 C CA . GLU A 1 602 ? 3.130 -27.037 2.353 1.00 69.25 602 GLU A CA 1
ATOM 4766 C C . GLU A 1 602 ? 4.136 -26.869 1.218 1.00 69.25 602 GLU A C 1
ATOM 4768 O O . GLU A 1 602 ? 4.893 -27.794 0.926 1.00 69.25 602 GLU A O 1
ATOM 4773 N N . PHE A 1 603 ? 4.209 -25.679 0.624 1.00 67.44 603 PHE A N 1
ATOM 4774 C CA . PHE A 1 603 ? 5.227 -25.341 -0.359 1.00 67.44 603 PHE A CA 1
ATOM 4775 C C . PHE A 1 603 ? 6.642 -25.531 0.217 1.00 67.44 603 PHE A C 1
ATOM 4777 O O . PHE A 1 603 ? 7.463 -26.230 -0.381 1.00 67.44 603 PHE A O 1
ATOM 4784 N N . PHE A 1 604 ? 6.913 -24.997 1.413 1.00 64.12 604 PHE A N 1
ATOM 4785 C CA . PHE A 1 604 ? 8.203 -25.145 2.091 1.00 64.12 604 PHE A CA 1
ATOM 4786 C C . PHE A 1 604 ? 8.543 -26.613 2.388 1.00 64.12 604 PHE A C 1
ATOM 4788 O O . PHE A 1 604 ? 9.681 -27.025 2.160 1.00 64.12 604 PHE A O 1
ATOM 4795 N N . VAL A 1 605 ? 7.578 -27.411 2.856 1.00 65.25 605 VAL A N 1
ATOM 4796 C CA . VAL A 1 605 ? 7.741 -28.857 3.097 1.00 65.25 605 VAL A CA 1
ATOM 4797 C C . VAL A 1 605 ? 8.047 -29.598 1.797 1.00 65.25 605 VAL A C 1
ATOM 4799 O O . VAL A 1 605 ? 8.943 -30.438 1.760 1.00 65.25 605 VAL A O 1
ATOM 4802 N N . ASN A 1 606 ? 7.327 -29.283 0.722 1.00 66.19 606 ASN A N 1
ATOM 4803 C CA . ASN A 1 606 ? 7.484 -29.957 -0.563 1.00 66.19 606 ASN A CA 1
ATOM 4804 C C . ASN A 1 606 ? 8.830 -29.631 -1.223 1.00 66.19 606 ASN A C 1
ATOM 4806 O O . ASN A 1 606 ? 9.456 -30.519 -1.796 1.00 66.19 606 ASN A O 1
ATOM 4810 N N . VAL A 1 607 ? 9.306 -28.385 -1.113 1.00 63.81 607 VAL A N 1
ATOM 4811 C CA . VAL A 1 607 ? 10.581 -27.963 -1.718 1.00 63.81 607 VAL A CA 1
ATOM 4812 C C . VAL A 1 607 ? 11.794 -28.358 -0.885 1.00 63.81 607 VAL A C 1
ATOM 4814 O O . VAL A 1 607 ? 12.829 -28.726 -1.440 1.00 63.81 607 VAL A O 1
ATOM 4817 N N . HIS A 1 608 ? 11.699 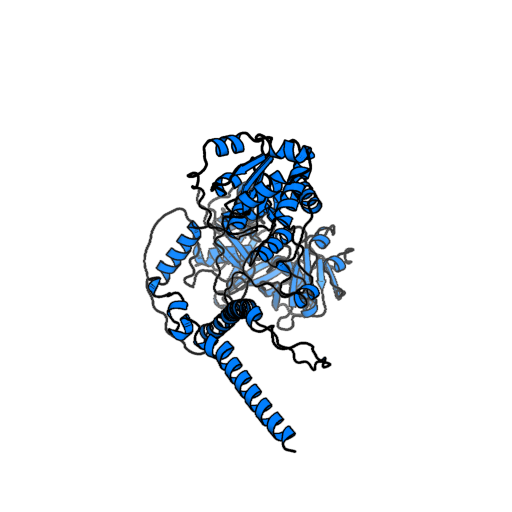-28.297 0.442 1.00 56.91 608 HIS A N 1
ATOM 4818 C CA . HIS A 1 608 ? 12.858 -28.484 1.317 1.00 56.91 608 HIS A CA 1
ATOM 4819 C C . HIS A 1 608 ? 12.845 -29.785 2.134 1.00 56.91 608 HIS A C 1
ATOM 4821 O O . HIS A 1 608 ? 13.796 -30.071 2.874 1.00 56.91 608 HIS A O 1
ATOM 4827 N N . GLY A 1 609 ? 11.808 -30.603 1.967 1.00 63.22 609 GLY A N 1
ATOM 4828 C CA . GLY A 1 609 ? 11.600 -31.829 2.720 1.00 63.22 609 GLY A CA 1
ATOM 4829 C C . GLY A 1 609 ? 11.104 -31.571 4.144 1.00 63.22 609 GLY A C 1
ATOM 4830 O O . GLY A 1 609 ? 10.611 -30.501 4.489 1.00 63.22 609 GLY A O 1
ATOM 4831 N N . ASP A 1 610 ? 11.235 -32.593 4.985 1.00 61.75 610 ASP A N 1
ATOM 4832 C CA . ASP A 1 610 ? 10.648 -32.638 6.324 1.00 61.75 610 ASP A CA 1
ATOM 4833 C C . ASP A 1 610 ? 11.016 -31.423 7.209 1.00 61.75 610 ASP A C 1
ATOM 4835 O O . ASP A 1 610 ? 12.197 -31.141 7.463 1.00 61.75 610 ASP A O 1
ATOM 4839 N N . LEU A 1 611 ? 9.987 -30.744 7.738 1.00 54.81 611 LEU A N 1
ATOM 4840 C CA . LEU A 1 611 ? 10.084 -29.614 8.674 1.00 54.81 611 LEU A CA 1
ATOM 4841 C C . LEU A 1 611 ? 10.954 -29.930 9.895 1.00 54.81 611 LEU A C 1
ATOM 4843 O O . LEU A 1 611 ? 11.529 -29.017 10.487 1.00 54.81 611 LEU A O 1
ATOM 4847 N N . HIS A 1 612 ? 11.116 -31.205 10.261 1.00 53.00 612 HIS A N 1
ATOM 4848 C CA . HIS A 1 612 ? 12.009 -31.622 11.344 1.00 53.00 612 HIS A CA 1
ATOM 4849 C C . HIS A 1 612 ? 13.482 -31.222 11.136 1.00 53.00 612 HIS A C 1
ATOM 4851 O O . HIS A 1 612 ? 14.215 -31.068 12.117 1.00 53.00 612 HIS A O 1
ATOM 4857 N N . ARG A 1 613 ? 13.925 -30.989 9.889 1.00 48.69 613 ARG A N 1
ATOM 4858 C CA . ARG A 1 613 ? 15.265 -30.442 9.587 1.00 48.69 613 ARG A CA 1
ATOM 4859 C C . ARG A 1 613 ? 15.391 -28.959 9.944 1.00 48.69 613 ARG A C 1
ATOM 4861 O O . ARG A 1 613 ? 16.489 -28.482 10.235 1.00 48.69 613 ARG A O 1
ATOM 4868 N N . TYR A 1 614 ? 14.268 -28.252 9.997 1.00 51.03 614 TYR A N 1
ATOM 4869 C CA . TYR A 1 614 ? 14.141 -26.861 10.412 1.00 51.03 614 TYR A CA 1
ATOM 4870 C C . TYR A 1 614 ? 13.725 -26.800 11.882 1.00 51.03 614 TYR A C 1
ATOM 4872 O O . TYR A 1 614 ? 12.669 -26.286 12.243 1.00 51.03 614 TYR A O 1
ATOM 4880 N N . MET A 1 615 ? 14.563 -27.356 12.765 1.00 47.62 615 MET A N 1
ATOM 4881 C CA . MET A 1 615 ? 14.320 -27.242 14.201 1.00 47.62 615 MET A CA 1
ATOM 4882 C C . MET A 1 615 ? 14.228 -25.761 14.605 1.00 47.62 615 MET A C 1
ATOM 4884 O O . MET A 1 615 ? 15.086 -24.970 14.192 1.00 47.62 615 MET A O 1
ATOM 4888 N N . PRO A 1 616 ? 13.263 -25.378 15.468 1.00 46.94 616 PRO A N 1
ATOM 4889 C CA . PRO A 1 616 ? 13.249 -24.056 16.075 1.00 46.94 616 PRO A CA 1
ATOM 4890 C C . PRO A 1 616 ? 14.630 -23.768 16.652 1.00 46.94 616 PRO A C 1
ATOM 4892 O O . PRO A 1 616 ? 15.199 -24.608 17.348 1.00 46.94 616 PRO A O 1
ATOM 4895 N N . PHE A 1 617 ? 15.189 -22.595 16.361 1.00 46.03 617 PHE A N 1
ATOM 4896 C CA . PHE A 1 617 ? 16.566 -22.251 16.730 1.00 46.03 617 PHE A CA 1
ATOM 4897 C C . PHE A 1 617 ? 16.877 -22.509 18.225 1.00 46.03 617 PHE A C 1
ATOM 4899 O O . PHE A 1 617 ? 17.991 -22.910 18.573 1.00 46.03 617 PHE A O 1
ATOM 4906 N N . SER A 1 618 ? 15.872 -22.384 19.101 1.00 43.28 618 SER A N 1
ATOM 4907 C CA . SER A 1 618 ? 15.933 -22.722 20.532 1.00 43.28 618 SER A CA 1
ATOM 4908 C C . SER A 1 618 ? 16.416 -24.151 20.824 1.00 43.28 618 SER A C 1
ATOM 4910 O O . SER A 1 618 ? 17.086 -24.370 21.839 1.00 43.28 618 SER A O 1
ATOM 4912 N N . ASN A 1 619 ? 16.151 -25.106 19.928 1.00 47.84 619 ASN A N 1
ATOM 4913 C CA . ASN A 1 619 ? 16.566 -26.502 20.054 1.00 47.84 619 ASN A CA 1
ATOM 4914 C C . ASN A 1 619 ? 18.062 -26.735 19.791 1.00 47.84 619 ASN A C 1
ATOM 4916 O O . ASN A 1 619 ? 18.596 -27.747 20.236 1.00 47.84 619 ASN A O 1
ATOM 4920 N N . THR A 1 620 ? 18.761 -25.771 19.181 1.00 53.84 620 THR A N 1
ATOM 4921 C CA . THR A 1 620 ? 20.212 -25.847 18.903 1.00 53.84 620 THR A CA 1
ATOM 4922 C C . THR A 1 620 ? 21.100 -25.249 20.002 1.00 53.84 620 THR A C 1
ATOM 4924 O O . THR A 1 620 ? 22.321 -25.371 19.950 1.00 53.84 620 THR A O 1
ATOM 4927 N N . LEU A 1 621 ? 20.500 -24.605 21.008 1.00 60.00 621 LEU A N 1
ATOM 4928 C CA . LEU A 1 621 ? 21.213 -23.993 22.133 1.00 60.00 621 LEU A CA 1
ATOM 4929 C C . LEU A 1 621 ? 21.582 -25.033 23.202 1.00 60.00 621 LEU A C 1
ATOM 4931 O O . LEU A 1 621 ? 20.755 -25.878 23.554 1.00 60.00 621 LEU A O 1
ATOM 4935 N N . ALA A 1 622 ? 22.790 -24.925 23.772 1.00 70.31 622 ALA A N 1
ATOM 4936 C CA . ALA A 1 622 ? 23.199 -25.735 24.922 1.00 70.31 622 ALA A CA 1
ATOM 4937 C C . ALA A 1 622 ? 22.302 -25.447 26.142 1.00 70.31 622 ALA A C 1
ATOM 4939 O O . ALA A 1 622 ? 21.769 -24.344 26.269 1.00 70.31 622 ALA A O 1
ATOM 4940 N N . PHE A 1 623 ? 22.165 -26.406 27.068 1.00 72.31 623 PHE A N 1
ATOM 4941 C CA . PHE A 1 623 ? 21.296 -26.294 28.255 1.00 72.31 623 PHE A CA 1
ATOM 4942 C C . PHE A 1 623 ? 21.431 -24.939 28.973 1.00 72.31 623 PHE A C 1
ATOM 4944 O O . PHE A 1 623 ? 20.444 -24.237 29.181 1.00 72.31 623 PHE A O 1
ATOM 4951 N N . TYR A 1 624 ? 22.660 -24.518 29.270 1.00 66.88 624 TYR A N 1
ATOM 4952 C CA . TYR A 1 624 ? 22.915 -23.265 29.981 1.00 66.88 624 TYR A CA 1
ATOM 4953 C C . TYR A 1 624 ? 22.578 -22.012 29.156 1.00 66.88 624 TYR A C 1
ATOM 4955 O O . TYR A 1 624 ? 22.206 -21.003 29.739 1.00 66.88 624 TYR A O 1
ATOM 4963 N N . GLN A 1 625 ? 22.637 -22.073 27.822 1.00 57.03 625 GLN A N 1
ATOM 4964 C CA . GLN A 1 625 ? 22.227 -20.977 26.935 1.00 57.03 625 GLN A CA 1
ATOM 4965 C C . GLN A 1 625 ? 20.703 -20.909 26.798 1.00 57.03 625 GLN A C 1
ATOM 4967 O O . GLN A 1 625 ? 20.131 -19.823 26.767 1.00 57.03 625 GLN A O 1
ATOM 4972 N N . ARG A 1 626 ? 20.035 -22.071 26.741 1.00 57.91 626 ARG A N 1
ATOM 4973 C CA . ARG A 1 626 ? 18.570 -22.171 26.670 1.00 57.91 626 ARG A CA 1
ATOM 4974 C C . ARG A 1 626 ? 17.903 -21.601 27.921 1.00 57.91 626 ARG A C 1
ATOM 4976 O O . ARG A 1 626 ? 16.885 -20.931 27.803 1.00 57.91 626 ARG A O 1
ATOM 4983 N N . TYR A 1 627 ? 18.498 -21.827 29.091 1.00 63.75 627 TYR A N 1
ATOM 4984 C CA . TYR A 1 627 ? 18.034 -21.278 30.370 1.00 63.75 627 TYR A CA 1
ATOM 4985 C C . TYR A 1 627 ? 18.749 -19.979 30.780 1.00 63.75 627 TYR A C 1
ATOM 4987 O O . TYR A 1 627 ? 18.584 -19.522 31.908 1.00 63.75 627 TYR A O 1
ATOM 4995 N N . MET A 1 628 ? 19.534 -19.376 29.877 1.00 62.62 628 MET A N 1
ATOM 4996 C CA . MET A 1 628 ? 20.210 -18.082 30.069 1.00 62.62 628 MET A CA 1
ATOM 4997 C C . MET A 1 628 ? 21.155 -18.001 31.283 1.00 62.62 628 MET A C 1
ATOM 4999 O O . MET A 1 628 ? 21.427 -16.917 31.806 1.00 62.62 628 MET A O 1
ATOM 5003 N N . LEU A 1 629 ? 21.667 -19.140 31.749 1.00 71.69 629 LEU A N 1
ATOM 5004 C CA . LEU A 1 629 ? 22.534 -19.242 32.926 1.00 71.69 629 LEU A CA 1
ATOM 5005 C C . LEU A 1 629 ? 23.888 -18.557 32.709 1.00 71.69 629 LEU A C 1
ATOM 5007 O O . LEU A 1 629 ? 24.453 -17.986 33.635 1.00 71.69 629 LEU A O 1
ATOM 5011 N N . ASP A 1 630 ? 24.388 -18.572 31.478 1.00 66.31 630 ASP A N 1
ATOM 5012 C CA . ASP A 1 630 ? 25.593 -17.856 31.054 1.00 66.31 630 ASP A CA 1
ATOM 5013 C C . ASP A 1 630 ? 25.461 -16.334 31.185 1.00 66.31 630 ASP A C 1
ATOM 5015 O O . ASP A 1 630 ? 26.393 -15.649 31.602 1.00 66.31 630 ASP A O 1
ATOM 5019 N N . LEU A 1 631 ? 24.287 -15.801 30.872 1.00 58.72 631 LEU A N 1
ATOM 5020 C CA . LEU A 1 631 ? 24.012 -14.375 30.969 1.00 58.72 631 LEU A CA 1
ATOM 5021 C C . LEU A 1 631 ? 23.658 -13.950 32.392 1.00 58.72 631 LEU A C 1
ATOM 5023 O O . LEU A 1 631 ? 24.068 -12.875 32.817 1.00 58.72 631 LEU A O 1
ATOM 5027 N N . ILE A 1 632 ? 22.989 -14.808 33.164 1.00 70.50 632 ILE A N 1
ATOM 5028 C CA . ILE A 1 632 ? 22.845 -14.625 34.615 1.00 70.50 632 ILE A CA 1
ATOM 5029 C C . ILE A 1 632 ? 24.232 -14.561 35.275 1.00 70.50 632 ILE A C 1
ATOM 5031 O O . ILE A 1 632 ? 24.489 -13.680 36.097 1.00 70.50 632 ILE A O 1
ATOM 5035 N N . LEU A 1 633 ? 25.164 -15.431 34.874 1.00 71.75 633 LEU A N 1
ATOM 5036 C CA . LEU A 1 633 ? 26.533 -15.417 35.385 1.00 71.75 633 LEU A CA 1
ATOM 5037 C C . LEU A 1 633 ? 27.245 -14.085 35.079 1.00 71.75 633 LEU A C 1
ATOM 5039 O O . LEU A 1 633 ? 27.814 -13.469 35.977 1.00 71.75 633 LEU A O 1
ATOM 5043 N N . VAL A 1 634 ? 27.184 -13.604 33.833 1.00 68.75 634 VAL A N 1
ATOM 5044 C CA . VAL A 1 634 ? 27.903 -12.387 33.411 1.00 68.75 634 VAL A CA 1
ATOM 5045 C C . VAL A 1 634 ? 27.240 -11.099 33.898 1.00 68.75 634 VAL A C 1
ATOM 5047 O O . VAL A 1 634 ? 27.937 -10.171 34.296 1.00 68.75 634 VAL A O 1
ATOM 5050 N N . CYS A 1 635 ? 25.912 -11.014 33.877 1.00 61.00 635 CYS A N 1
ATOM 5051 C CA . CYS A 1 635 ? 25.198 -9.768 34.157 1.00 61.00 635 CYS A CA 1
ATOM 5052 C C . CYS A 1 635 ? 24.754 -9.619 35.613 1.00 61.00 635 CYS A C 1
ATOM 5054 O O . CYS A 1 635 ? 24.370 -8.521 36.008 1.00 61.00 635 CYS A O 1
ATOM 5056 N N . ILE A 1 636 ? 24.777 -10.694 36.405 1.00 69.56 636 ILE A N 1
ATOM 5057 C CA . ILE A 1 636 ? 24.304 -10.669 37.795 1.00 69.56 636 ILE A CA 1
ATOM 5058 C C . ILE A 1 636 ? 25.408 -11.138 38.732 1.00 69.56 636 ILE A C 1
ATOM 5060 O O . ILE A 1 636 ? 25.807 -10.389 39.621 1.00 69.56 636 ILE A O 1
ATOM 5064 N N . VAL A 1 637 ? 25.962 -12.332 38.510 1.00 73.31 637 VAL A N 1
ATOM 5065 C CA . VAL A 1 637 ? 26.975 -12.892 39.419 1.00 73.31 637 VAL A CA 1
ATOM 5066 C C . VAL A 1 637 ? 28.275 -12.085 39.362 1.00 73.31 637 VAL A C 1
ATOM 5068 O O . VAL A 1 637 ? 28.798 -11.697 40.403 1.00 73.31 637 VAL A O 1
ATOM 5071 N N . LEU A 1 638 ? 28.767 -11.757 38.166 1.00 71.75 638 LEU A N 1
ATOM 5072 C CA . LEU A 1 638 ? 30.002 -10.985 37.975 1.00 71.75 638 LEU A CA 1
ATOM 5073 C C . LEU A 1 638 ? 29.940 -9.575 38.603 1.00 71.75 638 LEU A C 1
ATOM 5075 O O . LEU A 1 638 ? 30.849 -9.234 39.360 1.00 71.75 638 LEU A O 1
ATOM 5079 N N . PRO A 1 639 ? 28.878 -8.768 38.396 1.00 72.06 639 PRO A N 1
ATOM 5080 C CA . PRO A 1 639 ? 28.729 -7.480 39.067 1.00 72.06 639 PRO A CA 1
ATOM 5081 C C . PRO A 1 639 ? 28.604 -7.602 40.582 1.00 72.06 639 PRO A C 1
ATOM 5083 O O . PRO A 1 639 ? 29.203 -6.798 41.286 1.00 72.06 639 PRO A O 1
ATOM 5086 N N . ILE A 1 640 ? 27.896 -8.614 41.100 1.00 78.12 640 ILE A N 1
ATOM 5087 C CA . ILE A 1 640 ? 27.829 -8.863 42.549 1.00 78.12 640 ILE A CA 1
ATOM 5088 C C . ILE A 1 640 ? 29.228 -9.144 43.102 1.00 78.12 640 ILE A C 1
ATOM 5090 O O . ILE A 1 640 ? 29.610 -8.545 44.104 1.00 78.12 640 ILE A O 1
ATOM 5094 N N . VAL A 1 641 ? 30.023 -9.984 42.433 1.00 82.06 641 VAL A N 1
ATOM 5095 C CA . VAL A 1 641 ? 31.411 -10.274 42.831 1.00 82.06 641 VAL A CA 1
ATOM 5096 C C . VAL A 1 641 ? 32.280 -9.014 42.781 1.00 82.06 641 VAL A C 1
ATOM 5098 O O . VAL A 1 641 ? 33.038 -8.763 43.717 1.00 82.06 641 VAL A O 1
ATOM 5101 N N . ILE A 1 642 ? 32.148 -8.184 41.741 1.00 77.56 642 ILE A N 1
ATOM 5102 C CA . ILE A 1 642 ? 32.878 -6.913 41.616 1.00 77.56 642 ILE A CA 1
ATOM 5103 C C . ILE A 1 642 ? 32.471 -5.938 42.726 1.00 77.56 642 ILE A C 1
ATOM 5105 O O . ILE A 1 642 ? 33.342 -5.355 43.367 1.00 77.56 642 ILE A O 1
ATOM 5109 N N . ILE A 1 643 ? 31.174 -5.784 43.001 1.00 78.38 643 ILE A N 1
ATOM 5110 C CA . ILE A 1 643 ? 30.662 -4.936 44.086 1.00 78.38 643 ILE A CA 1
ATOM 5111 C C . ILE A 1 643 ? 31.201 -5.429 45.430 1.00 78.38 643 ILE A C 1
ATOM 5113 O O . ILE A 1 643 ? 31.684 -4.623 46.224 1.00 78.38 643 ILE A O 1
ATOM 5117 N N . PHE A 1 644 ? 31.187 -6.741 45.671 1.00 83.88 644 PHE A N 1
ATOM 5118 C CA . PHE A 1 644 ? 31.705 -7.329 46.904 1.00 83.88 644 PHE A CA 1
ATOM 5119 C C . PHE A 1 644 ? 33.218 -7.103 47.048 1.00 83.88 644 PHE A C 1
ATOM 5121 O O . PHE A 1 644 ? 33.690 -6.711 48.115 1.00 83.88 644 PHE A O 1
ATOM 5128 N N . TYR A 1 645 ? 33.979 -7.265 45.963 1.00 83.12 645 TYR A N 1
ATOM 5129 C CA . TYR A 1 645 ? 35.415 -6.988 45.920 1.00 83.12 645 TYR A CA 1
ATOM 5130 C C . TYR A 1 645 ? 35.730 -5.506 46.179 1.00 83.12 645 TYR A C 1
ATOM 5132 O O . TYR A 1 645 ? 36.605 -5.184 46.986 1.00 83.12 645 TYR A O 1
ATOM 5140 N N . LEU A 1 646 ? 34.996 -4.590 45.539 1.00 75.56 646 LEU A N 1
ATOM 5141 C CA . LEU A 1 646 ? 35.151 -3.146 45.731 1.00 75.56 646 LEU A CA 1
ATOM 5142 C C . LEU A 1 646 ? 34.784 -2.727 47.158 1.00 75.56 646 LEU A C 1
ATOM 5144 O O . LEU A 1 646 ? 35.528 -1.961 47.768 1.00 75.56 646 LEU A O 1
ATOM 5148 N N . ALA A 1 647 ? 33.707 -3.279 47.725 1.00 75.75 647 ALA A N 1
ATOM 5149 C CA . ALA A 1 647 ? 33.328 -3.059 49.118 1.00 75.75 647 ALA A CA 1
ATOM 5150 C C . ALA A 1 647 ? 34.416 -3.560 50.082 1.00 75.75 647 ALA A C 1
ATOM 5152 O O . ALA A 1 647 ? 34.806 -2.845 51.005 1.00 75.75 647 ALA A O 1
ATOM 5153 N N . GLN A 1 648 ? 34.985 -4.745 49.836 1.00 83.00 648 GLN A N 1
ATOM 5154 C CA . GLN A 1 648 ? 36.068 -5.28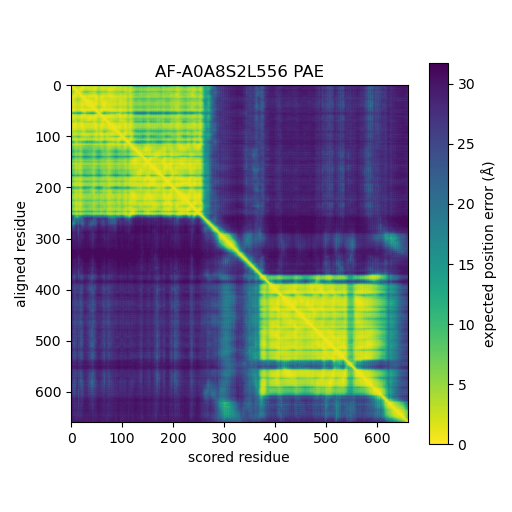9 50.656 1.00 83.00 648 GLN A CA 1
ATOM 5155 C C . GLN A 1 648 ? 37.341 -4.427 50.576 1.00 83.00 648 GLN A C 1
ATOM 5157 O O . GLN A 1 648 ? 37.991 -4.183 51.596 1.00 83.00 648 GLN A O 1
ATOM 5162 N N . LYS A 1 649 ? 37.685 -3.920 49.384 1.00 78.44 649 LYS A N 1
ATOM 5163 C CA . LYS A 1 649 ? 38.823 -3.010 49.173 1.00 78.44 649 LYS A CA 1
ATOM 5164 C C . LYS A 1 649 ? 38.603 -1.657 49.856 1.00 78.44 649 LYS A C 1
ATOM 5166 O O . LYS A 1 649 ? 39.521 -1.151 50.499 1.00 78.44 649 LYS A O 1
ATOM 5171 N N . PHE A 1 650 ? 37.391 -1.109 49.780 1.00 73.69 650 PHE A N 1
ATOM 5172 C CA . PHE A 1 650 ? 37.016 0.139 50.444 1.00 73.69 650 PHE A CA 1
ATOM 5173 C C . PHE A 1 650 ? 37.065 0.011 51.975 1.00 73.69 650 PHE A C 1
ATOM 5175 O O . PHE A 1 650 ? 37.677 0.844 52.643 1.00 73.69 650 PHE A O 1
ATOM 5182 N N . CYS A 1 651 ? 36.538 -1.081 52.539 1.00 74.75 651 CYS A N 1
ATOM 5183 C CA . CYS A 1 651 ? 36.632 -1.363 53.975 1.00 74.75 651 CYS A CA 1
ATOM 5184 C C . CYS A 1 651 ? 38.087 -1.511 54.453 1.00 74.75 651 CYS A C 1
ATOM 5186 O O . CYS A 1 651 ? 38.440 -0.992 55.510 1.00 74.75 651 CYS A O 1
ATOM 5188 N N . ARG A 1 652 ? 38.961 -2.162 53.670 1.00 72.62 652 ARG A N 1
ATOM 5189 C CA . ARG A 1 652 ? 40.399 -2.271 53.990 1.00 72.62 652 ARG A CA 1
ATOM 5190 C C . ARG A 1 652 ? 41.134 -0.929 53.898 1.00 72.62 652 ARG A C 1
ATOM 5192 O O . ARG A 1 652 ? 42.002 -0.667 54.724 1.00 72.62 652 ARG A O 1
ATOM 5199 N N . SER A 1 653 ? 40.776 -0.078 52.935 1.00 63.53 653 SER A N 1
ATOM 5200 C CA . SER A 1 653 ? 41.335 1.275 52.795 1.00 63.53 653 SER A CA 1
ATOM 5201 C C . SER A 1 653 ? 40.941 2.182 53.965 1.00 63.53 653 SER A C 1
ATOM 5203 O O . SER A 1 653 ? 41.786 2.886 54.506 1.00 63.53 653 SER A O 1
ATOM 5205 N N . ASN A 1 654 ? 39.681 2.125 54.403 1.00 58.91 654 ASN A N 1
ATOM 5206 C CA . ASN A 1 654 ? 39.203 2.920 55.537 1.00 58.91 654 ASN A CA 1
ATOM 5207 C C . ASN A 1 654 ? 39.704 2.415 56.897 1.00 58.91 654 ASN A C 1
ATOM 5209 O O . ASN A 1 654 ? 39.792 3.207 57.829 1.00 58.91 654 ASN A O 1
ATOM 5213 N N . MET A 1 655 ? 40.049 1.128 57.029 1.00 56.88 655 MET A N 1
ATOM 5214 C CA . MET A 1 655 ? 40.729 0.633 58.232 1.00 56.88 655 MET A CA 1
ATOM 5215 C C . MET A 1 655 ? 42.191 1.086 58.312 1.00 56.88 655 MET A C 1
ATOM 5217 O O . MET A 1 655 ? 42.665 1.331 59.413 1.00 56.88 655 MET A O 1
ATOM 5221 N N . LYS A 1 656 ? 42.891 1.257 57.180 1.00 54.22 656 LYS A N 1
ATOM 5222 C CA . LYS A 1 656 ? 44.242 1.848 57.173 1.00 54.22 656 LYS A CA 1
ATOM 5223 C C . LYS A 1 656 ? 44.228 3.330 57.562 1.00 54.22 656 LYS A C 1
ATOM 5225 O O . LYS A 1 656 ? 44.987 3.716 58.434 1.00 54.22 656 LYS A O 1
ATOM 5230 N N . ASN A 1 657 ? 43.282 4.111 57.040 1.00 53.72 657 ASN A N 1
ATOM 5231 C CA . ASN A 1 657 ? 43.144 5.541 57.364 1.00 53.72 657 ASN A CA 1
ATOM 5232 C C . ASN A 1 657 ? 42.592 5.840 58.778 1.00 53.72 657 ASN A C 1
ATOM 5234 O O . ASN A 1 657 ? 42.325 6.995 59.091 1.00 53.72 657 ASN A O 1
ATOM 5238 N N . LYS A 1 658 ? 42.330 4.817 59.601 1.00 51.81 658 LYS A N 1
ATOM 5239 C CA . LYS A 1 658 ? 41.956 4.962 61.021 1.00 51.81 658 LYS A CA 1
ATOM 5240 C C . LYS A 1 658 ? 43.071 4.532 61.982 1.00 51.81 658 LYS A C 1
ATOM 5242 O O . LYS A 1 658 ? 42.867 4.609 63.191 1.00 51.81 658 LYS A O 1
ATOM 5247 N N . ILE A 1 659 ? 44.172 3.997 61.455 1.00 51.81 659 ILE A N 1
ATOM 5248 C CA . ILE A 1 659 ? 45.331 3.527 62.229 1.00 51.81 659 ILE A CA 1
ATOM 5249 C C . ILE A 1 659 ? 46.522 4.497 62.084 1.00 51.81 659 ILE A C 1
ATOM 5251 O O . ILE A 1 659 ? 47.390 4.491 62.953 1.00 51.81 659 ILE A O 1
ATOM 5255 N N . ASP A 1 660 ? 46.511 5.356 61.061 1.00 40.19 660 ASP A N 1
ATOM 5256 C CA . ASP A 1 660 ? 47.274 6.614 61.006 1.00 40.19 660 ASP A CA 1
ATOM 5257 C C . ASP A 1 660 ? 46.421 7.764 61.569 1.00 40.19 660 ASP A C 1
ATOM 5259 O O . ASP A 1 660 ? 46.997 8.669 62.218 1.00 40.19 660 ASP A O 1
#

Nearest PDB structures (foldseek):
  1s7j-assembly2_B  TM=9.504E-01  e=1.459E-34  Enterococcus faecalis V583
  5iwe-assembly1_A-2  TM=8.566E-01  e=6.941E-19  Pseudomonas fluorescens
  9f96-assembly1_A  TM=8.511E-01  e=1.091E-18  Pseudomonas fluorescens
  1xub-assembly1_A-2  TM=8.524E-01  e=3.581E-18  Pseudomonas fluorescens
  1u0k-assembly1_B  TM=7.509E-01  e=5.387E-14  Pseudomonas aeruginosa PAO1

Foldseek 3Di:
DDWDKAWWAWQDADPLFHFIEIETEDQDDDDPVVLLCVQLVVQGQKYKYWHQDPVNQAIEIWIYHNHGTDQDADRNVQVNVVCCCPPNPVPDQKHWYATPHQGIWMWGQPPVVLKIKTKHFAFAWDFDDDFPCQCVQQVAPFQFPTWTDTQAIEGEHAAPVSQVPRDGNLVSVLPGPPGQKYKYKYQYPPWRIEIWIAGRPGPDGTGNDGPVCCSHVQVVSCVVVVHQWTWYWHPDPRIGTWTWGDDPRIIMTMGRIYHPPPDPDDPPPPDPDDDDDDDDDDDDDDDDDDDPVVVQVVQVLVVVLVVVVVVVVVVVVVCCVVVVPDDDDDDDDDDDDDDDDDDDDDDDDLDDDDDDDDDDDDPDDDDDDDPDDQQLFAQDDPPPPPDDDPVVVCLLVVADFQAEEEEDEDAPFDDDLQQLLLLLLLVLVLCVVVVSHAYEAEQEDNRVVSVVVSLVVDDDVSSVVQCPPCSRYHYHHDDDPLLVSLLDRNHAAYEYLQDPNNLRSNLLSQHQYEHDHADDCSVVSQVNSCVLLLYHYQDDDDDPVRCVVCVPCVNVDHGGSNSSNVRCVCSSPDCSNSVSSVVSNVVSVVSNHVNVVVVVVVSCCVVPNDCVVVPDVLVVDDPCSNVVVVSCCVVPVVVVVVVVVVVVVVVVVVVVVVVD

Secondary structure (DSSP, 8-state):
-----EEEEET-SSTTSSEEEEEEE-SSPPPHHHHHHHHHHHTSSEEEEEEE-TTSSSEEEEEE-SS-EES--HHHHHHHHHHIIIII-TT-SEEEEEESSS-EEEEEEETTTTEEEEEEE--PPEE-PPPTTHHHHTT--SPPSEEEESSSEEEE-SSHHHHHH----HHHHTTSTT-S-EEEEEE-SSSSEEEEEE-TT-SSSEES--GGGHHHHHHHHHHHHT-SEEEEEE-SSS-EEEEEEEETTEEEEEE-EE-TTSSS-------S----------------S--HHHHHHHHHHHHHHHHHHHHHHHHHHHHGGGTTTS---------PPP-----------S------SSS---SSPPSSSS-----------TT--TT--HHHHHHHHTSPTT-EEEEE-TTT-PPPHHHHHHHHHHHHHHHHH-TT-EEEEE--THHHHHHHHHHHH---HHHHHHHH-TTTEEEE-S---HHHHHH-TTEEEEEE---HHHHHHHHHTT--EEE---STTHHHHHHHHHHHTSEEESPPPPPHHHHHH-TTGGGG----HHHHHHHHHHHHH-HHHHHHHHHHHHHHHHT-HHHHHHHHHHHHHHHH--GGGS--GGGGS-HHHHTTHHHHIIIIIHHHHHHHHHHHHHHHHHHHTTT-

Radius of gyration: 32.29 Å; Cα contacts (8 Å, |Δi|>4): 1041; chains: 1; bounding box: 80×63×104 Å

InterPro domains:
  IPR002213 UDP-glucuronosyl/UDP-glucosyltransferase [PF00201] (390-656)
  IPR002213 UDP-glucuronosyl/UDP-glucosyltransferase [cd03784] (300-538)
  IPR003719 Phenazine biosynthesis PhzF-like [PF02567] (8-255)
  IPR003719 Phenazine biosynthesis PhzF-like [PTHR13774] (4-255)
  IPR003719 Phenazine biosynthesis PhzF-like [TIGR00654] (1-236)
  IPR035595 UDP-glycosyltransferase family, conserved site [PS00375] (479-522)